Protein AF-0000000072262038 (afdb_homodimer)

pLDDT: mean 93.35, std 6.86, range [51.5, 98.69]

Foldseek 3Di:
DVVVVVVVVVVVVLVVVVVVLLVVLVVVLVVVFAAEDQDAAPDGDPNVVSLVSCLPRDDLVVLVVQCPPPRVSSNLSSLLSCLVVVPPVNLVSLLVQLVVQDWGWYDDHHDIDIDGSNVSSLVSNVVVDDLVCLAPPPVNVSSLVSQLPRPPHDLVSPLVSLSNYDDDPVCVVSLCCCCQVVVRPSSLVSCLVPPCVVCVVSSLVSLLVCLVPDDCVPVHLVVVVSSLLSLVVSVDPVSVVSSLVSCLVRVRNVVVPVSVQVSCVVSPHHPVSSD/DVVVVVVVVVVVVLVVVVVVLLVVLLVVLVVVFAAEDQDAAPDGDPNVVSLVVCLPRDDLVVLVVQCPDPRLSSVLSSLLSCLVVVPPPNLVSLLVQLVVQDWGWYDDHHDIDIDGSNVSSLVSNVVVDDLVCLAPPPVNVSSLVSQLPRPPHDLVSPLVSLSNYDDDPVCVVSLCCCCQVVVRPSSLVSCLVPPCVVCVVSSLVSLLVCLVPDDCVPVHLVVVVSSLLSLCVSVDPVSVVSSLVSCLVRVRNVVVVVSVQVSCVVSPHHPVSSD

Secondary structure (DSSP, 8-state):
-HHHHHHHHHHHHHHHHHHHHHHHHHHHHHHH-SEE-SEETTEE-HHHHHHHHHHHHS-HHHHHHHTT-SSHHHHHHHHHHHHHTT-TTHHHHHHHHHHH--EEEEEETTEEEEEEHHHHHHHHHHTTS-HHHHHH-HHHHHHHHHHHHSTT--HHHHHHHHHS-PPPGGGHHHHHIIIIIS--HHHHHHHHHH-TTTTHHHHHHHHHHHHHH--HHHH-HHHHHHHHHHHHTT--HHHHHHHHHHHHH-GGGGGGHHHHHHHHHHTT--GGGG-/-HHHHHHHHHHHHHHHHHHHHHHHHHHHHHHH-SEE-SEETTEE-HHHHHHHHHHHHS-HHHHHHHTT-SSHHHHHHHHHHHHHTT-TTHHHHHHHHHHH--EEEEEETTEEEEEEHHHHHHHHHHTTS-HHHHHH-HHHHHHHHHHHHSTT--HHHHHHHHHS-PPPGGGHHHHHIIIIIS--HHHHHHHHHH-TTTTHHHHHHHHHHHHHH--TTTT-HHHHHHHHHHHHTT--HHHHHHHHHHHHH-GGGGGGHHHHHHHHHHTT--GGGG-

Structure (mmCIF, N/CA/C/O backbone):
data_AF-0000000072262038-model_v1
#
loop_
_entity.id
_entity.type
_entity.pdbx_description
1 polymer 'HEAT repeat domain-containing protein'
#
loop_
_atom_site.group_PDB
_atom_site.id
_atom_site.type_symbol
_atom_site.label_atom_id
_atom_site.label_alt_id
_atom_site.label_comp_id
_atom_site.label_asym_id
_atom_site.label_entity_id
_atom_site.label_seq_id
_atom_site.pdbx_PDB_ins_code
_atom_site.Cartn_x
_atom_site.Cartn_y
_atom_site.Cartn_z
_atom_site.occupancy
_atom_site.B_iso_or_equiv
_atom_site.auth_seq_id
_atom_site.auth_comp_id
_atom_site.auth_asym_id
_atom_site.auth_atom_id
_atom_site.pdbx_PDB_model_num
ATOM 1 N N . MET A 1 1 ? -21.578 -69 -8.727 1 51.5 1 MET A N 1
ATOM 2 C CA . MET A 1 1 ? -20.125 -69 -8.859 1 51.5 1 MET A CA 1
ATOM 3 C C . MET A 1 1 ? -19.703 -68.5 -10.25 1 51.5 1 MET A C 1
ATOM 5 O O . MET A 1 1 ? -18.578 -68.062 -10.445 1 51.5 1 MET A O 1
ATOM 9 N N . LYS A 1 2 ? -20.672 -68.688 -11.039 1 69.75 2 LYS A N 1
ATOM 10 C CA . LYS A 1 2 ? -20.391 -68.375 -12.445 1 69.75 2 LYS A CA 1
ATOM 11 C C . LYS A 1 2 ? -20.453 -66.875 -12.711 1 69.75 2 LYS A C 1
ATOM 13 O O . LYS A 1 2 ? -19.641 -66.375 -13.469 1 69.75 2 LYS A O 1
ATOM 18 N N . HIS A 1 3 ? -21.219 -66.312 -12.07 1 69.19 3 HIS A N 1
ATOM 19 C CA . HIS A 1 3 ? -21.344 -64.875 -12.305 1 69.19 3 HIS A CA 1
ATOM 20 C C . HIS A 1 3 ? -20.188 -64.062 -11.664 1 69.19 3 HIS A C 1
ATOM 22 O O . HIS A 1 3 ? -19.703 -63.094 -12.219 1 69.19 3 HIS A O 1
ATOM 28 N N . THR A 1 4 ? -19.672 -64.438 -10.617 1 73.81 4 THR A N 1
ATOM 29 C CA . THR A 1 4 ? -18.531 -63.844 -9.93 1 73.81 4 THR A CA 1
ATOM 30 C C . THR A 1 4 ? -17.25 -64.062 -10.703 1 73.81 4 THR A C 1
ATOM 32 O O . THR A 1 4 ? -16.391 -63.188 -10.781 1 73.81 4 THR A O 1
ATOM 35 N N . SER A 1 5 ? -17.219 -65.188 -11.336 1 75.69 5 SER A N 1
ATOM 36 C CA . SER A 1 5 ? -16.031 -65.562 -12.094 1 75.69 5 SER A CA 1
ATOM 37 C C . SER A 1 5 ? -15.914 -64.688 -13.367 1 75.69 5 SER A C 1
ATOM 39 O O . SER A 1 5 ? -14.82 -64.25 -13.734 1 75.69 5 SER A O 1
ATOM 41 N N . LEU A 1 6 ? -17.047 -64.438 -13.906 1 76.44 6 LEU A N 1
ATOM 42 C CA . LEU A 1 6 ? -17.062 -63.625 -15.141 1 76.44 6 LEU A CA 1
ATOM 43 C C . LEU A 1 6 ? -16.688 -62.188 -14.867 1 76.44 6 LEU A C 1
ATOM 45 O O . LEU A 1 6 ? -15.969 -61.562 -15.656 1 76.44 6 LEU A O 1
ATOM 49 N N . THR A 1 7 ? -17.109 -61.688 -13.781 1 76.38 7 THR A N 1
ATOM 50 C CA . THR A 1 7 ? -16.781 -60.312 -13.391 1 76.38 7 THR A CA 1
ATOM 51 C C . THR A 1 7 ? -15.289 -60.188 -13.102 1 76.38 7 THR A C 1
ATOM 53 O O . THR A 1 7 ? -14.68 -59.156 -13.461 1 76.38 7 THR A O 1
ATOM 56 N N . ILE A 1 8 ? -14.75 -61.125 -12.625 1 78.88 8 ILE A N 1
ATOM 57 C CA . ILE A 1 8 ? -13.328 -61.125 -12.297 1 78.88 8 ILE A CA 1
ATOM 58 C C . ILE A 1 8 ? -12.508 -61.219 -13.578 1 78.88 8 ILE A C 1
ATOM 60 O O . ILE A 1 8 ? -11.484 -60.531 -13.719 1 78.88 8 ILE A O 1
ATOM 64 N N . ILE A 1 9 ? -12.938 -62 -14.461 1 74.94 9 ILE A N 1
ATOM 65 C CA . ILE A 1 9 ? -12.242 -62.188 -15.727 1 74.94 9 ILE A CA 1
ATOM 66 C C . ILE A 1 9 ? -12.32 -60.906 -16.547 1 74.94 9 ILE A C 1
ATOM 68 O O . ILE A 1 9 ? -11.328 -60.469 -17.141 1 74.94 9 ILE A O 1
ATOM 72 N N . ILE A 1 10 ? -13.422 -60.25 -16.547 1 73.56 10 ILE A N 1
ATOM 73 C CA . ILE A 1 10 ? -13.609 -59 -17.266 1 73.56 10 ILE A CA 1
ATOM 74 C C . ILE A 1 10 ? -12.742 -57.906 -16.641 1 73.56 10 ILE A C 1
ATOM 76 O O . ILE A 1 10 ? -12.109 -57.125 -17.344 1 73.56 10 ILE A O 1
ATOM 80 N N . LEU A 1 11 ? -12.641 -58 -15.398 1 72.06 11 LEU A N 1
ATOM 81 C CA . LEU A 1 11 ? -11.797 -57.031 -14.703 1 72.06 11 LEU A CA 1
ATOM 82 C C . LEU A 1 11 ? -10.328 -57.281 -15.016 1 72.06 11 LEU A C 1
ATOM 84 O O . LEU A 1 11 ? -9.57 -56.312 -15.203 1 72.06 11 LEU A O 1
ATOM 88 N N . PHE A 1 12 ? -10.023 -58.469 -15.109 1 74.88 12 PHE A N 1
ATOM 89 C CA . PHE A 1 12 ? -8.641 -58.812 -15.422 1 74.88 12 PHE A CA 1
ATOM 90 C C . PHE A 1 12 ? -8.305 -58.469 -16.859 1 74.88 12 PHE A C 1
ATOM 92 O O . PHE A 1 12 ? -7.211 -57.969 -17.141 1 74.88 12 PHE A O 1
ATOM 99 N N . LEU A 1 13 ? -9.18 -58.719 -17.703 1 73.12 13 LEU A N 1
ATOM 100 C CA . LEU A 1 13 ? -8.945 -58.375 -19.109 1 73.12 13 LEU A CA 1
ATOM 101 C C . LEU A 1 13 ? -8.883 -56.875 -19.297 1 73.12 13 LEU A C 1
ATOM 103 O O . LEU A 1 13 ? -8.062 -56.375 -20.078 1 73.12 13 LEU A O 1
ATOM 107 N N . PHE A 1 14 ? -9.672 -56.188 -18.625 1 73.38 14 PHE A N 1
ATOM 108 C CA . PHE A 1 14 ? -9.641 -54.75 -18.672 1 73.38 14 PHE A CA 1
ATOM 109 C C . PHE A 1 14 ? -8.312 -54.219 -18.156 1 73.38 14 PHE A C 1
ATOM 111 O O . PHE A 1 14 ? -7.75 -53.25 -18.719 1 73.38 14 PHE A O 1
ATOM 118 N N . ASN A 1 15 ? -7.875 -54.844 -17.25 1 76.06 15 ASN A N 1
ATOM 119 C CA . ASN A 1 15 ? -6.602 -54.406 -16.688 1 76.06 15 ASN A CA 1
ATOM 120 C C . ASN A 1 15 ? -5.445 -54.688 -17.641 1 76.06 15 ASN A C 1
ATOM 122 O O . ASN A 1 15 ? -4.543 -53.844 -17.766 1 76.06 15 ASN A O 1
ATOM 126 N N . LEU A 1 16 ? -5.5 -55.781 -18.297 1 78.88 16 LEU A N 1
ATOM 127 C CA . LEU A 1 16 ? -4.449 -56.094 -19.25 1 78.88 16 LEU A CA 1
ATOM 128 C C . LEU A 1 16 ? -4.52 -55.156 -20.469 1 78.88 16 LEU A C 1
ATOM 130 O O . LEU A 1 16 ? -3.488 -54.719 -20.969 1 78.88 16 LEU A O 1
ATOM 134 N N . ALA A 1 17 ? -5.723 -54.875 -20.844 1 82.31 17 ALA A N 1
ATOM 135 C CA . ALA A 1 17 ? -5.926 -54 -21.984 1 82.31 17 ALA A CA 1
ATOM 136 C C . ALA A 1 17 ? -5.453 -52.594 -21.672 1 82.31 17 ALA A C 1
ATOM 138 O O . ALA A 1 17 ? -4.781 -51.938 -22.484 1 82.31 17 ALA A O 1
ATOM 139 N N . TRP A 1 18 ? -5.703 -52.188 -20.5 1 86.5 18 TRP A N 1
ATOM 140 C CA . TRP A 1 18 ? -5.293 -50.844 -20.141 1 86.5 18 TRP A CA 1
ATOM 141 C C . TRP A 1 18 ? -3.775 -50.75 -20.016 1 86.5 18 TRP A C 1
ATOM 143 O O . TRP A 1 18 ? -3.17 -49.75 -20.375 1 86.5 18 TRP A O 1
ATOM 153 N N . SER A 1 19 ? -3.236 -51.844 -19.578 1 84.38 19 SER A N 1
ATOM 154 C CA . SER A 1 19 ? -1.783 -51.844 -19.453 1 84.38 19 SER A CA 1
ATOM 155 C C . SER A 1 19 ? -1.107 -51.625 -20.797 1 84.38 19 SER A C 1
ATOM 157 O O . SER A 1 19 ? -0.155 -50.844 -20.906 1 84.38 19 SER A O 1
ATOM 159 N N . GLN A 1 20 ? -1.645 -52.281 -21.797 1 87.06 20 GLN A N 1
ATOM 160 C CA . GLN A 1 20 ? -1.08 -52.094 -23.141 1 87.06 20 GLN A CA 1
ATOM 161 C C . GLN A 1 20 ? -1.334 -50.688 -23.672 1 87.06 20 GLN A C 1
ATOM 163 O O . GLN A 1 20 ? -0.448 -50.094 -24.266 1 87.06 20 GLN A O 1
ATOM 168 N N . ASP A 1 21 ? -2.5 -50.25 -23.438 1 90.94 21 ASP A N 1
ATOM 169 C CA . ASP A 1 21 ? -2.861 -48.906 -23.891 1 90.94 21 ASP A CA 1
ATOM 170 C C . ASP A 1 21 ? -2 -47.875 -23.188 1 90.94 21 ASP A C 1
ATOM 172 O O . ASP A 1 21 ? -1.526 -46.906 -23.828 1 90.94 21 ASP A O 1
ATOM 176 N N . SER A 1 22 ? -1.83 -48 -21.953 1 94.19 22 SER A N 1
ATOM 177 C CA . SER A 1 22 ? -1.024 -47.062 -21.188 1 94.19 22 SER A CA 1
ATOM 178 C C . SER A 1 22 ? 0.423 -47.062 -21.672 1 94.19 22 SER A C 1
ATOM 180 O O . SER A 1 22 ? 1.048 -46 -21.766 1 94.19 22 SER A O 1
ATOM 182 N N . ASP A 1 23 ? 0.942 -48.188 -22.031 1 94.75 23 ASP A N 1
ATOM 183 C CA . ASP A 1 23 ? 2.303 -48.281 -22.547 1 94.75 23 ASP A CA 1
ATOM 184 C C . ASP A 1 23 ? 2.434 -47.5 -23.859 1 94.75 23 ASP A C 1
ATOM 186 O O . ASP A 1 23 ? 3.438 -46.844 -24.109 1 94.75 23 ASP A O 1
ATOM 190 N N . LYS A 1 24 ? 1.43 -47.688 -24.641 1 95.44 24 LYS A N 1
ATOM 191 C CA . LYS A 1 24 ? 1.418 -46.969 -25.906 1 95.44 24 LYS A CA 1
ATOM 192 C C . LYS A 1 24 ? 1.392 -45.469 -25.688 1 95.44 24 LYS A C 1
ATOM 194 O O . LYS A 1 24 ? 2.07 -44.719 -26.391 1 95.44 24 LYS A O 1
ATOM 199 N N . ILE A 1 25 ? 0.642 -45.062 -24.75 1 97.31 25 ILE A N 1
ATOM 200 C CA . ILE A 1 25 ? 0.529 -43.656 -24.422 1 97.31 25 ILE A CA 1
ATOM 201 C C . ILE A 1 25 ? 1.878 -43.125 -23.938 1 97.31 25 ILE A C 1
ATOM 203 O O . ILE A 1 25 ? 2.359 -42.094 -24.406 1 97.31 25 ILE A O 1
ATOM 207 N N . ILE A 1 26 ? 2.525 -43.844 -23.078 1 97.62 26 ILE A N 1
ATOM 208 C CA . ILE A 1 26 ? 3.811 -43.438 -22.516 1 97.62 26 ILE A CA 1
ATOM 209 C C . ILE A 1 26 ? 4.855 -43.344 -23.641 1 97.62 26 ILE A C 1
ATOM 211 O O . ILE A 1 26 ? 5.637 -42.406 -23.688 1 97.62 26 ILE A O 1
ATOM 215 N N . LYS A 1 27 ? 4.844 -44.312 -24.516 1 96.69 27 LYS A N 1
ATOM 216 C CA . LYS A 1 27 ? 5.766 -44.281 -25.656 1 96.69 27 LYS A CA 1
ATOM 217 C C . LYS A 1 27 ? 5.547 -43.062 -26.531 1 96.69 27 LYS A C 1
ATOM 219 O O . LYS A 1 27 ? 6.508 -42.469 -27.031 1 96.69 27 LYS A O 1
ATOM 224 N N . SER A 1 28 ? 4.324 -42.719 -26.719 1 96.44 28 SER A N 1
ATOM 225 C CA . SER A 1 28 ? 4.02 -41.531 -27.516 1 96.44 28 SER A CA 1
ATOM 226 C C . SER A 1 28 ? 4.555 -40.25 -26.859 1 96.44 28 SER A C 1
ATOM 228 O O . SER A 1 28 ? 5.047 -39.344 -27.531 1 96.44 28 SER A O 1
ATOM 230 N N . PHE A 1 29 ? 4.418 -40.125 -25.531 1 97.12 29 PHE A N 1
ATOM 231 C CA . PHE A 1 29 ? 4.965 -39 -24.781 1 97.12 29 PHE A CA 1
ATOM 232 C C . PHE A 1 29 ? 6.461 -38.875 -25.047 1 97.12 29 PHE A C 1
ATOM 234 O O . PHE A 1 29 ? 6.945 -37.781 -25.328 1 97.12 29 PHE A O 1
ATOM 241 N N . ILE A 1 30 ? 7.156 -39.969 -25 1 96.75 30 ILE A N 1
ATOM 242 C CA . ILE A 1 30 ? 8.609 -40 -25.109 1 96.75 30 ILE A CA 1
ATOM 243 C C . ILE A 1 30 ? 9.031 -39.656 -26.531 1 96.75 30 ILE A C 1
ATOM 245 O O . ILE A 1 30 ? 9.961 -38.875 -26.75 1 96.75 30 ILE A O 1
ATOM 249 N N . GLN A 1 31 ? 8.359 -40.219 -27.453 1 96 31 GLN A N 1
ATOM 250 C CA . GLN A 1 31 ? 8.688 -40.031 -28.859 1 96 31 GLN A CA 1
ATOM 251 C C . GLN A 1 31 ? 8.508 -38.594 -29.281 1 96 31 GLN A C 1
ATOM 253 O O . GLN A 1 31 ? 9.344 -38.031 -29.984 1 96 31 GLN A O 1
ATOM 258 N N . ILE A 1 32 ? 7.391 -38 -28.906 1 93.31 32 ILE A N 1
ATOM 259 C CA . ILE A 1 32 ? 7.121 -36.594 -29.281 1 93.31 32 ILE A CA 1
ATOM 260 C C . ILE A 1 32 ? 8.109 -35.688 -28.562 1 93.31 32 ILE A C 1
ATOM 262 O O . ILE A 1 32 ? 8.586 -34.688 -29.141 1 93.31 32 ILE A O 1
ATOM 266 N N . GLY A 1 33 ? 8.344 -35.906 -27.281 1 94 33 GLY A N 1
ATOM 267 C CA . GLY A 1 33 ? 9.461 -35.281 -26.594 1 94 33 GLY A CA 1
ATOM 268 C C . GLY A 1 33 ? 9.141 -33.875 -26.109 1 94 33 GLY A C 1
ATOM 269 O O . GLY A 1 33 ? 10.047 -33.062 -25.875 1 94 33 GLY A O 1
ATOM 270 N N . GLU A 1 34 ? 7.938 -33.531 -26.062 1 94.88 34 GLU A N 1
ATOM 271 C CA . GLU A 1 34 ? 7.488 -32.25 -25.516 1 94.88 34 GLU A CA 1
ATOM 272 C C . GLU A 1 34 ? 6.102 -32.375 -24.891 1 94.88 34 GLU A C 1
ATOM 274 O O . GLU A 1 34 ? 5.312 -33.25 -25.281 1 94.88 34 GLU A O 1
ATOM 279 N N . VAL A 1 35 ? 5.816 -31.547 -23.922 1 95.94 35 VAL A N 1
ATOM 280 C CA . VAL A 1 35 ? 4.488 -31.469 -23.328 1 95.94 35 VAL A CA 1
ATOM 281 C C . VAL A 1 35 ? 3.617 -30.5 -24.125 1 95.94 35 VAL A C 1
ATOM 283 O O . VAL A 1 35 ? 4.078 -29.422 -24.531 1 95.94 35 VAL A O 1
ATOM 286 N N . GLN A 1 36 ? 2.406 -30.938 -24.328 1 92.81 36 GLN A N 1
ATOM 287 C CA . GLN A 1 36 ? 1.446 -30.109 -25.047 1 92.81 36 GLN A CA 1
ATOM 288 C C . GLN A 1 36 ? 0.204 -29.844 -24.203 1 92.81 36 GLN A C 1
ATOM 290 O O . GLN A 1 36 ? -0.282 -30.734 -23.5 1 92.81 36 GLN A O 1
ATOM 295 N N . TYR A 1 37 ? -0.257 -28.641 -24.281 1 90.94 37 TYR A N 1
ATOM 296 C CA . TYR A 1 37 ? -1.54 -28.312 -23.656 1 90.94 37 TYR A CA 1
ATOM 297 C C . TYR A 1 37 ? -2.697 -28.766 -24.547 1 90.94 37 TYR A C 1
ATOM 299 O O . TYR A 1 37 ? -2.484 -29.438 -25.562 1 90.94 37 TYR A O 1
ATOM 307 N N . GLU A 1 38 ? -3.84 -28.484 -24.078 1 88.25 38 GLU A N 1
ATOM 308 C CA . GLU A 1 38 ? -5.051 -29.031 -24.688 1 88.25 38 GLU A CA 1
ATOM 309 C C . GLU A 1 38 ? -5.148 -28.641 -26.156 1 88.25 38 GLU A C 1
ATOM 311 O O . GLU A 1 38 ? -5.539 -29.469 -26.984 1 88.25 38 GLU A O 1
ATOM 316 N N . TYR A 1 39 ? -4.637 -27.406 -26.438 1 85.06 39 TYR A N 1
ATOM 317 C CA . TYR A 1 39 ? -4.781 -26.969 -27.828 1 85.06 39 TYR A CA 1
ATOM 318 C C . TYR A 1 39 ? -3.439 -26.516 -28.391 1 85.06 39 TYR A C 1
ATOM 320 O O . TYR A 1 39 ? -2.639 -25.891 -27.703 1 85.06 39 TYR A O 1
ATOM 328 N N . ILE A 1 40 ? -3.154 -26.891 -29.469 1 81 40 ILE A N 1
ATOM 329 C CA . ILE A 1 40 ? -2.076 -26.391 -30.312 1 81 40 ILE A CA 1
ATOM 330 C C . ILE A 1 40 ? -2.66 -25.703 -31.547 1 81 40 ILE A C 1
ATOM 332 O O . ILE A 1 40 ? -3.211 -26.359 -32.438 1 81 40 ILE A O 1
ATOM 336 N N . GLY A 1 41 ? -2.605 -24.516 -31.625 1 77.94 41 GLY A N 1
ATOM 337 C CA . GLY A 1 41 ? -3.393 -23.797 -32.625 1 77.94 41 GLY A CA 1
ATOM 338 C C . GLY A 1 41 ? -4.887 -23.906 -32.375 1 77.94 41 GLY A C 1
ATOM 339 O O . GLY A 1 41 ? -5.379 -23.641 -31.281 1 77.94 41 GLY A O 1
ATOM 340 N N . TYR A 1 42 ? -5.656 -24.328 -33.312 1 81.12 42 TYR A N 1
ATOM 341 C CA . TYR A 1 42 ? -7.109 -24.406 -33.25 1 81.12 42 TYR A CA 1
ATOM 342 C C . TYR A 1 42 ? -7.566 -25.828 -32.969 1 81.12 42 TYR A C 1
ATOM 344 O O . TYR A 1 42 ? -8.758 -26.094 -32.781 1 81.12 42 TYR A O 1
ATOM 352 N N . ASN A 1 43 ? -6.578 -26.75 -32.938 1 84.12 43 ASN A N 1
ATOM 353 C CA . ASN A 1 43 ? -6.945 -28.156 -32.781 1 84.12 43 ASN A CA 1
ATOM 354 C C . ASN A 1 43 ? -6.535 -28.703 -31.422 1 84.12 43 ASN A C 1
ATOM 356 O O . ASN A 1 43 ? -5.516 -28.297 -30.859 1 84.12 43 ASN A O 1
ATOM 360 N N . LYS A 1 44 ? -7.336 -29.594 -30.969 1 89 44 LYS A N 1
ATOM 361 C CA . LYS A 1 44 ? -6.957 -30.281 -29.734 1 89 44 LYS A CA 1
ATOM 362 C C . LYS A 1 44 ? -5.75 -31.188 -29.953 1 89 44 LYS A C 1
ATOM 364 O O . LYS A 1 44 ? -5.695 -31.922 -30.953 1 89 44 LYS A O 1
ATOM 369 N N . SER A 1 45 ? -4.82 -31.188 -29.125 1 90.19 45 SER A N 1
ATOM 370 C CA . SER A 1 45 ? -3.58 -31.953 -29.203 1 90.19 45 SER A CA 1
ATOM 371 C C . SER A 1 45 ? -3.844 -33.438 -29.031 1 90.19 45 SER A C 1
ATOM 373 O O . SER A 1 45 ? -4.543 -33.844 -28.109 1 90.19 45 SER A O 1
ATOM 375 N N . GLU A 1 46 ? -3.277 -34.25 -29.953 1 90.62 46 GLU A N 1
ATOM 376 C CA . GLU A 1 46 ? -3.391 -35.688 -29.828 1 90.62 46 GLU A CA 1
ATOM 377 C C . GLU A 1 46 ? -2.719 -36.188 -28.547 1 90.62 46 GLU A C 1
ATOM 379 O O . GLU A 1 46 ? -3.203 -37.125 -27.906 1 90.62 46 GLU A O 1
ATOM 384 N N . LEU A 1 47 ? -1.683 -35.531 -28.266 1 93.38 47 LEU A N 1
ATOM 385 C CA . LEU A 1 47 ? -0.967 -35.906 -27.047 1 93.38 47 LEU A CA 1
ATOM 386 C C . LEU A 1 47 ? -1.804 -35.594 -25.812 1 93.38 47 LEU A C 1
ATOM 388 O O . LEU A 1 47 ? -1.777 -36.344 -24.828 1 93.38 47 LEU A O 1
ATOM 392 N N . TYR A 1 48 ? -2.479 -34.531 -25.891 1 94.62 48 TYR A N 1
ATOM 393 C CA . TYR A 1 48 ? -3.328 -34.188 -24.75 1 94.62 48 TYR A CA 1
ATOM 394 C C . TYR A 1 48 ? -4.477 -35.156 -24.609 1 94.62 48 TYR A C 1
ATOM 396 O O . TYR A 1 48 ? -4.871 -35.5 -23.5 1 94.62 48 TYR A O 1
ATOM 404 N N . ARG A 1 49 ? -5.016 -35.625 -25.734 1 95.56 49 ARG A N 1
ATOM 405 C CA . ARG A 1 49 ? -6.035 -36.656 -25.688 1 95.56 49 ARG A CA 1
ATOM 406 C C . ARG A 1 49 ? -5.496 -37.938 -25.031 1 95.56 49 ARG A C 1
ATOM 408 O O . ARG A 1 49 ? -6.191 -38.562 -24.25 1 95.56 49 ARG A O 1
ATOM 415 N N . ALA A 1 50 ? -4.32 -38.219 -25.438 1 96.5 50 ALA A N 1
ATOM 416 C CA . ALA A 1 50 ? -3.664 -39.375 -24.812 1 96.5 50 ALA A CA 1
ATOM 417 C C . ALA A 1 50 ? -3.498 -39.156 -23.312 1 96.5 50 ALA A C 1
ATOM 419 O O . ALA A 1 50 ? -3.725 -40.062 -22.516 1 96.5 50 ALA A O 1
ATOM 420 N N . PHE A 1 51 ? -3.139 -38 -22.938 1 97.31 51 PHE A N 1
ATOM 421 C CA . PHE A 1 51 ? -3.018 -37.625 -21.531 1 97.31 51 PHE A CA 1
ATOM 422 C C . PHE A 1 51 ? -4.34 -37.844 -20.797 1 97.31 51 PHE A C 1
ATOM 424 O O . PHE A 1 51 ? -4.375 -38.406 -19.719 1 97.31 51 PHE A O 1
ATOM 431 N N . GLU A 1 52 ? -5.383 -37.312 -21.406 1 97.81 52 GLU A N 1
ATOM 432 C CA . GLU A 1 52 ? -6.695 -37.438 -20.781 1 97.81 52 GLU A CA 1
ATOM 433 C C . GLU A 1 52 ? -7.062 -38.906 -20.562 1 97.81 52 GLU A C 1
ATOM 435 O O . GLU A 1 52 ? -7.629 -39.25 -19.516 1 97.81 52 GLU A O 1
ATOM 440 N N . LYS A 1 53 ? -6.738 -39.719 -21.531 1 96.62 53 LYS A N 1
ATOM 441 C CA . LYS A 1 53 ? -6.984 -41.156 -21.375 1 96.62 53 LYS A CA 1
ATOM 442 C C . LYS A 1 53 ? -6.188 -41.719 -20.219 1 96.62 53 LYS A C 1
ATOM 444 O O . LYS A 1 53 ? -6.719 -42.5 -19.422 1 96.62 53 LYS A O 1
ATOM 449 N N . LEU A 1 54 ? -4.953 -41.344 -20.141 1 97.62 54 LEU A N 1
ATOM 450 C CA . LEU A 1 54 ? -4.105 -41.781 -19.047 1 97.62 54 LEU A CA 1
ATOM 451 C C . LEU A 1 54 ? -4.684 -41.344 -17.703 1 97.62 54 LEU A C 1
ATOM 453 O O . LEU A 1 54 ? -4.789 -42.156 -16.766 1 97.62 54 LEU A O 1
ATOM 457 N N . ARG A 1 55 ? -5.055 -40.062 -17.562 1 98 55 ARG A N 1
ATOM 458 C CA . ARG A 1 55 ? -5.609 -39.469 -16.359 1 98 55 ARG A CA 1
ATOM 459 C C . ARG A 1 55 ? -6.875 -40.188 -15.906 1 98 55 ARG A C 1
ATOM 461 O O . ARG A 1 55 ? -7.027 -40.5 -14.734 1 98 55 ARG A O 1
ATOM 468 N N . ASP A 1 56 ? -7.742 -40.562 -16.891 1 97.06 56 ASP A N 1
ATOM 469 C CA . ASP A 1 56 ? -9.102 -40.969 -16.562 1 97.06 56 ASP A CA 1
ATOM 470 C C . ASP A 1 56 ? -9.148 -42.5 -16.312 1 97.06 56 ASP A C 1
ATOM 472 O O . ASP A 1 56 ? -10.031 -42.969 -15.594 1 97.06 56 ASP A O 1
ATOM 476 N N . ASN A 1 57 ? -8.141 -43.188 -16.828 1 95.88 57 ASN A N 1
ATOM 477 C CA . ASN A 1 57 ? -8.281 -44.656 -16.797 1 95.88 57 ASN A CA 1
ATOM 478 C C . ASN A 1 57 ? -7.242 -45.312 -15.898 1 95.88 57 ASN A C 1
ATOM 480 O O . ASN A 1 57 ? -7.312 -46.5 -15.625 1 95.88 57 ASN A O 1
ATOM 484 N N . SER A 1 58 ? -6.348 -44.562 -15.383 1 96 58 SER A N 1
ATOM 485 C CA . SER A 1 58 ? -5.297 -45.125 -14.547 1 96 58 SER A CA 1
ATOM 486 C C . SER A 1 58 ? -5.652 -45.031 -13.07 1 96 58 SER A C 1
ATOM 488 O O . SER A 1 58 ? -6.305 -44.062 -12.641 1 96 58 SER A O 1
ATOM 490 N N . ASP A 1 59 ? -5.238 -46 -12.32 1 94.56 59 ASP A N 1
ATOM 491 C CA . ASP A 1 59 ? -5.383 -45.844 -10.875 1 94.56 59 ASP A CA 1
ATOM 492 C C . ASP A 1 59 ? -4.336 -44.875 -10.312 1 94.56 59 ASP A C 1
ATOM 494 O O . ASP A 1 59 ? -3.32 -44.625 -10.953 1 94.56 59 ASP A O 1
ATOM 498 N N . LEU A 1 60 ? -4.543 -44.375 -9.188 1 96.56 60 LEU A N 1
ATOM 499 C CA . LEU A 1 60 ? -3.709 -43.344 -8.586 1 96.56 60 LEU A CA 1
ATOM 500 C C . LEU A 1 60 ? -2.318 -43.906 -8.266 1 96.56 60 LEU A C 1
ATOM 502 O O . LEU A 1 60 ? -1.322 -43.188 -8.414 1 96.56 60 LEU A O 1
ATOM 506 N N . GLU A 1 61 ? -2.232 -45.125 -7.891 1 96.25 61 GLU A N 1
ATOM 507 C CA . GLU A 1 61 ? -0.941 -45.75 -7.562 1 96.25 61 GLU A CA 1
ATOM 508 C C . GLU A 1 61 ? -0.028 -45.781 -8.781 1 96.25 61 GLU A C 1
ATOM 510 O O . GLU A 1 61 ? 1.165 -45.5 -8.688 1 96.25 61 GLU A O 1
ATOM 515 N N . TYR A 1 62 ? -0.663 -46.156 -9.852 1 96.88 62 TYR A N 1
ATOM 516 C CA . TYR A 1 62 ? 0.095 -46.219 -11.094 1 96.88 62 TYR A CA 1
ATOM 517 C C . TYR A 1 62 ? 0.562 -44.812 -11.508 1 96.88 62 TYR A C 1
ATOM 519 O O . TYR A 1 62 ? 1.711 -44.625 -11.922 1 96.88 62 TYR A O 1
ATOM 527 N N . LEU A 1 63 ? -0.261 -43.844 -11.367 1 98.25 63 LEU A N 1
ATOM 528 C CA . LEU A 1 63 ? 0.105 -42.469 -11.688 1 98.25 63 LEU A CA 1
ATOM 529 C C . LEU A 1 63 ? 1.258 -41.969 -10.812 1 98.25 63 LEU A C 1
ATOM 531 O O . LEU A 1 63 ? 2.172 -41.312 -11.289 1 98.25 63 LEU A O 1
ATOM 535 N N . VAL A 1 64 ? 1.238 -42.312 -9.57 1 98.31 64 VAL A N 1
ATOM 536 C CA . VAL A 1 64 ? 2.311 -41.938 -8.648 1 98.31 64 VAL A CA 1
ATOM 537 C C . VAL A 1 64 ? 3.623 -42.594 -9.109 1 98.31 64 VAL A C 1
ATOM 539 O O . VAL A 1 64 ? 4.668 -41.938 -9.117 1 98.31 64 VAL A O 1
ATOM 542 N N . GLU A 1 65 ? 3.553 -43.812 -9.516 1 97.62 65 GLU A N 1
ATOM 543 C CA . GLU A 1 65 ? 4.734 -44.5 -10.023 1 97.62 65 GLU A CA 1
ATOM 544 C C . GLU A 1 65 ? 5.324 -43.781 -11.234 1 97.62 65 GLU A C 1
ATOM 546 O O . GLU A 1 65 ? 6.543 -43.656 -11.344 1 97.62 65 GLU A O 1
ATOM 551 N N . LEU A 1 66 ? 4.469 -43.281 -12.047 1 98.19 66 LEU A N 1
ATOM 552 C CA . LEU A 1 66 ? 4.91 -42.625 -13.266 1 98.19 66 LEU A CA 1
ATOM 553 C C . LEU A 1 66 ? 5.598 -41.281 -12.93 1 98.19 66 LEU A C 1
ATOM 555 O O . LEU A 1 66 ? 6.352 -40.75 -13.75 1 98.19 66 LEU A O 1
ATOM 559 N N . THR A 1 67 ? 5.402 -40.688 -11.773 1 98.38 67 THR A N 1
ATOM 560 C CA . THR A 1 67 ? 6.062 -39.469 -11.391 1 98.38 67 THR A CA 1
ATOM 561 C C . THR A 1 67 ? 7.531 -39.719 -11.055 1 98.38 67 THR A C 1
ATOM 563 O O . THR A 1 67 ? 8.297 -38.75 -10.852 1 98.38 67 THR A O 1
ATOM 566 N N . THR A 1 68 ? 7.965 -40.938 -11.039 1 96.94 68 THR A N 1
ATOM 567 C CA . THR A 1 68 ? 9.367 -41.25 -10.812 1 96.94 68 THR A CA 1
ATOM 568 C C . THR A 1 68 ? 10 -41.812 -12.086 1 96.94 68 THR A C 1
ATOM 570 O O . THR A 1 68 ? 11.094 -42.375 -12.039 1 96.94 68 THR A O 1
ATOM 573 N N . HIS A 1 69 ? 9.312 -41.781 -13.156 1 97.5 69 HIS A N 1
ATOM 574 C CA . HIS A 1 69 ? 9.82 -42.25 -14.438 1 97.5 69 HIS A CA 1
ATOM 575 C C . HIS A 1 69 ? 11.102 -41.5 -14.82 1 97.5 69 HIS A C 1
ATOM 577 O O . HIS A 1 69 ? 11.32 -40.375 -14.375 1 97.5 69 HIS A O 1
ATOM 583 N N . GLU A 1 70 ? 11.898 -42.062 -15.688 1 96.81 70 GLU A N 1
ATOM 584 C CA . GLU A 1 70 ? 13.148 -41.438 -16.094 1 96.81 70 GLU A CA 1
ATOM 585 C C . GLU A 1 70 ? 12.898 -40.25 -17.016 1 96.81 70 GLU A C 1
ATOM 587 O O . GLU A 1 70 ? 13.68 -39.281 -17.031 1 96.81 70 GLU A O 1
ATOM 592 N N . ASN A 1 71 ? 11.805 -40.188 -17.734 1 97.56 71 ASN A N 1
ATOM 593 C CA . ASN A 1 71 ? 11.492 -39.156 -18.688 1 97.56 71 ASN A CA 1
ATOM 594 C C . ASN A 1 71 ? 10.656 -38.031 -18.062 1 97.56 71 ASN A C 1
ATOM 596 O O . ASN A 1 71 ? 9.547 -38.281 -17.578 1 97.56 71 ASN A O 1
ATOM 600 N N . PRO A 1 72 ? 11.109 -36.844 -18.125 1 97.75 72 PRO A N 1
ATOM 601 C CA . PRO A 1 72 ? 10.406 -35.75 -17.469 1 97.75 72 PRO A CA 1
ATOM 602 C C . PRO A 1 72 ? 9.047 -35.469 -18.078 1 97.75 72 PRO A C 1
ATOM 604 O O . PRO A 1 72 ? 8.148 -34.938 -17.406 1 97.75 72 PRO A O 1
ATOM 607 N N . ILE A 1 73 ? 8.852 -35.75 -19.297 1 97.69 73 ILE A N 1
ATOM 608 C CA . ILE A 1 73 ? 7.566 -35.531 -19.953 1 97.69 73 ILE A CA 1
ATOM 609 C C . ILE A 1 73 ? 6.512 -36.469 -19.344 1 97.69 73 ILE A C 1
ATOM 611 O O . ILE A 1 73 ? 5.387 -36.031 -19.062 1 97.69 73 ILE A O 1
ATOM 615 N N . VAL A 1 74 ? 6.898 -37.656 -19.156 1 98.25 74 VAL A N 1
ATOM 616 C CA . VAL A 1 74 ? 6.02 -38.656 -18.516 1 98.25 74 VAL A CA 1
ATOM 617 C C . VAL A 1 74 ? 5.691 -38.219 -17.094 1 98.25 74 VAL A C 1
ATOM 619 O O . VAL A 1 74 ? 4.527 -38.25 -16.688 1 98.25 74 VAL A O 1
ATOM 622 N N . LYS A 1 75 ? 6.691 -37.719 -16.406 1 98.5 75 LYS A N 1
ATOM 623 C CA . LYS A 1 75 ? 6.492 -37.219 -15.047 1 98.5 75 LYS A CA 1
ATOM 624 C C . LYS A 1 75 ? 5.5 -36.062 -15.023 1 98.5 75 LYS A C 1
ATOM 626 O O . LYS A 1 75 ? 4.645 -35.969 -14.133 1 98.5 75 LYS A O 1
ATOM 631 N N . CYS A 1 76 ? 5.629 -35.219 -15.969 1 98.5 76 CYS A N 1
ATOM 632 C CA . CYS A 1 76 ? 4.77 -34.031 -16.047 1 98.5 76 CYS A CA 1
ATOM 633 C C . CYS A 1 76 ? 3.309 -34.438 -16.203 1 98.5 76 CYS A C 1
ATOM 635 O O . CYS A 1 76 ? 2.463 -34.062 -15.391 1 98.5 76 CYS A O 1
ATOM 637 N N . TYR A 1 77 ? 3.029 -35.25 -17.172 1 98.38 77 TYR A N 1
ATOM 638 C CA . TYR A 1 77 ? 1.65 -35.656 -17.438 1 98.38 77 TYR A CA 1
ATOM 639 C C . TYR A 1 77 ? 1.083 -36.438 -16.266 1 98.38 77 TYR A C 1
ATOM 641 O O . TYR A 1 77 ? -0.087 -36.281 -15.914 1 98.38 77 TYR A O 1
ATOM 649 N N . ALA A 1 78 ? 1.892 -37.281 -15.711 1 98.62 78 ALA A N 1
ATOM 650 C CA . ALA A 1 78 ? 1.449 -38.031 -14.547 1 98.62 78 ALA A CA 1
ATOM 651 C C . ALA A 1 78 ? 1.082 -37.125 -13.398 1 98.62 78 ALA A C 1
ATOM 653 O O . ALA A 1 78 ? 0.048 -37.312 -12.75 1 98.62 78 ALA A O 1
ATOM 654 N N . SER A 1 79 ? 1.897 -36.156 -13.148 1 98.62 79 SER A N 1
ATOM 655 C CA . SER A 1 79 ? 1.647 -35.219 -12.055 1 98.62 79 SER A CA 1
ATOM 656 C C . SER A 1 79 ? 0.417 -34.375 -12.336 1 98.62 79 SER A C 1
ATOM 658 O O . SER A 1 79 ? -0.341 -34.031 -11.414 1 98.62 79 SER A O 1
ATOM 660 N N . TRP A 1 80 ? 0.224 -33.938 -13.57 1 98.5 80 TRP A N 1
ATOM 661 C CA . TRP A 1 80 ? -0.996 -33.25 -13.953 1 98.5 80 TRP A CA 1
ATOM 662 C C . TRP A 1 80 ? -2.23 -34.094 -13.641 1 98.5 80 TRP A C 1
ATOM 664 O O . TRP A 1 80 ? -3.219 -33.562 -13.117 1 98.5 80 TRP A O 1
ATOM 674 N N . ALA A 1 81 ? -2.148 -35.344 -13.977 1 98.62 81 ALA A N 1
ATOM 675 C CA . ALA A 1 81 ? -3.266 -36.219 -13.727 1 98.62 81 ALA A CA 1
ATOM 676 C C . ALA A 1 81 ? -3.58 -36.312 -12.234 1 98.62 81 ALA A C 1
ATOM 678 O O . ALA A 1 81 ? -4.746 -36.281 -11.836 1 98.62 81 ALA A O 1
ATOM 679 N N . LEU A 1 82 ? -2.555 -36.375 -11.453 1 98.69 82 LEU A N 1
ATOM 680 C CA . LEU A 1 82 ? -2.736 -36.438 -10.008 1 98.69 82 LEU A CA 1
ATOM 681 C C . LEU A 1 82 ? -3.385 -35.156 -9.492 1 98.69 82 LEU A C 1
ATOM 683 O O . LEU A 1 82 ? -4.273 -35.219 -8.633 1 98.69 82 LEU A O 1
ATOM 687 N N . ALA A 1 83 ? -2.947 -34.031 -9.945 1 98.5 83 ALA A N 1
ATOM 688 C CA . ALA A 1 83 ? -3.539 -32.75 -9.57 1 98.5 83 ALA A CA 1
ATOM 689 C C . ALA A 1 83 ? -5.012 -32.688 -9.961 1 98.5 83 ALA A C 1
ATOM 691 O O . ALA A 1 83 ? -5.863 -32.312 -9.148 1 98.5 83 ALA A O 1
ATOM 692 N N . ASP A 1 84 ? -5.262 -33.156 -11.195 1 97.94 84 ASP A N 1
ATOM 693 C CA . ASP A 1 84 ? -6.621 -33.125 -11.719 1 97.94 84 ASP A CA 1
ATOM 694 C C . ASP A 1 84 ? -7.543 -34.031 -10.914 1 97.94 84 ASP A C 1
ATOM 696 O O . ASP A 1 84 ? -8.727 -33.719 -10.75 1 97.94 84 ASP A O 1
ATOM 700 N N . ARG A 1 85 ? -6.973 -35.062 -10.438 1 97.38 85 ARG A N 1
ATOM 701 C CA . ARG A 1 85 ? -7.762 -36.062 -9.727 1 97.38 85 ARG A CA 1
ATOM 702 C C . ARG A 1 85 ? -7.754 -35.812 -8.227 1 97.38 85 ARG A C 1
ATOM 704 O O . ARG A 1 85 ? -8.172 -36.656 -7.434 1 97.38 85 ARG A O 1
ATOM 711 N N . ASP A 1 86 ? -7.203 -34.781 -7.797 1 96.38 86 ASP A N 1
ATOM 712 C CA . ASP A 1 86 ? -7.207 -34.312 -6.41 1 96.38 86 ASP A CA 1
ATOM 713 C C . ASP A 1 86 ? -6.535 -35.344 -5.492 1 96.38 86 ASP A C 1
ATOM 715 O O . ASP A 1 86 ? -7.07 -35.688 -4.438 1 96.38 86 ASP A O 1
ATOM 719 N N . TYR A 1 87 ? -5.457 -35.844 -6.004 1 97.25 87 TYR A N 1
ATOM 720 C CA . TYR A 1 87 ? -4.676 -36.781 -5.219 1 97.25 87 TYR A CA 1
ATOM 721 C C . TYR A 1 87 ? -4.324 -36.219 -3.854 1 97.25 87 TYR A C 1
ATOM 723 O O . TYR A 1 87 ? -3.889 -35.062 -3.754 1 97.25 87 TYR A O 1
ATOM 731 N N . PRO A 1 88 ? -4.406 -36.938 -2.781 1 96.5 88 PRO A N 1
ATOM 732 C CA . PRO A 1 88 ? -4.285 -36.406 -1.426 1 96.5 88 PRO A CA 1
ATOM 733 C C . PRO A 1 88 ? -2.846 -36.062 -1.061 1 96.5 88 PRO A C 1
ATOM 735 O O . PRO A 1 88 ? -2.615 -35.156 -0.244 1 96.5 88 PRO A O 1
ATOM 738 N N . GLN A 1 89 ? -1.865 -36.75 -1.658 1 97.44 89 GLN A N 1
ATOM 739 C CA . GLN A 1 89 ? -0.482 -36.562 -1.239 1 97.44 89 GLN A CA 1
ATOM 740 C C . GLN A 1 89 ? 0.319 -35.812 -2.314 1 97.44 89 GLN A C 1
ATOM 742 O O . GLN A 1 89 ? 1.425 -36.25 -2.664 1 97.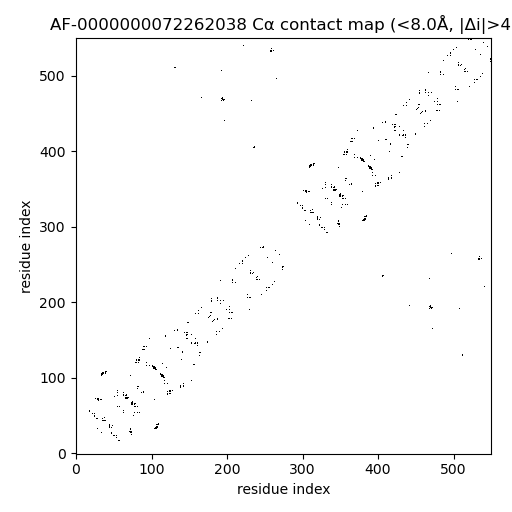44 89 GLN A O 1
ATOM 747 N N . LEU A 1 90 ? -0.224 -34.781 -2.768 1 98.25 90 LEU A N 1
ATOM 748 C CA . LEU A 1 90 ? 0.454 -33.969 -3.77 1 98.25 90 LEU A CA 1
ATOM 749 C C . LEU A 1 90 ? 1.775 -33.406 -3.23 1 98.25 90 LEU A C 1
ATOM 751 O O . LEU A 1 90 ? 2.715 -33.188 -3.994 1 98.25 90 LEU A O 1
ATOM 755 N N . ASP A 1 91 ? 1.895 -33.25 -1.907 1 97.69 91 ASP A N 1
ATOM 756 C CA . ASP A 1 91 ? 3.076 -32.688 -1.256 1 97.69 91 ASP A CA 1
ATOM 757 C C . ASP A 1 91 ? 4.289 -33.594 -1.454 1 97.69 91 ASP A C 1
ATOM 759 O O . ASP A 1 91 ? 5.41 -33.125 -1.637 1 97.69 91 ASP A O 1
ATOM 763 N N . LYS A 1 92 ? 4.055 -34.906 -1.553 1 97.12 92 LYS A N 1
ATOM 764 C CA . LYS A 1 92 ? 5.156 -35.844 -1.774 1 97.12 92 LYS A CA 1
ATOM 765 C C . LYS A 1 92 ? 5.715 -35.719 -3.188 1 97.12 92 LYS A C 1
ATOM 767 O O . LYS A 1 92 ? 6.934 -35.75 -3.383 1 97.12 92 LYS A O 1
ATOM 772 N N . VAL A 1 93 ? 4.844 -35.531 -4.07 1 97.94 93 VAL A N 1
ATOM 773 C CA . VAL A 1 93 ? 5.25 -35.344 -5.461 1 97.94 93 VAL A CA 1
ATOM 774 C C . VAL A 1 93 ? 6.035 -34.031 -5.602 1 97.94 93 VAL A C 1
ATOM 776 O O . VAL A 1 93 ? 7.109 -34 -6.211 1 97.94 93 VAL A O 1
ATOM 779 N N . MET A 1 94 ? 5.566 -33 -4.957 1 98 94 MET A N 1
ATOM 780 C CA . MET A 1 94 ? 6.215 -31.703 -5.012 1 98 94 MET A CA 1
ATOM 781 C C . MET A 1 94 ? 7.617 -31.766 -4.422 1 98 94 MET A C 1
ATOM 783 O O . MET A 1 94 ? 8.57 -31.234 -5.008 1 98 94 MET A O 1
ATOM 787 N N . LYS A 1 95 ? 7.75 -32.406 -3.33 1 96.94 95 LYS A N 1
ATOM 788 C CA . LYS A 1 95 ? 9.055 -32.531 -2.689 1 96.94 95 LYS A CA 1
ATOM 789 C C . LYS A 1 95 ? 10.062 -33.219 -3.617 1 96.94 95 LYS A C 1
ATOM 791 O O . LYS A 1 95 ? 11.203 -32.75 -3.738 1 96.94 95 LYS A O 1
ATOM 796 N N . SER A 1 96 ? 9.609 -34.219 -4.273 1 96.12 96 SER A N 1
ATOM 797 C CA . SER A 1 96 ? 10.484 -34.938 -5.191 1 96.12 96 SER A CA 1
ATOM 798 C C . SER A 1 96 ? 10.883 -34.062 -6.375 1 96.12 96 SER A C 1
ATOM 800 O O . SER A 1 96 ? 12.047 -34.031 -6.777 1 96.12 96 SER A O 1
ATOM 802 N N . PHE A 1 97 ? 9.938 -33.281 -6.887 1 97.38 97 PHE A N 1
ATOM 803 C CA . PHE A 1 97 ? 10.195 -32.438 -8.047 1 97.38 97 PHE A CA 1
ATOM 804 C C . PHE A 1 97 ? 11.141 -31.312 -7.688 1 97.38 97 PHE A C 1
ATOM 806 O O . PHE A 1 97 ? 12.016 -30.953 -8.477 1 97.38 97 PHE A O 1
ATOM 813 N N . LEU A 1 98 ? 10.984 -30.797 -6.512 1 96.69 98 LEU A N 1
ATOM 814 C CA . LEU A 1 98 ? 11.852 -29.719 -6.074 1 96.69 98 LEU A CA 1
ATOM 815 C C . LEU A 1 98 ? 13.273 -30.219 -5.848 1 96.69 98 LEU A C 1
ATOM 817 O O . LEU A 1 98 ? 14.242 -29.516 -6.148 1 96.69 98 LEU A O 1
ATOM 821 N N . ALA A 1 99 ? 13.383 -31.391 -5.371 1 94.5 99 ALA A N 1
ATOM 822 C CA . ALA A 1 99 ? 14.688 -31.953 -5.074 1 94.5 99 ALA A CA 1
ATOM 823 C C . ALA A 1 99 ? 15.477 -32.219 -6.355 1 94.5 99 ALA A C 1
ATOM 825 O O . ALA A 1 99 ? 16.688 -31.969 -6.41 1 94.5 99 ALA A O 1
ATOM 826 N N . LYS A 1 100 ? 14.836 -32.656 -7.391 1 94 100 LYS A N 1
ATOM 827 C CA . LYS A 1 100 ? 15.508 -33.031 -8.625 1 94 100 LYS A CA 1
ATOM 828 C C . LYS A 1 100 ? 15.641 -31.859 -9.578 1 94 100 LYS A C 1
ATOM 830 O O . LYS A 1 100 ? 16.562 -31.812 -10.398 1 94 100 LYS A O 1
ATOM 835 N N . ASP A 1 101 ? 14.695 -30.953 -9.539 1 93.75 101 ASP A N 1
ATOM 836 C CA . ASP A 1 101 ? 14.688 -29.703 -10.297 1 93.75 101 ASP A CA 1
ATOM 837 C C . ASP A 1 101 ? 14.844 -29.969 -11.797 1 93.75 101 ASP A C 1
ATOM 839 O O . ASP A 1 101 ? 15.664 -29.328 -12.461 1 93.75 101 ASP A O 1
ATOM 843 N N . GLU A 1 102 ? 14.078 -30.891 -12.297 1 96 102 GLU A N 1
ATOM 844 C CA . GLU A 1 102 ? 14.125 -31.281 -13.711 1 96 102 GLU A CA 1
ATOM 845 C C . GLU A 1 102 ? 13.305 -30.312 -14.562 1 96 102 GLU A C 1
ATOM 847 O O . GLU A 1 102 ? 12.344 -29.703 -14.086 1 96 102 GLU A O 1
ATOM 852 N N . THR A 1 103 ? 13.742 -30.234 -15.828 1 96.31 103 THR A N 1
ATOM 853 C CA . THR A 1 103 ? 13.031 -29.406 -16.797 1 96.31 103 THR A CA 1
ATOM 854 C C . THR A 1 103 ? 12.547 -30.25 -17.969 1 96.31 103 THR A C 1
ATOM 856 O O . THR A 1 103 ? 13.008 -31.375 -18.172 1 96.31 103 THR A O 1
ATOM 859 N N . PHE A 1 104 ? 11.602 -29.734 -18.625 1 96 104 PHE A N 1
ATOM 860 C CA . PHE A 1 104 ? 11.078 -30.344 -19.844 1 96 104 PHE A CA 1
ATOM 861 C C . PHE A 1 104 ? 10.695 -29.266 -20.859 1 96 104 PHE A C 1
ATOM 863 O O . PHE A 1 104 ? 10.656 -28.078 -20.531 1 96 104 PHE A O 1
ATOM 870 N N . THR A 1 105 ? 10.516 -29.656 -22.078 1 94.56 105 THR A N 1
ATOM 871 C CA . THR A 1 105 ? 10.078 -28.75 -23.141 1 94.56 105 THR A CA 1
ATOM 872 C C . THR A 1 105 ? 8.555 -28.703 -23.219 1 94.56 105 THR A C 1
ATOM 874 O O . THR A 1 105 ? 7.898 -29.75 -23.219 1 94.56 105 THR A O 1
ATOM 877 N N . ILE A 1 106 ? 8.016 -27.516 -23.188 1 91.25 106 ILE A N 1
ATOM 878 C CA . ILE A 1 106 ? 6.57 -27.328 -23.266 1 91.25 106 ILE A CA 1
ATOM 879 C C . ILE A 1 106 ? 6.223 -26.516 -24.516 1 91.25 106 ILE A C 1
ATOM 881 O O . ILE A 1 106 ? 6.941 -25.578 -24.875 1 91.25 106 ILE A O 1
ATOM 885 N N . HIS A 1 107 ? 5.254 -26.953 -25.141 1 85.56 107 HIS A N 1
ATOM 886 C CA . HIS A 1 107 ? 4.777 -26.312 -26.359 1 85.56 107 HIS A CA 1
ATOM 887 C C . HIS A 1 107 ? 3.385 -25.719 -26.156 1 85.56 107 HIS A C 1
ATOM 889 O O . HIS A 1 107 ? 2.422 -26.469 -25.938 1 85.56 107 HIS A O 1
ATOM 895 N N . THR A 1 108 ? 3.354 -24.422 -26.031 1 76.81 108 THR A N 1
ATOM 896 C CA . THR A 1 108 ? 2.084 -23.719 -25.906 1 76.81 108 THR A CA 1
ATOM 897 C C . THR A 1 108 ? 1.85 -22.797 -27.094 1 76.81 108 THR A C 1
ATOM 899 O O . THR A 1 108 ? 2.668 -21.922 -27.391 1 76.81 108 THR A O 1
ATOM 902 N N . MET A 1 109 ? 0.684 -23 -27.609 1 70.38 109 MET A N 1
ATOM 903 C CA . MET A 1 109 ? 0.374 -22.219 -28.812 1 70.38 109 MET A CA 1
ATOM 904 C C . MET A 1 109 ? 1.496 -22.328 -29.828 1 70.38 109 MET A C 1
ATOM 906 O O . MET A 1 109 ? 1.796 -23.422 -30.328 1 70.38 109 MET A O 1
ATOM 910 N N . ASP A 1 110 ? 2.25 -21.25 -30.094 1 70.62 110 ASP A N 1
ATOM 911 C CA . ASP A 1 110 ? 3.254 -21.297 -31.156 1 70.62 110 ASP A CA 1
ATOM 912 C C . ASP A 1 110 ? 4.66 -21.109 -30.578 1 70.62 110 ASP A C 1
ATOM 914 O O . ASP A 1 110 ? 5.594 -20.781 -31.312 1 70.62 110 ASP A O 1
ATOM 918 N N . ILE A 1 111 ? 4.766 -21.375 -29.234 1 78.44 111 ILE A N 1
ATOM 919 C CA . ILE A 1 111 ? 6.074 -21.125 -28.641 1 78.44 111 ILE A CA 1
ATOM 920 C C . ILE A 1 111 ? 6.52 -22.375 -27.859 1 78.44 111 ILE A C 1
ATOM 922 O O . ILE A 1 111 ? 5.719 -23 -27.172 1 78.44 111 ILE A O 1
ATOM 926 N N . LYS A 1 112 ? 7.691 -22.781 -28.094 1 84.5 112 LYS A N 1
ATOM 927 C CA . LYS A 1 112 ? 8.328 -23.812 -27.281 1 84.5 112 LYS A CA 1
ATOM 928 C C . LYS A 1 112 ? 9.219 -23.203 -26.203 1 84.5 112 LYS A C 1
ATOM 930 O O . LYS A 1 112 ? 9.922 -22.219 -26.453 1 84.5 112 LYS A O 1
ATOM 935 N N . ASP A 1 113 ? 9.047 -23.672 -25.047 1 88.56 113 ASP A N 1
ATOM 936 C CA . ASP A 1 113 ? 9.828 -23.141 -23.938 1 88.56 113 ASP A CA 1
ATOM 937 C C . ASP A 1 113 ? 10.234 -24.266 -22.969 1 88.56 113 ASP A C 1
ATOM 939 O O . ASP A 1 113 ? 9.812 -25.406 -23.125 1 88.56 113 ASP A O 1
ATOM 943 N N . SER A 1 114 ? 11.141 -24 -22.156 1 93.5 114 SER A N 1
ATOM 944 C CA . SER A 1 114 ? 11.562 -24.906 -21.094 1 93.5 114 SER A CA 1
ATOM 945 C C . SER A 1 114 ? 10.883 -24.578 -19.781 1 93.5 114 SER A C 1
ATOM 947 O O . SER A 1 114 ? 10.742 -23.406 -19.422 1 93.5 114 SER A O 1
ATOM 949 N N . GLU A 1 115 ? 10.352 -25.625 -19.125 1 94.19 115 GLU A N 1
ATOM 950 C CA . GLU A 1 115 ? 9.672 -25.406 -17.844 1 94.19 115 GLU A CA 1
ATOM 951 C C . GLU A 1 115 ? 10.117 -26.422 -16.797 1 94.19 115 GLU A C 1
ATOM 953 O O . GLU A 1 115 ? 10.438 -27.562 -17.141 1 94.19 115 GLU A O 1
ATOM 958 N N . LYS A 1 116 ? 10.148 -26.047 -15.602 1 95.88 116 LYS A N 1
ATOM 959 C CA . LYS A 1 116 ? 10.461 -26.969 -14.508 1 95.88 116 LYS A CA 1
ATOM 960 C C . LYS A 1 116 ? 9.25 -27.812 -14.141 1 95.88 116 LYS A C 1
ATOM 962 O O . LYS A 1 116 ? 8.125 -27.328 -14.125 1 95.88 116 LYS A O 1
ATOM 967 N N . LEU A 1 117 ? 9.484 -28.984 -13.727 1 97.19 117 LEU A N 1
ATOM 968 C CA . LEU A 1 117 ? 8.414 -29.906 -13.328 1 97.19 117 LEU A CA 1
ATOM 969 C C . LEU A 1 117 ? 7.645 -29.344 -12.133 1 97.19 117 LEU A C 1
ATOM 971 O O . LEU A 1 117 ? 6.414 -29.391 -12.109 1 97.19 117 LEU A O 1
ATOM 975 N N . SER A 1 118 ? 8.414 -28.812 -11.172 1 97.5 118 SER A N 1
ATOM 976 C CA . SER A 1 118 ? 7.789 -28.281 -9.969 1 97.5 118 SER A CA 1
ATOM 977 C C . SER A 1 118 ? 6.828 -27.141 -10.297 1 97.5 118 SER A C 1
ATOM 979 O O . SER A 1 118 ? 5.719 -27.078 -9.766 1 97.5 118 SER A O 1
ATOM 981 N N . VAL A 1 119 ? 7.199 -26.297 -11.18 1 96.94 119 VAL A N 1
ATOM 982 C CA . VAL A 1 119 ? 6.41 -25.141 -11.555 1 96.94 119 VAL A CA 1
ATOM 983 C C . VAL A 1 119 ? 5.129 -25.578 -12.258 1 96.94 119 VAL A C 1
ATOM 985 O O . VAL A 1 119 ? 4.031 -25.156 -11.891 1 96.94 119 VAL A O 1
ATOM 988 N N . SER A 1 120 ? 5.324 -26.438 -13.211 1 96.38 120 SER A N 1
ATOM 989 C CA . SER A 1 120 ? 4.184 -26.922 -13.984 1 96.38 120 SER A CA 1
ATOM 990 C C . SER A 1 120 ? 3.184 -27.656 -13.094 1 96.38 120 SER A C 1
ATOM 992 O O . SER A 1 120 ? 1.978 -27.422 -13.188 1 96.38 120 SER A O 1
ATOM 994 N N . PHE A 1 121 ? 3.678 -28.5 -12.289 1 97.88 121 PHE A N 1
ATOM 995 C CA . PHE A 1 121 ? 2.852 -29.297 -11.391 1 97.88 121 PHE A CA 1
ATOM 996 C C . PHE A 1 121 ? 2.062 -28.391 -10.445 1 97.88 121 PHE A C 1
ATOM 998 O O . PHE A 1 121 ? 0.844 -28.531 -10.32 1 97.88 121 PHE A O 1
ATOM 1005 N N . TYR A 1 122 ? 2.727 -27.453 -9.805 1 98.19 122 TYR A N 1
ATOM 1006 C CA . TYR A 1 122 ? 2.088 -26.531 -8.867 1 98.19 122 TYR A CA 1
ATOM 1007 C C . TYR A 1 122 ? 0.973 -25.75 -9.555 1 98.19 122 TYR A C 1
ATOM 1009 O O . TYR A 1 122 ? -0.143 -25.672 -9.039 1 98.19 122 TYR A O 1
ATOM 1017 N N . HIS A 1 123 ? 1.276 -25.266 -10.695 1 96.94 123 HIS A N 1
ATOM 1018 C CA . HIS A 1 123 ? 0.31 -24.422 -11.391 1 96.94 123 HIS A CA 1
ATOM 1019 C C . HIS A 1 123 ? -0.894 -25.234 -11.859 1 96.94 123 HIS A C 1
ATOM 1021 O O . HIS A 1 123 ? -2.01 -24.719 -11.922 1 96.94 123 HIS A O 1
ATOM 1027 N N . ARG A 1 124 ? -0.699 -26.469 -12.18 1 97 124 ARG A N 1
ATOM 1028 C CA . ARG A 1 124 ? -1.821 -27.312 -12.562 1 97 124 ARG A CA 1
ATOM 1029 C C . ARG A 1 124 ? -2.865 -27.375 -11.453 1 97 124 ARG A C 1
ATOM 1031 O O . ARG A 1 124 ? -4.062 -27.234 -11.711 1 97 124 ARG A O 1
ATOM 1038 N N . TYR A 1 125 ? -2.352 -27.562 -10.258 1 97.94 125 TYR A N 1
ATOM 1039 C CA . TYR A 1 125 ? -3.275 -27.641 -9.133 1 97.94 125 TYR A CA 1
ATOM 1040 C C . TYR A 1 125 ? -3.799 -26.266 -8.766 1 97.94 125 TYR A C 1
ATOM 1042 O O . TYR A 1 125 ? -4.996 -26.094 -8.531 1 97.94 125 TYR A O 1
ATOM 1050 N N . TRP A 1 126 ? -2.92 -25.312 -8.711 1 96.81 126 TRP A N 1
ATOM 1051 C CA . TRP A 1 126 ? -3.225 -23.938 -8.359 1 96.81 126 TRP A CA 1
ATOM 1052 C C . TRP A 1 126 ? -4.348 -23.375 -9.227 1 96.81 126 TRP A C 1
ATOM 1054 O O . TRP A 1 126 ? -5.258 -22.719 -8.727 1 96.81 126 TRP A O 1
ATOM 1064 N N . ASN A 1 127 ? -4.305 -23.75 -10.461 1 94.81 127 ASN A N 1
ATOM 1065 C CA . ASN A 1 127 ? -5.262 -23.219 -11.422 1 94.81 127 ASN A CA 1
ATOM 1066 C C . ASN A 1 127 ? -6.637 -23.844 -11.266 1 94.81 127 ASN A C 1
ATOM 1068 O O . ASN A 1 127 ? -7.625 -23.344 -11.797 1 94.81 127 ASN A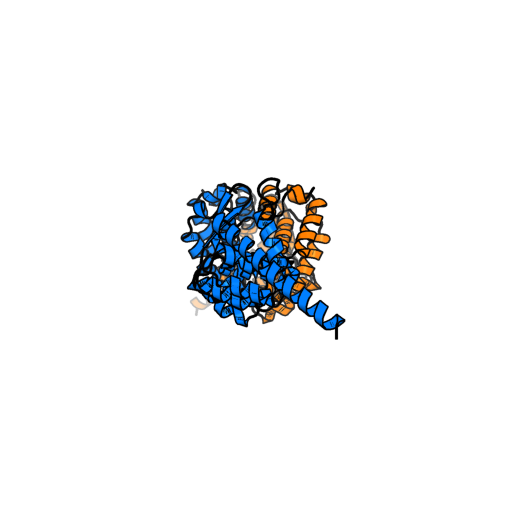 O 1
ATOM 1072 N N . ARG A 1 128 ? -6.734 -24.797 -10.547 1 94.69 128 ARG A N 1
ATOM 1073 C CA . ARG A 1 128 ? -8.016 -25.453 -10.328 1 94.69 128 ARG A CA 1
ATOM 1074 C C . ARG A 1 128 ? -8.812 -24.75 -9.234 1 94.69 128 ARG A C 1
ATOM 1076 O O . ARG A 1 128 ? -10.016 -24.984 -9.086 1 94.69 128 ARG A O 1
ATOM 1083 N N . LEU A 1 129 ? -8.102 -23.969 -8.508 1 94.38 129 LEU A N 1
ATOM 1084 C CA . LEU A 1 129 ? -8.719 -23.344 -7.34 1 94.38 129 LEU A CA 1
ATOM 1085 C C . LEU A 1 129 ? -9.031 -21.875 -7.609 1 94.38 129 LEU A C 1
ATOM 1087 O O . LEU A 1 129 ? -8.25 -21.188 -8.266 1 94.38 129 LEU A O 1
ATOM 1091 N N . THR A 1 130 ? -10.164 -21.453 -7.027 1 88.12 130 THR A N 1
ATOM 1092 C CA . THR A 1 130 ? -10.414 -20.016 -6.953 1 88.12 130 THR A CA 1
ATOM 1093 C C . THR A 1 130 ? -9.547 -19.375 -5.879 1 88.12 130 THR A C 1
ATOM 1095 O O . THR A 1 130 ? -8.961 -20.062 -5.047 1 88.12 130 THR A O 1
ATOM 1098 N N . GLN A 1 131 ? -9.469 -18.125 -5.938 1 84 131 GLN A N 1
ATOM 1099 C CA . GLN A 1 131 ? -8.672 -17.422 -4.934 1 84 131 GLN A CA 1
ATOM 1100 C C . GLN A 1 131 ? -9.18 -17.719 -3.523 1 84 131 GLN A C 1
ATOM 1102 O O . GLN A 1 131 ? -8.391 -17.922 -2.602 1 84 131 GLN A O 1
ATOM 1107 N N . GLN A 1 132 ? -10.453 -17.703 -3.367 1 85 132 GLN A N 1
ATOM 1108 C CA . GLN A 1 132 ? -11.039 -17.984 -2.064 1 85 132 GLN A CA 1
ATOM 1109 C C . GLN A 1 132 ? -10.688 -19.406 -1.603 1 85 132 GLN A C 1
ATOM 1111 O O . GLN A 1 132 ? -10.391 -19.625 -0.426 1 85 132 GLN A O 1
ATOM 1116 N N . GLU A 1 133 ? -10.664 -20.266 -2.504 1 91.69 133 GLU A N 1
ATOM 1117 C CA . GLU A 1 133 ? -10.336 -21.641 -2.176 1 91.69 133 GLU A CA 1
ATOM 1118 C C . GLU A 1 133 ? -8.867 -21.797 -1.796 1 91.69 133 GLU A C 1
ATOM 1120 O O . GLU A 1 133 ? -8.523 -22.594 -0.928 1 91.69 133 GLU A O 1
ATOM 1125 N N . LYS A 1 134 ? -8.023 -21.062 -2.463 1 92.31 134 LYS A N 1
ATOM 1126 C CA . LYS A 1 134 ? -6.594 -21.141 -2.193 1 92.31 134 LYS A CA 1
ATOM 1127 C C . LYS A 1 134 ? -6.285 -20.781 -0.745 1 92.31 134 LYS A C 1
ATOM 1129 O O . LYS A 1 134 ? -5.336 -21.297 -0.156 1 92.31 134 LYS A O 1
ATOM 1134 N N . GLU A 1 135 ? -7.082 -20 -0.198 1 87.81 135 GLU A N 1
ATOM 1135 C CA . GLU A 1 135 ? -6.883 -19.578 1.182 1 87.81 135 GLU A CA 1
ATOM 1136 C C . GLU A 1 135 ? -7.199 -20.703 2.164 1 87.81 135 GLU A C 1
ATOM 1138 O O . GLU A 1 135 ? -6.613 -20.766 3.244 1 87.81 135 GLU A O 1
ATOM 1143 N N . LYS A 1 136 ? -8.078 -21.609 1.75 1 91.31 136 LYS A N 1
ATOM 1144 C CA . LYS A 1 136 ? -8.609 -22.562 2.713 1 91.31 136 LYS A CA 1
ATOM 1145 C C . LYS A 1 136 ? -8.195 -24 2.357 1 91.31 136 LYS A C 1
ATOM 1147 O O . LYS A 1 136 ? -8.234 -24.891 3.205 1 91.31 136 LYS A O 1
ATOM 1152 N N . ASP A 1 137 ? -7.82 -24.234 1.162 1 95.62 137 ASP A N 1
ATOM 1153 C CA . ASP A 1 137 ? -7.492 -25.578 0.693 1 95.62 137 ASP A CA 1
ATOM 1154 C C . ASP A 1 137 ? -6.242 -26.109 1.391 1 95.62 137 ASP A C 1
ATOM 1156 O O . ASP A 1 137 ? -5.184 -25.484 1.343 1 95.62 137 ASP A O 1
ATOM 1160 N N . GLU A 1 138 ? -6.387 -27.219 1.945 1 95.75 138 GLU A N 1
ATOM 1161 C CA . GLU A 1 138 ? -5.309 -27.781 2.748 1 95.75 138 GLU A CA 1
ATOM 1162 C C . GLU A 1 138 ? -4.164 -28.281 1.865 1 95.75 138 GLU A C 1
ATOM 1164 O O . GLU A 1 138 ? -2.996 -28.203 2.252 1 95.75 138 GLU A O 1
ATOM 1169 N N . LYS A 1 139 ? -4.461 -28.781 0.751 1 97.12 139 LYS A N 1
ATOM 1170 C CA . LYS A 1 139 ? -3.424 -29.312 -0.127 1 97.12 139 LYS A CA 1
ATOM 1171 C C . LYS A 1 139 ? -2.52 -28.203 -0.643 1 97.12 139 LYS A C 1
ATOM 1173 O O . LYS A 1 139 ? -1.293 -28.312 -0.587 1 97.12 139 LYS A O 1
ATOM 1178 N N . ILE A 1 140 ? -3.141 -27.125 -1.114 1 97.06 140 ILE A N 1
ATOM 1179 C CA . ILE A 1 140 ? -2.33 -26.016 -1.604 1 97.06 140 ILE A CA 1
ATOM 1180 C C . ILE A 1 140 ? -1.526 -25.406 -0.452 1 97.06 140 ILE A C 1
ATOM 1182 O O . ILE A 1 140 ? -0.395 -24.969 -0.645 1 97.06 140 ILE A O 1
ATOM 1186 N N . GLN A 1 141 ? -2.061 -25.438 0.734 1 96.25 141 GLN A N 1
ATOM 1187 C CA . GLN A 1 141 ? -1.329 -24.938 1.894 1 96.25 141 GLN A CA 1
ATOM 1188 C C . GLN A 1 141 ? -0.067 -25.766 2.145 1 96.25 141 GLN A C 1
ATOM 1190 O O . GLN A 1 141 ? 0.989 -25.203 2.455 1 96.25 141 GLN A O 1
ATOM 1195 N N . ARG A 1 142 ? -0.21 -27.031 2.004 1 97.12 142 ARG A N 1
ATOM 1196 C CA . ARG A 1 142 ? 0.95 -27.906 2.178 1 97.12 142 ARG A CA 1
ATOM 1197 C C . ARG A 1 142 ? 1.989 -27.656 1.089 1 97.12 142 ARG A C 1
ATOM 1199 O O . ARG A 1 142 ? 3.186 -27.578 1.373 1 97.12 142 ARG A O 1
ATOM 1206 N N . LEU A 1 143 ? 1.523 -27.516 -0.095 1 98.06 143 LEU A N 1
ATOM 1207 C CA . LEU A 1 143 ? 2.434 -27.203 -1.194 1 98.06 143 LEU A CA 1
ATOM 1208 C C . LEU A 1 143 ? 3.154 -25.891 -0.954 1 98.06 143 LEU A C 1
ATOM 1210 O O . LEU A 1 143 ? 4.371 -25.797 -1.128 1 98.06 143 LEU A O 1
ATOM 1214 N N . ASP A 1 144 ? 2.385 -24.891 -0.532 1 97.44 144 ASP A N 1
ATOM 1215 C CA . ASP A 1 144 ? 2.949 -23.578 -0.26 1 97.44 144 ASP A CA 1
ATOM 1216 C C . ASP A 1 144 ? 4.043 -23.656 0.803 1 97.44 144 ASP A C 1
ATOM 1218 O O . ASP A 1 144 ? 5.102 -23.047 0.659 1 97.44 144 ASP A O 1
ATOM 1222 N N . SER A 1 145 ? 3.758 -24.406 1.791 1 96.94 145 SER A N 1
ATOM 1223 C CA . SER A 1 145 ? 4.719 -24.562 2.877 1 96.94 145 SER A CA 1
ATOM 1224 C C . SER A 1 145 ? 6.016 -25.188 2.383 1 96.94 145 SER A C 1
ATOM 1226 O O . SER A 1 145 ? 7.105 -24.703 2.695 1 96.94 145 SER A O 1
ATOM 1228 N N . ILE A 1 146 ? 5.906 -26.156 1.586 1 97.25 146 ILE A N 1
ATOM 1229 C CA . ILE A 1 146 ? 7.07 -26.859 1.054 1 97.25 146 ILE A CA 1
ATOM 1230 C C . ILE A 1 146 ? 7.887 -25.906 0.184 1 97.25 146 ILE A C 1
ATOM 1232 O O . ILE A 1 146 ? 9.117 -25.859 0.292 1 97.25 146 ILE A O 1
ATOM 1236 N N . ILE A 1 147 ? 7.219 -25.172 -0.593 1 97.25 147 ILE A N 1
ATOM 1237 C CA . ILE A 1 147 ? 7.879 -24.25 -1.51 1 97.25 147 ILE A CA 1
ATOM 1238 C C . ILE A 1 147 ? 8.57 -23.141 -0.719 1 97.25 147 ILE A C 1
ATOM 1240 O O . ILE A 1 147 ? 9.734 -22.812 -0.984 1 97.25 147 ILE A O 1
ATOM 1244 N N . LEU A 1 148 ? 7.938 -22.641 0.257 1 96.5 148 LEU A N 1
ATOM 1245 C CA . LEU A 1 148 ? 8.469 -21.562 1.073 1 96.5 148 LEU A CA 1
ATOM 1246 C C . LEU A 1 148 ? 9.773 -21.984 1.748 1 96.5 148 LEU A C 1
ATOM 1248 O O . LEU A 1 148 ? 10.688 -21.172 1.885 1 96.5 148 LEU A O 1
ATOM 1252 N N . TYR A 1 149 ? 9.875 -23.203 2.053 1 95.81 149 TYR A N 1
ATOM 1253 C CA . TYR A 1 149 ? 11.016 -23.641 2.854 1 95.81 149 TYR A CA 1
ATOM 1254 C C . TYR A 1 149 ? 12.047 -24.344 1.988 1 95.81 149 TYR A C 1
ATOM 1256 O O . TYR A 1 149 ? 13.086 -24.797 2.486 1 95.81 149 TYR A O 1
ATOM 1264 N N . SER A 1 150 ? 11.758 -24.438 0.753 1 93.88 150 SER A N 1
ATOM 1265 C CA . SER A 1 150 ? 12.703 -25.078 -0.156 1 93.88 150 SER A CA 1
ATOM 1266 C C . SER A 1 150 ? 13.789 -24.094 -0.599 1 93.88 150 SER A C 1
ATOM 1268 O O . SER A 1 150 ? 13.5 -22.938 -0.889 1 93.88 150 SER A O 1
ATOM 1270 N N . PRO A 1 151 ? 14.945 -24.594 -0.669 1 88 151 PRO A N 1
ATOM 1271 C CA . PRO A 1 151 ? 16.016 -23.719 -1.158 1 88 151 PRO A CA 1
ATOM 1272 C C . PRO A 1 151 ? 15.977 -23.531 -2.674 1 88 151 PRO A C 1
ATOM 1274 O O . PRO A 1 151 ? 15.492 -24.406 -3.395 1 88 151 PRO A O 1
ATOM 1277 N N . ASN A 1 152 ? 16.391 -22.469 -3.148 1 81.31 152 ASN A N 1
ATOM 1278 C CA . ASN A 1 152 ? 16.578 -22.203 -4.57 1 81.31 152 ASN A CA 1
ATOM 1279 C C . ASN A 1 152 ? 15.289 -22.406 -5.355 1 81.31 152 ASN A C 1
ATOM 1281 O O . ASN A 1 152 ? 15.305 -23.031 -6.426 1 81.31 152 ASN A O 1
ATOM 1285 N N . THR A 1 153 ? 14.305 -21.969 -4.719 1 85.69 153 THR A N 1
ATOM 1286 C CA . THR A 1 153 ? 13.008 -22.125 -5.371 1 85.69 153 THR A CA 1
ATOM 1287 C C . THR A 1 153 ? 12.852 -21.109 -6.5 1 85.69 153 THR A C 1
ATOM 1289 O O . THR A 1 153 ? 13.383 -20 -6.418 1 85.69 153 THR A O 1
ATOM 1292 N N . ASP A 1 154 ? 12.133 -21.609 -7.461 1 89.25 154 ASP A N 1
ATOM 1293 C CA . ASP A 1 154 ? 11.812 -20.75 -8.602 1 89.25 154 ASP A CA 1
ATOM 1294 C C . ASP A 1 154 ? 11.086 -19.484 -8.148 1 89.25 154 ASP A C 1
ATOM 1296 O O . ASP A 1 154 ? 10.195 -19.547 -7.297 1 89.25 154 ASP A O 1
ATOM 1300 N N . ARG A 1 155 ? 11.398 -18.438 -8.812 1 86.94 155 ARG A N 1
ATOM 1301 C CA . ARG A 1 155 ? 10.844 -17.141 -8.445 1 86.94 155 ARG A CA 1
ATOM 1302 C C . ARG A 1 155 ? 9.336 -17.109 -8.656 1 86.94 155 ARG A C 1
ATOM 1304 O O . ARG A 1 155 ? 8.609 -16.5 -7.871 1 86.94 155 ARG A O 1
ATOM 1311 N N . LEU A 1 156 ? 8.883 -17.703 -9.664 1 90.75 156 LEU A N 1
ATOM 1312 C CA . LEU A 1 156 ? 7.461 -17.719 -9.977 1 90.75 156 LEU A CA 1
ATOM 1313 C C . LEU A 1 156 ? 6.68 -18.469 -8.906 1 90.75 156 LEU A C 1
ATOM 1315 O O . LEU A 1 156 ? 5.566 -18.078 -8.547 1 90.75 156 LEU A O 1
ATOM 1319 N N . LEU A 1 157 ? 7.27 -19.531 -8.438 1 95.31 157 LEU A N 1
ATOM 1320 C CA . LEU A 1 157 ? 6.602 -20.297 -7.383 1 95.31 157 LEU A CA 1
ATOM 1321 C C . LEU A 1 157 ? 6.496 -19.469 -6.105 1 95.31 157 LEU A C 1
ATOM 1323 O O . LEU A 1 157 ? 5.438 -19.406 -5.48 1 95.31 157 LEU A O 1
ATOM 1327 N N . THR A 1 158 ? 7.594 -18.781 -5.789 1 95.06 158 THR A N 1
ATOM 1328 C CA . THR A 1 158 ? 7.586 -17.969 -4.574 1 95.06 158 THR A CA 1
ATOM 1329 C C . THR A 1 158 ? 6.551 -16.859 -4.672 1 95.06 158 THR A C 1
ATOM 1331 O O . THR A 1 158 ? 5.828 -16.578 -3.711 1 95.06 158 THR A O 1
ATOM 1334 N N . LEU A 1 159 ? 6.473 -16.312 -5.789 1 94.12 159 LEU A N 1
ATOM 1335 C CA . LEU A 1 159 ? 5.484 -15.266 -6.02 1 94.12 159 LEU A CA 1
ATOM 1336 C C . LEU A 1 159 ? 4.07 -15.789 -5.793 1 94.12 159 LEU A C 1
ATOM 1338 O O . LEU A 1 159 ? 3.297 -15.195 -5.043 1 94.12 159 LEU A O 1
ATOM 1342 N N . ARG A 1 160 ? 3.771 -16.906 -6.355 1 93.94 160 ARG A N 1
ATOM 1343 C CA . ARG A 1 160 ? 2.426 -17.469 -6.262 1 93.94 160 ARG A CA 1
ATOM 1344 C C . ARG A 1 160 ? 2.078 -17.812 -4.82 1 93.94 160 ARG A C 1
ATOM 1346 O O . ARG A 1 160 ? 0.987 -17.5 -4.344 1 93.94 160 ARG A O 1
ATOM 1353 N N . VAL A 1 161 ? 3.025 -18.406 -4.238 1 96.69 161 VAL A N 1
ATOM 1354 C CA . VAL A 1 161 ? 2.795 -18.875 -2.871 1 96.69 161 VAL A CA 1
ATOM 1355 C C . VAL A 1 161 ? 2.471 -17.672 -1.974 1 96.69 161 VAL A C 1
ATOM 1357 O O . VAL A 1 161 ? 1.553 -17.75 -1.151 1 96.69 161 VAL A O 1
ATOM 1360 N N . LEU A 1 162 ? 3.121 -16.594 -2.176 1 96.19 162 LEU A N 1
ATOM 1361 C CA . LEU A 1 162 ? 2.975 -15.43 -1.308 1 96.19 162 LEU A CA 1
ATOM 1362 C C . LEU A 1 162 ? 1.717 -14.641 -1.66 1 96.19 162 LEU A C 1
ATOM 1364 O O . LEU A 1 162 ? 1.279 -13.789 -0.889 1 96.19 162 LEU A O 1
ATOM 1368 N N . GLU A 1 163 ? 1.167 -15.023 -2.727 1 93.12 163 GLU A N 1
ATOM 1369 C CA . GLU A 1 163 ? -0.055 -14.344 -3.148 1 93.12 163 GLU A CA 1
ATOM 1370 C C . GLU A 1 163 ? -1.295 -15.078 -2.648 1 93.12 163 GLU A C 1
ATOM 1372 O O . GLU A 1 163 ? -2.4 -14.539 -2.676 1 93.12 163 GLU A O 1
ATOM 1377 N N . ASN A 1 164 ? -1.19 -16.25 -2.143 1 93.44 164 ASN A N 1
ATOM 1378 C CA . ASN A 1 164 ? -2.332 -17.125 -1.916 1 93.44 164 ASN A CA 1
ATOM 1379 C C . ASN A 1 164 ? -3.055 -16.781 -0.616 1 93.44 164 ASN A C 1
ATOM 1381 O O . ASN A 1 164 ? -4.25 -17.047 -0.475 1 93.44 164 ASN A O 1
ATOM 1385 N N . ARG A 1 165 ? -2.258 -16.281 0.313 1 93.5 165 ARG A N 1
ATOM 1386 C CA . ARG A 1 165 ? -2.877 -16.109 1.625 1 93.5 165 ARG A CA 1
ATOM 1387 C C . ARG A 1 165 ? -2.09 -15.133 2.482 1 93.5 165 ARG A C 1
ATOM 1389 O O . ARG A 1 165 ? -0.959 -14.773 2.146 1 93.5 165 ARG A O 1
ATOM 1396 N N . ILE A 1 166 ? -2.781 -14.688 3.492 1 94.94 166 ILE A N 1
ATOM 1397 C CA . ILE A 1 166 ? -2.076 -14.055 4.602 1 94.94 166 ILE A CA 1
ATOM 1398 C C . ILE A 1 166 ? -1.549 -15.125 5.555 1 94.94 166 ILE A C 1
ATOM 1400 O O . ILE A 1 166 ? -2.328 -15.805 6.223 1 94.94 166 ILE A O 1
ATOM 1404 N N . TYR A 1 167 ? -0.274 -15.219 5.711 1 96.19 167 TYR A N 1
ATOM 1405 C CA . TYR A 1 167 ? 0.326 -16.328 6.461 1 96.19 167 TYR A CA 1
ATOM 1406 C C . TYR A 1 167 ? 0.287 -16.047 7.957 1 96.19 167 TYR A C 1
ATOM 1408 O O . TYR A 1 167 ? 0.521 -14.914 8.398 1 96.19 167 TYR A O 1
ATOM 1416 N N . PRO A 1 168 ? 0.02 -17.094 8.703 1 93.62 168 PRO A N 1
ATOM 1417 C CA . PRO A 1 168 ? 0.089 -16.938 10.164 1 93.62 168 PRO A CA 1
ATOM 1418 C C . PRO A 1 168 ? 1.509 -16.672 10.656 1 93.62 168 PRO A C 1
ATOM 1420 O O . PRO A 1 168 ? 2.473 -16.859 9.914 1 93.62 168 PRO A O 1
ATOM 1423 N N . GLN A 1 169 ? 1.623 -16.266 11.852 1 94.38 169 GLN A N 1
ATOM 1424 C CA . GLN A 1 169 ? 2.859 -15.773 12.453 1 94.38 169 GLN A CA 1
ATOM 1425 C C . GLN A 1 169 ? 3.949 -16.844 12.414 1 94.38 169 GLN A C 1
ATOM 1427 O O . GLN A 1 169 ? 5.133 -16.531 12.273 1 94.38 169 GLN A O 1
ATOM 1432 N N . LYS A 1 170 ? 3.549 -18.078 12.484 1 95.31 170 LYS A N 1
ATOM 1433 C CA . LYS A 1 170 ? 4.535 -19.156 12.523 1 95.31 170 LYS A CA 1
ATOM 1434 C C . LYS A 1 170 ? 5.391 -19.172 11.258 1 95.31 170 LYS A C 1
ATOM 1436 O O . LYS A 1 170 ? 6.5 -19.703 11.258 1 95.31 170 LYS A O 1
ATOM 1441 N N . TYR A 1 171 ? 4.965 -18.562 10.141 1 97.25 171 TYR A N 1
ATOM 1442 C CA . TYR A 1 171 ? 5.699 -18.531 8.883 1 97.25 171 TYR A CA 1
ATOM 1443 C C . TYR A 1 171 ? 6.559 -17.281 8.773 1 97.25 171 TYR A C 1
ATOM 1445 O O . TYR A 1 171 ? 7.398 -17.172 7.875 1 97.25 171 TYR A O 1
ATOM 1453 N N . HIS A 1 172 ? 6.426 -16.344 9.695 1 97.31 172 HIS A N 1
ATOM 1454 C CA . HIS A 1 172 ? 7.047 -15.023 9.57 1 97.31 172 HIS A CA 1
ATOM 1455 C C . HIS A 1 172 ? 8.57 -15.133 9.586 1 97.31 172 HIS A C 1
ATOM 1457 O O . HIS A 1 172 ? 9.25 -14.508 8.781 1 97.31 172 HIS A O 1
ATOM 1463 N N . PRO A 1 173 ? 9.117 -15.953 10.453 1 97.81 173 PRO A N 1
ATOM 1464 C CA . PRO A 1 173 ? 10.578 -16.047 10.438 1 97.81 173 PRO A CA 1
ATOM 1465 C C . PRO A 1 173 ? 11.133 -16.453 9.07 1 97.81 173 PRO A C 1
ATOM 1467 O O . PRO A 1 173 ? 12.125 -15.898 8.609 1 97.81 173 PRO A O 1
ATOM 1470 N N . ARG A 1 174 ? 10.469 -17.359 8.43 1 97.69 174 ARG A N 1
ATOM 1471 C CA . ARG A 1 174 ? 10.922 -17.812 7.113 1 97.69 174 ARG A CA 1
ATOM 1472 C C . ARG A 1 174 ? 10.734 -16.719 6.066 1 97.69 174 ARG A C 1
ATOM 1474 O O . ARG A 1 174 ? 11.617 -16.484 5.238 1 97.69 174 ARG A O 1
ATOM 1481 N N . ILE A 1 175 ? 9.641 -16.062 6.078 1 98.12 175 ILE A N 1
ATOM 1482 C CA . ILE A 1 175 ? 9.359 -15.016 5.109 1 98.12 175 ILE A CA 1
ATOM 1483 C C . ILE A 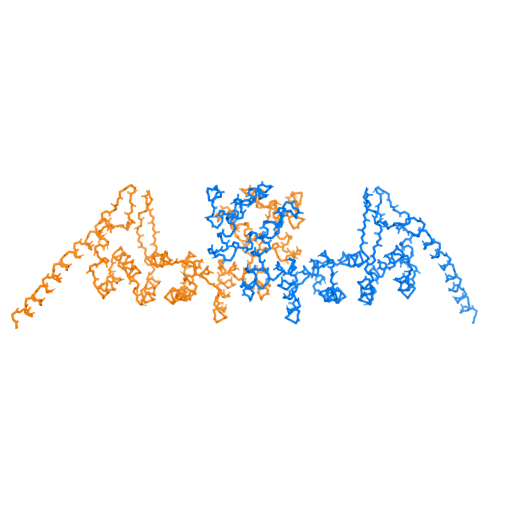1 175 ? 10.328 -13.852 5.32 1 98.12 175 ILE A C 1
ATOM 1485 O O . ILE A 1 175 ? 10.789 -13.242 4.355 1 98.12 175 ILE A O 1
ATOM 1489 N N . GLU A 1 176 ? 10.672 -13.617 6.559 1 98.06 176 GLU A N 1
ATOM 1490 C CA . GLU A 1 176 ? 11.68 -12.609 6.883 1 98.06 176 GLU A CA 1
ATOM 1491 C C . GLU A 1 176 ? 13.031 -12.977 6.293 1 98.06 176 GLU A C 1
ATOM 1493 O O . GLU A 1 176 ? 13.719 -12.117 5.727 1 98.06 176 GLU A O 1
ATOM 1498 N N . GLU A 1 177 ? 13.344 -14.18 6.48 1 97.44 177 GLU A N 1
ATOM 1499 C CA . GLU A 1 177 ? 14.602 -14.656 5.918 1 97.44 177 GLU A CA 1
ATOM 1500 C C . GLU A 1 177 ? 14.633 -14.477 4.402 1 97.44 177 GLU A C 1
ATOM 1502 O O . GLU A 1 177 ? 15.625 -13.992 3.848 1 97.44 177 GLU A O 1
ATOM 1507 N N . LEU A 1 178 ? 13.578 -14.836 3.74 1 96.94 178 LEU A N 1
ATOM 1508 C CA . LEU A 1 178 ? 13.461 -14.672 2.295 1 96.94 178 LEU A CA 1
ATOM 1509 C C . LEU A 1 178 ? 13.625 -13.203 1.904 1 96.94 178 LEU A C 1
ATOM 1511 O O . LEU A 1 178 ? 14.359 -12.883 0.969 1 96.94 178 LEU A O 1
ATOM 1515 N N . ALA A 1 179 ? 13 -12.32 2.652 1 97.75 179 ALA A N 1
ATOM 1516 C CA . ALA A 1 179 ? 12.945 -10.906 2.309 1 97.75 179 ALA A CA 1
ATOM 1517 C C . ALA A 1 179 ? 14.281 -10.219 2.584 1 97.75 179 ALA A C 1
ATOM 1519 O O . ALA A 1 179 ? 14.82 -9.523 1.718 1 97.75 179 ALA A O 1
ATOM 1520 N N . PHE A 1 180 ? 14.844 -10.5 3.693 1 98.12 180 PHE A N 1
ATOM 1521 C CA . PHE A 1 180 ? 15.898 -9.609 4.156 1 98.12 180 PHE A CA 1
ATOM 1522 C C . PHE A 1 180 ? 17.266 -10.289 4.062 1 98.12 180 PHE A C 1
ATOM 1524 O O . PHE A 1 180 ? 18.297 -9.617 3.928 1 98.12 180 PHE A O 1
ATOM 1531 N N . ASN A 1 181 ? 17.281 -11.562 4.172 1 96.19 181 ASN A N 1
ATOM 1532 C CA . ASN A 1 181 ? 18.547 -12.281 4.012 1 96.19 181 ASN A CA 1
ATOM 1533 C C . ASN A 1 181 ? 18.766 -12.734 2.57 1 96.19 181 ASN A C 1
ATOM 1535 O O . ASN A 1 181 ? 19.844 -12.57 2.016 1 96.19 181 ASN A O 1
ATOM 1539 N N . GLU A 1 182 ? 17.75 -13.273 1.971 1 94.31 182 GLU A N 1
ATOM 1540 C CA . GLU A 1 182 ? 17.875 -13.789 0.61 1 94.31 182 GLU A CA 1
ATOM 1541 C C . GLU A 1 182 ? 17.484 -12.727 -0.418 1 94.31 182 GLU A C 1
ATOM 1543 O O . GLU A 1 182 ? 17.625 -12.953 -1.624 1 94.31 182 GLU A O 1
ATOM 1548 N N . HIS A 1 183 ? 16.922 -11.617 -0.017 1 94.25 183 HIS A N 1
ATOM 1549 C CA . HIS A 1 183 ? 16.578 -10.461 -0.842 1 94.25 183 HIS A CA 1
ATOM 1550 C C . HIS A 1 183 ? 15.57 -10.828 -1.919 1 94.25 183 HIS A C 1
ATOM 1552 O O . HIS A 1 183 ? 15.688 -10.398 -3.066 1 94.25 183 HIS A O 1
ATOM 1558 N N . ASN A 1 184 ? 14.688 -11.695 -1.483 1 94.38 184 ASN A N 1
ATOM 1559 C CA . ASN A 1 184 ? 13.602 -12.078 -2.381 1 94.38 184 ASN A CA 1
ATOM 1560 C C . ASN A 1 184 ? 12.57 -10.961 -2.52 1 94.38 184 ASN A C 1
ATOM 1562 O O . ASN A 1 184 ? 11.906 -10.602 -1.548 1 94.38 184 ASN A O 1
ATOM 1566 N N . LYS A 1 185 ? 12.375 -10.531 -3.688 1 94.62 185 LYS A N 1
ATOM 1567 C CA . LYS A 1 185 ? 11.531 -9.359 -3.945 1 94.62 185 LYS A CA 1
ATOM 1568 C C . LYS A 1 185 ? 10.07 -9.648 -3.594 1 94.62 185 LYS A C 1
ATOM 1570 O O . LYS A 1 185 ? 9.383 -8.789 -3.035 1 94.62 185 LYS A O 1
ATOM 1575 N N . SER A 1 186 ? 9.57 -10.781 -3.959 1 95.69 186 SER A N 1
ATOM 1576 C CA . SER A 1 186 ? 8.18 -11.133 -3.676 1 95.69 186 SER A CA 1
ATOM 1577 C C . SER A 1 186 ? 7.906 -11.125 -2.178 1 95.69 186 SER A C 1
ATOM 1579 O O . SER A 1 186 ? 6.844 -10.68 -1.739 1 95.69 186 SER A O 1
ATOM 1581 N N . ALA A 1 187 ? 8.875 -11.602 -1.438 1 97.69 187 ALA A N 1
ATOM 1582 C CA . ALA A 1 187 ? 8.734 -11.609 0.016 1 97.69 187 ALA A CA 1
ATOM 1583 C C . ALA A 1 187 ? 8.758 -10.195 0.577 1 97.69 187 ALA A C 1
ATOM 1585 O O . ALA A 1 187 ? 8.008 -9.875 1.501 1 97.69 187 ALA A O 1
ATOM 1586 N N . ILE A 1 188 ? 9.609 -9.359 0.01 1 98.12 188 ILE A N 1
ATOM 1587 C CA . ILE A 1 188 ? 9.672 -7.961 0.421 1 98.12 188 ILE A CA 1
ATOM 1588 C C . ILE A 1 188 ? 8.312 -7.297 0.193 1 98.12 188 ILE A C 1
ATOM 1590 O O . ILE A 1 188 ? 7.77 -6.66 1.096 1 98.12 188 ILE A O 1
ATOM 1594 N N . PHE A 1 189 ? 7.711 -7.5 -0.974 1 97.25 189 PHE A N 1
ATOM 1595 C CA . PHE A 1 189 ? 6.438 -6.871 -1.304 1 97.25 189 PHE A CA 1
ATOM 1596 C C . PHE A 1 189 ? 5.309 -7.465 -0.471 1 97.25 189 PHE A C 1
ATOM 1598 O O . PHE A 1 189 ? 4.371 -6.762 -0.098 1 97.25 189 PHE A O 1
ATOM 1605 N N . TYR A 1 190 ? 5.441 -8.742 -0.182 1 97.75 190 TYR A N 1
ATOM 1606 C CA . TYR A 1 190 ? 4.457 -9.383 0.683 1 97.75 190 TYR A CA 1
ATOM 1607 C C . TYR A 1 190 ? 4.434 -8.734 2.061 1 97.75 190 TYR A C 1
ATOM 1609 O O . TYR A 1 190 ? 3.373 -8.352 2.561 1 97.75 190 TYR A O 1
ATOM 1617 N N . LEU A 1 191 ? 5.625 -8.586 2.658 1 98.31 191 LEU A N 1
ATOM 1618 C CA . LEU A 1 191 ? 5.715 -7.973 3.979 1 98.31 191 LEU A CA 1
ATOM 1619 C C . LEU A 1 191 ? 5.301 -6.504 3.928 1 98.31 191 LEU A C 1
ATOM 1621 O O . LEU A 1 191 ? 4.672 -6 4.863 1 98.31 191 LEU A O 1
ATOM 1625 N N . SER A 1 192 ? 5.602 -5.816 2.871 1 97.75 192 SER A N 1
ATOM 1626 C CA . SER A 1 192 ? 5.215 -4.418 2.707 1 97.75 192 SER A CA 1
ATOM 1627 C C . SER A 1 192 ? 3.699 -4.273 2.602 1 97.75 192 SER A C 1
ATOM 1629 O O . SER A 1 192 ? 3.125 -3.311 3.113 1 97.75 192 SER A O 1
ATOM 1631 N N . ASN A 1 193 ? 3.082 -5.207 1.956 1 97.25 193 ASN A N 1
ATOM 1632 C CA . ASN A 1 193 ? 1.639 -5.141 1.753 1 97.25 193 ASN A CA 1
ATOM 1633 C C . ASN A 1 193 ? 0.876 -5.461 3.035 1 97.25 193 ASN A C 1
ATOM 1635 O O . ASN A 1 193 ? -0.112 -4.797 3.355 1 97.25 193 ASN A O 1
ATOM 1639 N N . TRP A 1 194 ? 1.38 -6.434 3.791 1 97.44 194 TRP A N 1
ATOM 1640 C CA . TRP A 1 194 ? 0.532 -6.984 4.84 1 97.44 194 TRP A CA 1
ATOM 1641 C C . TRP A 1 194 ? 1.058 -6.605 6.223 1 97.44 194 TRP A C 1
ATOM 1643 O O . TRP A 1 194 ? 0.288 -6.512 7.18 1 97.44 194 TRP A O 1
ATOM 1653 N N . TYR A 1 195 ? 2.371 -6.395 6.348 1 97.38 195 TYR A N 1
ATOM 1654 C CA . TYR A 1 195 ? 2.986 -6.262 7.664 1 97.38 195 TYR A CA 1
ATOM 1655 C C . TYR A 1 195 ? 3.959 -5.09 7.695 1 97.38 195 TYR A C 1
ATOM 1657 O O . TYR A 1 195 ? 5.012 -5.164 8.336 1 97.38 195 TYR A O 1
ATOM 1665 N N . LYS A 1 196 ? 3.686 -4.027 7.105 1 97.38 196 LYS A N 1
ATOM 1666 C CA . LYS A 1 196 ? 4.602 -2.912 6.883 1 97.38 196 LYS A CA 1
ATOM 1667 C C . LYS A 1 196 ? 5.066 -2.307 8.203 1 97.38 196 LYS A C 1
ATOM 1669 O O . LYS A 1 196 ? 6.254 -2.035 8.383 1 97.38 196 LYS A O 1
ATOM 1674 N N . ALA A 1 197 ? 4.16 -2.072 9.117 1 97 197 ALA A N 1
ATOM 1675 C CA . ALA A 1 197 ? 4.508 -1.42 10.375 1 97 197 ALA A CA 1
ATOM 1676 C C . ALA A 1 197 ? 5.551 -2.232 11.148 1 97 197 ALA A C 1
ATOM 1678 O O . ALA A 1 197 ? 6.535 -1.68 11.641 1 97 197 ALA A O 1
ATOM 1679 N N . GLU A 1 198 ? 5.367 -3.508 11.195 1 96.19 198 GLU A N 1
ATOM 1680 C CA . GLU A 1 198 ? 6.23 -4.41 11.953 1 96.19 198 GLU A CA 1
ATOM 1681 C C . GLU A 1 198 ? 7.648 -4.418 11.391 1 96.19 198 GLU A C 1
ATOM 1683 O O . GLU A 1 198 ? 8.625 -4.473 12.148 1 96.19 198 GLU A O 1
ATOM 1688 N N . TYR A 1 199 ? 7.742 -4.262 10.109 1 97.38 199 TYR A N 1
ATOM 1689 C CA . TYR A 1 199 ? 9.047 -4.43 9.477 1 97.38 199 TYR A CA 1
ATOM 1690 C C . TYR A 1 199 ? 9.508 -3.133 8.82 1 97.38 199 TYR A C 1
ATOM 1692 O O . TYR A 1 199 ? 10.344 -3.148 7.918 1 97.38 199 TYR A O 1
ATOM 1700 N N . HIS A 1 200 ? 9.008 -2.029 9.211 1 96.31 200 HIS A N 1
ATOM 1701 C CA . HIS A 1 200 ? 9.133 -0.785 8.461 1 96.31 200 HIS A CA 1
ATOM 1702 C C . HIS A 1 200 ? 10.602 -0.408 8.258 1 96.31 200 HIS A C 1
ATOM 1704 O O . HIS A 1 200 ? 10.992 0.021 7.172 1 96.31 200 HIS A O 1
ATOM 1710 N N . GLN A 1 201 ? 11.508 -0.617 9.234 1 96.19 201 GLN A N 1
ATOM 1711 C CA . GLN A 1 201 ? 12.906 -0.244 9.078 1 96.19 201 GLN A CA 1
ATOM 1712 C C . GLN A 1 201 ? 13.617 -1.186 8.109 1 96.19 201 GLN A C 1
ATOM 1714 O O . GLN A 1 201 ? 14.328 -0.737 7.207 1 96.19 201 GLN A O 1
ATOM 1719 N N . ASP A 1 202 ? 13.398 -2.492 8.336 1 98.19 202 ASP A N 1
ATOM 1720 C CA . ASP A 1 202 ? 14.016 -3.484 7.461 1 98.19 202 ASP A CA 1
ATOM 1721 C C . ASP A 1 202 ? 13.516 -3.344 6.027 1 98.19 202 ASP A C 1
ATOM 1723 O O . ASP A 1 202 ? 14.289 -3.467 5.078 1 98.19 202 ASP A O 1
ATOM 1727 N N . LEU A 1 203 ? 12.219 -3.113 5.895 1 98.5 203 LEU A N 1
ATOM 1728 C CA . LEU A 1 203 ? 11.625 -2.939 4.574 1 98.5 203 LEU A CA 1
ATOM 1729 C C . LEU A 1 203 ? 12.203 -1.714 3.875 1 98.5 203 LEU A C 1
ATOM 1731 O O . LEU A 1 203 ? 12.516 -1.766 2.684 1 98.5 203 LEU A O 1
ATOM 1735 N N . LYS A 1 204 ? 12.289 -0.649 4.613 1 97.38 204 LYS A N 1
ATOM 1736 C CA . LYS A 1 204 ? 12.883 0.562 4.051 1 97.38 204 LYS A CA 1
ATOM 1737 C C . LYS A 1 204 ? 14.281 0.286 3.508 1 97.38 204 LYS A C 1
ATOM 1739 O O . LYS A 1 204 ? 14.586 0.625 2.361 1 97.38 204 LYS A O 1
ATOM 1744 N N . THR A 1 205 ? 15.055 -0.373 4.293 1 97.88 205 THR A N 1
ATOM 1745 C CA . THR A 1 205 ? 16.422 -0.708 3.904 1 97.88 205 THR A CA 1
ATOM 1746 C C . THR A 1 205 ? 16.422 -1.629 2.686 1 97.88 205 THR A C 1
ATOM 1748 O O . THR A 1 205 ? 17.141 -1.38 1.717 1 97.88 205 THR A O 1
ATOM 1751 N N . ALA A 1 206 ? 15.656 -2.672 2.709 1 98.38 206 ALA A N 1
ATOM 1752 C CA . ALA A 1 206 ? 15.609 -3.656 1.633 1 98.38 206 ALA A CA 1
ATOM 1753 C C . ALA A 1 206 ? 15.156 -3.016 0.324 1 98.38 206 ALA A C 1
ATOM 1755 O O . ALA A 1 206 ? 15.703 -3.303 -0.74 1 98.38 206 ALA A O 1
ATOM 1756 N N . LEU A 1 207 ? 14.164 -2.154 0.38 1 98.5 207 LEU A N 1
ATOM 1757 C CA . LEU A 1 207 ? 13.617 -1.515 -0.813 1 98.5 207 LEU A CA 1
ATOM 1758 C C . LEU A 1 207 ? 14.617 -0.525 -1.404 1 98.5 207 LEU A C 1
ATOM 1760 O O . LEU A 1 207 ? 14.742 -0.422 -2.625 1 98.5 207 LEU A O 1
ATOM 1764 N N . ILE A 1 208 ? 15.289 0.168 -0.559 1 98.19 208 ILE A N 1
ATOM 1765 C CA . ILE A 1 208 ? 16.312 1.097 -1.03 1 98.19 208 ILE A CA 1
ATOM 1766 C C . ILE A 1 208 ? 17.422 0.326 -1.743 1 98.19 208 ILE A C 1
ATOM 1768 O O . ILE A 1 208 ? 17.844 0.71 -2.834 1 98.19 208 ILE A O 1
ATOM 1772 N N . GLU A 1 209 ? 17.859 -0.704 -1.119 1 97.88 209 GLU A N 1
ATOM 1773 C CA . GLU A 1 209 ? 18.891 -1.535 -1.734 1 97.88 209 GLU A CA 1
ATOM 1774 C C . GLU A 1 209 ? 18.406 -2.107 -3.066 1 97.88 209 GLU A C 1
ATOM 1776 O O . GLU A 1 209 ? 19.156 -2.09 -4.055 1 97.88 209 GLU A O 1
ATOM 1781 N N . TYR A 1 210 ? 17.25 -2.629 -3.09 1 97.06 210 TYR A N 1
ATOM 1782 C CA . TYR A 1 210 ? 16.688 -3.178 -4.316 1 97.06 210 TYR A CA 1
ATOM 1783 C C . TYR A 1 210 ? 16.641 -2.123 -5.414 1 97.06 210 TYR A C 1
ATOM 1785 O O . TYR A 1 210 ? 16.984 -2.398 -6.566 1 97.06 210 TYR A O 1
ATOM 1793 N N . LEU A 1 211 ? 16.234 -0.953 -5.086 1 97.56 211 LEU A N 1
ATOM 1794 C CA . LEU A 1 211 ? 16.156 0.149 -6.039 1 97.56 211 LEU A CA 1
ATOM 1795 C C . LEU A 1 211 ? 17.547 0.484 -6.586 1 97.56 211 LEU A C 1
ATOM 1797 O O . LEU A 1 211 ? 17.703 0.695 -7.789 1 97.56 211 LEU A O 1
ATOM 1801 N N . LYS A 1 212 ? 18.453 0.494 -5.766 1 95.75 212 LYS A N 1
ATOM 1802 C CA . LYS A 1 212 ? 19.812 0.882 -6.125 1 95.75 212 LYS A CA 1
ATOM 1803 C C . LYS A 1 212 ? 20.469 -0.174 -7.008 1 95.75 212 LYS A C 1
ATOM 1805 O O . LYS A 1 212 ? 21.172 0.158 -7.977 1 95.75 212 LYS A O 1
ATOM 1810 N N . ASP A 1 213 ? 20.156 -1.361 -6.734 1 94.69 213 ASP A N 1
ATOM 1811 C CA . ASP A 1 213 ? 20.938 -2.441 -7.328 1 94.69 213 ASP A CA 1
ATOM 1812 C C . ASP A 1 213 ? 20.266 -2.979 -8.594 1 94.69 213 ASP A C 1
ATOM 1814 O O . ASP A 1 213 ? 20.891 -3.688 -9.383 1 94.69 213 ASP A O 1
ATOM 1818 N N . THR A 1 214 ? 19.062 -2.676 -8.758 1 94.69 214 THR A N 1
ATOM 1819 C CA . THR A 1 214 ? 18.328 -3.281 -9.852 1 94.69 214 THR A CA 1
ATOM 1820 C C . THR A 1 214 ? 18.438 -2.432 -11.117 1 94.69 214 THR A C 1
ATOM 1822 O O . THR A 1 214 ? 18.281 -1.211 -11.07 1 94.69 214 THR A O 1
ATOM 1825 N N . GLU A 1 215 ? 18.766 -3.117 -12.188 1 94.62 215 GLU A N 1
ATOM 1826 C CA . GLU A 1 215 ? 18.625 -2.51 -13.508 1 94.62 215 GLU A CA 1
ATOM 1827 C C . GLU A 1 215 ? 17.219 -2.703 -14.062 1 94.62 215 GLU A C 1
ATOM 1829 O O . GLU A 1 215 ? 16.922 -3.725 -14.688 1 94.62 215 GLU A O 1
ATOM 1834 N N . PHE A 1 216 ? 16.359 -1.755 -13.953 1 94.19 216 PHE A N 1
ATOM 1835 C CA . PHE A 1 216 ? 14.93 -1.905 -14.172 1 94.19 216 PHE A CA 1
ATOM 1836 C C . PHE A 1 216 ? 14.625 -2.016 -15.664 1 94.19 216 PHE A C 1
ATOM 1838 O O . PHE A 1 216 ? 13.562 -2.51 -16.047 1 94.19 216 PHE A O 1
ATOM 1845 N N . LYS A 1 217 ? 15.547 -1.542 -16.5 1 93.06 217 LYS A N 1
ATOM 1846 C CA . LYS A 1 217 ? 15.391 -1.79 -17.922 1 93.06 217 LYS A CA 1
ATOM 1847 C C . LYS A 1 217 ? 15.234 -3.281 -18.203 1 93.06 217 LYS A C 1
ATOM 1849 O O . LYS A 1 217 ? 14.594 -3.666 -19.188 1 93.06 217 LYS A O 1
ATOM 1854 N N . ASN A 1 218 ? 15.719 -4.098 -17.281 1 91.75 218 ASN A N 1
ATOM 1855 C CA . ASN A 1 218 ? 15.719 -5.539 -17.484 1 91.75 218 ASN A CA 1
ATOM 1856 C C . ASN A 1 218 ? 14.539 -6.207 -16.781 1 91.75 218 ASN A C 1
ATOM 1858 O O . ASN A 1 218 ? 14.195 -7.348 -17.078 1 91.75 218 ASN A O 1
ATOM 1862 N N . VAL A 1 219 ? 13.914 -5.605 -15.828 1 89.38 219 VAL A N 1
ATOM 1863 C CA . VAL A 1 219 ? 12.898 -6.281 -15.023 1 89.38 219 VAL A CA 1
ATOM 1864 C C . VAL A 1 219 ? 11.523 -5.676 -15.305 1 89.38 219 VAL A C 1
ATOM 1866 O O . VAL A 1 219 ? 10.5 -6.277 -14.992 1 89.38 219 VAL A O 1
ATOM 1869 N N . GLY A 1 220 ? 11.469 -4.469 -15.812 1 90.06 220 GLY A N 1
ATOM 1870 C CA . GLY A 1 220 ? 10.203 -3.9 -16.234 1 90.06 220 GLY A CA 1
ATOM 1871 C C . GLY A 1 220 ? 9.812 -2.662 -15.453 1 90.06 220 GLY A C 1
ATOM 1872 O O . GLY A 1 220 ? 10.242 -2.484 -14.305 1 90.06 220 GLY A O 1
ATOM 1873 N N . VAL A 1 221 ? 8.922 -1.956 -16.031 1 95.06 221 VAL A N 1
ATOM 1874 C CA . VAL A 1 221 ? 8.523 -0.667 -15.484 1 95.06 221 VAL A CA 1
ATOM 1875 C C . VAL A 1 221 ? 7.551 -0.879 -14.328 1 95.06 221 VAL A C 1
ATOM 1877 O O . VAL A 1 221 ? 7.523 -0.087 -13.383 1 95.06 221 VAL A O 1
ATOM 1880 N N . ARG A 1 222 ? 6.84 -1.983 -14.406 1 93.5 222 ARG A N 1
ATOM 1881 C CA . ARG A 1 222 ? 5.879 -2.289 -13.344 1 93.5 222 ARG A CA 1
ATOM 1882 C C . ARG A 1 222 ? 6.582 -2.482 -12.008 1 93.5 222 ARG A C 1
ATOM 1884 O O . ARG A 1 222 ? 6.148 -1.941 -10.992 1 93.5 222 ARG A O 1
ATOM 1891 N N . GLU A 1 223 ? 7.582 -3.213 -12.125 1 94.38 223 GLU A N 1
ATOM 1892 C CA . GLU A 1 223 ? 8.352 -3.453 -10.906 1 94.38 223 GLU A CA 1
ATOM 1893 C C . GLU A 1 223 ? 8.992 -2.166 -10.398 1 94.38 223 GLU A C 1
ATOM 1895 O O . GLU A 1 223 ? 9.008 -1.916 -9.188 1 94.38 223 GLU A O 1
ATOM 1900 N N . TYR A 1 224 ? 9.531 -1.383 -11.312 1 97.12 224 TYR A N 1
ATOM 1901 C CA . TYR A 1 224 ? 10.094 -0.086 -10.961 1 97.12 224 TYR A CA 1
ATOM 1902 C C . TYR A 1 224 ? 9.07 0.767 -10.211 1 97.12 224 TYR A C 1
ATOM 1904 O O . TYR A 1 224 ? 9.375 1.317 -9.148 1 97.12 224 TYR A O 1
ATOM 1912 N N . TYR A 1 225 ? 7.863 0.801 -10.703 1 97.19 225 TYR A N 1
ATOM 1913 C CA . TYR A 1 225 ? 6.781 1.585 -10.109 1 97.19 225 TYR A CA 1
ATOM 1914 C C . TYR A 1 225 ? 6.461 1.095 -8.703 1 97.19 225 TYR A C 1
ATOM 1916 O O . TYR A 1 225 ? 6.305 1.897 -7.781 1 97.19 225 TYR A O 1
ATOM 1924 N N . GLN A 1 226 ? 6.367 -0.201 -8.602 1 96.31 226 GLN A N 1
ATOM 1925 C CA . GLN A 1 226 ? 5.996 -0.769 -7.309 1 96.31 226 GLN A CA 1
ATOM 1926 C C . GLN A 1 226 ? 7.016 -0.4 -6.234 1 96.31 226 GLN A C 1
ATOM 1928 O O . GLN A 1 226 ? 6.645 -0.048 -5.113 1 96.31 226 GLN A O 1
ATOM 1933 N N . VAL A 1 227 ? 8.266 -0.46 -6.574 1 98 227 VAL A N 1
ATOM 1934 C CA . VAL A 1 227 ? 9.32 -0.135 -5.617 1 98 227 VAL A CA 1
ATOM 1935 C C . VAL A 1 227 ? 9.227 1.339 -5.23 1 98 227 VAL A C 1
ATOM 1937 O O . VAL A 1 227 ? 9.273 1.68 -4.047 1 98 227 VAL A O 1
ATOM 1940 N N . ILE A 1 228 ? 9.07 2.195 -6.195 1 98.19 228 ILE A N 1
ATOM 1941 C CA . ILE A 1 228 ? 8.977 3.633 -5.961 1 98.19 228 ILE A CA 1
ATOM 1942 C C . ILE A 1 228 ? 7.742 3.936 -5.113 1 98.19 228 ILE A C 1
ATOM 1944 O O . ILE A 1 228 ? 7.812 4.723 -4.168 1 98.19 228 ILE A O 1
ATOM 1948 N N . PHE A 1 229 ? 6.676 3.291 -5.445 1 97.5 229 PHE A N 1
ATOM 1949 C CA . PHE A 1 229 ? 5.43 3.463 -4.703 1 97.5 229 PHE A CA 1
ATOM 1950 C C . PHE A 1 229 ? 5.621 3.109 -3.234 1 97.5 229 PHE A C 1
ATOM 1952 O O . PHE A 1 229 ? 5.242 3.881 -2.352 1 97.5 229 PHE A O 1
ATOM 1959 N N . GLU A 1 230 ? 6.164 1.957 -2.988 1 97.31 230 GLU A N 1
ATOM 1960 C CA . GLU A 1 230 ? 6.371 1.507 -1.615 1 97.31 230 GLU A CA 1
ATOM 1961 C C . GLU A 1 230 ? 7.27 2.471 -0.848 1 97.31 230 GLU A C 1
ATOM 1963 O O . GLU A 1 230 ? 6.992 2.805 0.306 1 97.31 230 GLU A O 1
ATOM 1968 N N . LEU A 1 231 ? 8.305 2.912 -1.476 1 98 231 LEU A N 1
ATOM 1969 C CA . LEU A 1 231 ? 9.266 3.797 -0.815 1 98 231 LEU A CA 1
ATOM 1970 C C . LEU A 1 231 ? 8.617 5.137 -0.476 1 98 231 LEU A C 1
ATOM 1972 O O . LEU A 1 231 ? 8.805 5.66 0.623 1 98 231 LEU A O 1
ATOM 1976 N N . LEU A 1 232 ? 7.809 5.656 -1.344 1 96.75 232 LEU A N 1
ATOM 1977 C CA . LEU A 1 232 ? 7.172 6.945 -1.105 1 96.75 232 LEU A CA 1
ATOM 1978 C C . LEU A 1 232 ? 6.109 6.84 -0.016 1 96.75 232 LEU A C 1
ATOM 1980 O O . LEU A 1 232 ? 5.859 7.801 0.71 1 96.75 232 LEU A O 1
ATOM 1984 N N . ASN A 1 233 ? 5.59 5.66 0.128 1 94.75 233 ASN A N 1
ATOM 1985 C CA . ASN A 1 233 ? 4.504 5.477 1.084 1 94.75 233 ASN A CA 1
ATOM 1986 C C . ASN A 1 233 ? 5.027 5.352 2.512 1 94.75 233 ASN A C 1
ATOM 1988 O O . ASN A 1 233 ? 4.246 5.285 3.461 1 94.75 233 ASN A O 1
ATOM 1992 N N . PHE A 1 234 ? 6.344 5.406 2.699 1 93.88 234 PHE A N 1
ATOM 1993 C CA . PHE A 1 234 ? 6.906 5.57 4.035 1 93.88 234 PHE A CA 1
ATOM 1994 C C . PHE A 1 234 ? 6.77 7.012 4.504 1 93.88 234 PHE A C 1
ATOM 1996 O O . PHE A 1 234 ? 6.926 7.297 5.695 1 93.88 234 PHE A O 1
ATOM 2003 N N . ARG A 1 235 ? 6.57 7.906 3.586 1 87.88 235 ARG A N 1
ATOM 2004 C CA . ARG A 1 235 ? 6.434 9.336 3.865 1 87.88 235 ARG A CA 1
ATOM 2005 C C . ARG A 1 235 ? 7.617 9.852 4.672 1 87.88 235 ARG A C 1
ATOM 2007 O O . ARG A 1 235 ? 7.438 10.531 5.684 1 87.88 235 ARG A O 1
ATOM 2014 N N . ASN A 1 236 ? 8.781 9.461 4.191 1 88.25 236 ASN A N 1
ATOM 2015 C CA . ASN A 1 236 ? 10.07 9.805 4.797 1 88.25 236 ASN A CA 1
ATOM 2016 C C . ASN A 1 236 ? 10.953 10.586 3.834 1 88.25 236 ASN A C 1
ATOM 2018 O O . ASN A 1 236 ? 10.992 10.289 2.639 1 88.25 236 ASN A O 1
ATOM 2022 N N . GLU A 1 237 ? 11.562 11.609 4.418 1 88.62 237 GLU A N 1
ATOM 2023 C CA . GLU A 1 237 ? 12.391 12.469 3.572 1 88.62 237 GLU A CA 1
ATOM 2024 C C . GLU A 1 237 ? 13.531 11.68 2.943 1 88.62 237 GLU A C 1
ATOM 2026 O O . GLU A 1 237 ? 13.93 11.953 1.809 1 88.62 237 GLU A O 1
ATOM 2031 N N . LYS A 1 238 ? 13.992 10.805 3.715 1 91.88 238 LYS A N 1
ATOM 2032 C CA . LYS A 1 238 ? 15.109 10.008 3.199 1 91.88 238 LYS A CA 1
ATOM 2033 C C . LYS A 1 238 ? 14.68 9.188 1.987 1 91.88 238 LYS A C 1
ATOM 2035 O O . LYS A 1 238 ? 15.359 9.188 0.959 1 91.88 238 LYS A O 1
ATOM 2040 N N . THR A 1 239 ? 13.586 8.461 2.119 1 95.56 239 THR A N 1
ATOM 2041 C CA . THR A 1 239 ? 13.109 7.645 1.006 1 95.56 239 THR A CA 1
ATOM 2042 C C . THR A 1 239 ? 12.734 8.523 -0.184 1 95.56 239 THR A C 1
ATOM 2044 O O . THR A 1 239 ? 12.984 8.156 -1.335 1 95.56 239 THR A O 1
ATOM 2047 N N . LYS A 1 240 ? 12.203 9.656 0.121 1 95.31 240 LYS A N 1
ATOM 2048 C CA . LYS A 1 240 ? 11.867 10.602 -0.938 1 95.31 240 LYS A CA 1
ATOM 2049 C C . LYS A 1 240 ? 13.117 11.023 -1.712 1 95.31 240 LYS A C 1
ATOM 2051 O O . LYS A 1 240 ? 13.117 11.023 -2.945 1 95.31 240 LYS A O 1
ATOM 2056 N N . ALA A 1 241 ? 14.102 11.383 -1.04 1 95.75 241 ALA A N 1
ATOM 2057 C CA . ALA A 1 241 ? 15.352 11.812 -1.664 1 95.75 241 ALA A CA 1
ATOM 2058 C C . ALA A 1 241 ? 15.953 10.695 -2.516 1 95.75 241 ALA A C 1
ATOM 2060 O O . ALA A 1 241 ? 16.438 10.945 -3.621 1 95.75 241 ALA A O 1
ATOM 2061 N N . VAL A 1 242 ? 15.906 9.484 -1.991 1 97.44 242 VAL A N 1
ATOM 2062 C CA . VAL A 1 242 ? 16.438 8.328 -2.707 1 97.44 242 VAL A CA 1
ATOM 2063 C C . VAL A 1 242 ? 15.68 8.133 -4.016 1 97.44 242 VAL A C 1
ATOM 2065 O O . VAL A 1 242 ? 16.297 7.918 -5.07 1 97.44 242 VAL A O 1
ATOM 2068 N N . VAL A 1 243 ? 14.391 8.234 -3.959 1 98.06 243 VAL A N 1
ATOM 2069 C CA . VAL A 1 243 ? 13.531 8.055 -5.125 1 98.06 243 VAL A CA 1
ATOM 2070 C C . VAL A 1 243 ? 13.828 9.141 -6.156 1 98.06 243 VAL A C 1
ATOM 2072 O O . VAL A 1 243 ? 14.047 8.852 -7.336 1 98.06 243 VAL A O 1
ATOM 2075 N N . VAL A 1 244 ? 13.914 10.391 -5.738 1 97.94 244 VAL A N 1
ATOM 2076 C CA . VAL A 1 244 ? 14.148 11.516 -6.641 1 97.94 244 VAL A CA 1
ATOM 2077 C C . VAL A 1 244 ? 15.508 11.352 -7.328 1 97.94 244 VAL A C 1
ATOM 2079 O O . VAL A 1 244 ? 15.609 11.5 -8.547 1 97.94 244 VAL A O 1
ATOM 2082 N N . ASN A 1 245 ? 16.484 11.008 -6.613 1 97.44 245 ASN A N 1
ATOM 2083 C CA . ASN A 1 245 ? 17.812 10.82 -7.176 1 97.44 245 ASN A CA 1
ATOM 2084 C C . ASN A 1 245 ? 17.828 9.695 -8.211 1 97.44 245 ASN A C 1
ATOM 2086 O O . ASN A 1 245 ? 18.438 9.836 -9.273 1 97.44 245 ASN A O 1
ATOM 2090 N N . ARG A 1 246 ? 17.172 8.609 -7.859 1 97.62 246 ARG A N 1
ATOM 2091 C CA . ARG A 1 246 ? 17.125 7.477 -8.781 1 97.62 246 ARG A CA 1
ATOM 2092 C C . ARG A 1 246 ? 16.422 7.855 -10.078 1 97.62 246 ARG A C 1
ATOM 2094 O O . ARG A 1 246 ? 16.875 7.508 -11.164 1 97.62 246 ARG A O 1
ATOM 2101 N N . LEU A 1 247 ? 15.344 8.555 -9.984 1 97.31 247 LEU A N 1
ATOM 2102 C CA . LEU A 1 247 ? 14.547 8.898 -11.156 1 97.31 247 LEU A CA 1
ATOM 2103 C C . LEU A 1 247 ? 15.273 9.914 -12.023 1 97.31 247 LEU A C 1
ATOM 2105 O O . LEU A 1 247 ? 15.016 10.008 -13.227 1 97.31 247 LEU A O 1
ATOM 2109 N N . ARG A 1 248 ? 16.188 10.648 -11.445 1 96.75 248 ARG A N 1
ATOM 2110 C CA . ARG A 1 248 ? 17.031 11.578 -12.203 1 96.75 248 ARG A CA 1
ATOM 2111 C C . ARG A 1 248 ? 18.016 10.82 -13.078 1 96.75 248 ARG A C 1
ATOM 2113 O O . ARG A 1 248 ? 18.328 11.258 -14.188 1 96.75 248 ARG A O 1
ATOM 2120 N N . THR A 1 249 ? 18.438 9.711 -12.578 1 95.31 249 THR A N 1
ATOM 2121 C CA . THR A 1 249 ? 19.547 9.031 -13.234 1 95.31 249 THR A CA 1
ATOM 2122 C C . THR A 1 249 ? 19.047 7.875 -14.094 1 95.31 249 THR A C 1
ATOM 2124 O O . THR A 1 249 ? 19.719 7.484 -15.055 1 95.31 249 THR A O 1
ATOM 2127 N N . ASP A 1 250 ? 18.016 7.27 -13.695 1 95.12 250 ASP A N 1
ATOM 2128 C CA . ASP A 1 250 ? 17.406 6.176 -14.445 1 95.12 250 ASP A CA 1
ATOM 2129 C C . ASP A 1 250 ? 16.078 6.605 -15.062 1 95.12 250 ASP A C 1
ATOM 2131 O O . ASP A 1 250 ? 15.07 6.742 -14.367 1 95.12 250 ASP A O 1
ATOM 2135 N N . LEU A 1 251 ? 16.062 6.719 -16.359 1 94.62 251 LEU A N 1
ATOM 2136 C CA . LEU A 1 251 ? 14.906 7.309 -17.031 1 94.62 251 LEU A CA 1
ATOM 2137 C C . LEU A 1 251 ? 13.93 6.227 -17.484 1 94.62 251 LEU A C 1
ATOM 2139 O O . LEU A 1 251 ? 13.008 6.504 -18.25 1 94.62 251 LEU A O 1
ATOM 2143 N N . HIS A 1 252 ? 14.07 5.031 -17 1 95.5 252 HIS A N 1
ATOM 2144 C CA . HIS A 1 252 ? 13.211 3.918 -17.375 1 95.5 252 HIS A CA 1
ATOM 2145 C C . HIS A 1 252 ? 11.758 4.188 -16.984 1 95.5 252 HIS A C 1
ATOM 2147 O O . HIS A 1 252 ? 10.836 3.705 -17.641 1 95.5 252 HIS A O 1
ATOM 2153 N N . TRP A 1 253 ? 11.57 5.051 -16.016 1 95.12 253 TRP A N 1
ATOM 2154 C CA . TRP A 1 253 ? 10.227 5.371 -15.539 1 95.12 253 TRP A CA 1
ATOM 2155 C C . TRP A 1 253 ? 9.43 6.109 -16.609 1 95.12 253 TRP A C 1
ATOM 2157 O O . TRP A 1 253 ? 8.195 6.09 -16.594 1 95.12 253 TRP A O 1
ATOM 2167 N N . LYS A 1 254 ? 10.008 6.652 -17.578 1 95.19 254 LYS A N 1
ATOM 2168 C CA . LYS A 1 254 ? 9.336 7.41 -18.625 1 95.19 254 LYS A CA 1
ATOM 2169 C C . LYS A 1 254 ? 8.508 6.492 -19.516 1 95.19 254 LYS A C 1
ATOM 2171 O O . LYS A 1 254 ? 7.637 6.957 -20.25 1 95.19 254 LYS A O 1
ATOM 2176 N N . ASN A 1 255 ? 8.812 5.195 -19.469 1 94.56 255 ASN A N 1
ATOM 2177 C CA . ASN A 1 255 ? 8.016 4.223 -20.203 1 94.56 255 ASN A CA 1
ATOM 2178 C C . ASN A 1 255 ? 6.594 4.129 -19.656 1 94.56 255 ASN A C 1
ATOM 2180 O O . ASN A 1 255 ? 5.711 3.568 -20.312 1 94.56 255 ASN A O 1
ATOM 2184 N N . ASP A 1 256 ? 6.352 4.641 -18.531 1 95.81 256 ASP A N 1
ATOM 2185 C CA . ASP A 1 256 ? 5.047 4.805 -17.891 1 95.81 256 ASP A CA 1
ATOM 2186 C C . ASP A 1 256 ? 4.941 6.16 -17.203 1 95.81 256 ASP A C 1
ATOM 2188 O O . ASP A 1 256 ? 4.562 6.234 -16.031 1 95.81 256 ASP A O 1
ATOM 2192 N N . ARG A 1 257 ? 5.195 7.113 -17.906 1 95.31 257 ARG A N 1
ATOM 2193 C CA . ARG A 1 257 ? 5.449 8.461 -17.406 1 95.31 257 ARG A CA 1
ATOM 2194 C C . ARG A 1 257 ? 4.246 9 -16.641 1 95.31 257 ARG A C 1
ATOM 2196 O O . ARG A 1 257 ? 4.391 9.492 -15.516 1 95.31 257 ARG A O 1
ATOM 2203 N N . GLN A 1 258 ? 3.072 8.898 -17.203 1 94.5 258 GLN A N 1
ATOM 2204 C CA . GLN A 1 258 ? 1.893 9.492 -16.578 1 94.5 258 GLN A CA 1
ATOM 2205 C C . GLN A 1 258 ? 1.602 8.852 -15.227 1 94.5 258 GLN A C 1
ATOM 2207 O O . GLN A 1 258 ? 1.236 9.547 -14.266 1 94.5 258 GLN A O 1
ATOM 2212 N N . ARG A 1 259 ? 1.776 7.539 -15.211 1 95.56 259 ARG A N 1
ATOM 2213 C CA . ARG A 1 259 ? 1.573 6.836 -13.945 1 95.56 259 ARG A CA 1
ATOM 2214 C C . ARG A 1 259 ? 2.545 7.328 -12.883 1 95.56 259 ARG A C 1
ATOM 2216 O O . ARG A 1 259 ? 2.146 7.598 -11.75 1 95.56 259 ARG A O 1
ATOM 2223 N N . PHE A 1 260 ? 3.783 7.512 -13.242 1 97.25 260 PHE A N 1
ATOM 2224 C CA . PHE A 1 260 ? 4.809 7.957 -12.305 1 97.25 260 PHE A CA 1
ATOM 2225 C C . PHE A 1 260 ? 4.562 9.406 -11.883 1 97.25 260 PHE A C 1
ATOM 2227 O O . PHE A 1 260 ? 4.641 9.734 -10.703 1 97.25 260 PHE A O 1
ATOM 2234 N N . ILE A 1 261 ? 4.188 10.242 -12.797 1 96.31 261 ILE A N 1
ATOM 2235 C CA . ILE A 1 261 ? 3.984 11.656 -12.508 1 96.31 261 ILE A CA 1
ATOM 2236 C C . ILE A 1 261 ? 2.832 11.82 -11.516 1 96.31 261 ILE A C 1
ATOM 2238 O O . ILE A 1 261 ? 2.926 12.602 -10.57 1 96.31 261 ILE A O 1
ATOM 2242 N N . SER A 1 262 ? 1.786 11.07 -11.734 1 95.69 262 SER A N 1
ATOM 2243 C CA . SER A 1 262 ? 0.661 11.133 -10.805 1 95.69 262 SER A CA 1
ATOM 2244 C C . SER A 1 262 ? 1.079 10.703 -9.398 1 95.69 262 SER A C 1
ATOM 2246 O O . SER A 1 262 ? 0.725 11.352 -8.414 1 95.69 262 SER A O 1
ATOM 2248 N N . LEU A 1 263 ? 1.829 9.609 -9.352 1 96.5 263 LEU A N 1
ATOM 2249 C CA . LEU A 1 263 ? 2.322 9.125 -8.07 1 96.5 263 LEU A CA 1
ATOM 2250 C C . LEU A 1 263 ? 3.201 10.172 -7.391 1 96.5 263 LEU A C 1
ATOM 2252 O O . LEU A 1 263 ? 3.047 10.43 -6.199 1 96.5 263 LEU A O 1
ATOM 2256 N N . LEU A 1 264 ? 4.109 10.742 -8.188 1 97.25 264 LEU A N 1
ATOM 2257 C CA . LEU A 1 264 ? 5.035 11.727 -7.648 1 97.25 264 LEU A CA 1
ATOM 2258 C C . LEU A 1 264 ? 4.285 12.961 -7.148 1 97.25 264 LEU A C 1
ATOM 2260 O O . LEU A 1 264 ? 4.578 13.469 -6.066 1 97.25 264 LEU A O 1
ATOM 2264 N N . GLN A 1 265 ? 3.281 13.367 -7.84 1 95.44 265 GLN A N 1
ATOM 2265 C CA . GLN A 1 265 ? 2.486 14.531 -7.445 1 95.44 265 GLN A CA 1
ATOM 2266 C C . GLN A 1 265 ? 1.732 14.266 -6.145 1 95.44 265 GLN A C 1
ATOM 2268 O O . GLN A 1 265 ? 1.598 15.156 -5.305 1 95.44 265 GLN A O 1
ATOM 2273 N N . ASP A 1 266 ? 1.266 13.062 -6.008 1 93.38 266 ASP A N 1
ATOM 2274 C CA . ASP A 1 266 ? 0.597 12.672 -4.766 1 93.38 266 ASP A CA 1
ATOM 2275 C C . ASP A 1 266 ? 1.516 12.875 -3.564 1 93.38 266 ASP A C 1
ATOM 2277 O O . ASP A 1 266 ? 1.048 12.961 -2.426 1 93.38 266 ASP A O 1
ATOM 2281 N N . HIS A 1 267 ? 2.82 12.922 -3.799 1 93.44 267 HIS A N 1
ATOM 2282 C CA . HIS A 1 267 ? 3.801 13.055 -2.725 1 93.44 267 HIS A CA 1
ATOM 2283 C C . HIS A 1 267 ? 4.555 14.375 -2.82 1 93.44 267 HIS A C 1
ATOM 2285 O O . HIS A 1 267 ? 5.664 14.5 -2.291 1 93.44 267 HIS A O 1
ATOM 2291 N N . SER A 1 268 ? 4.02 15.281 -3.621 1 91.31 268 SER A N 1
ATOM 2292 C CA . SER A 1 268 ? 4.527 16.641 -3.758 1 91.31 268 SER A CA 1
ATOM 2293 C C . SER A 1 268 ? 5.906 16.656 -4.41 1 91.31 268 SER A C 1
ATOM 2295 O O . SER A 1 268 ? 6.785 17.406 -3.996 1 91.31 268 SER A O 1
ATOM 2297 N N . ILE A 1 269 ? 6.098 15.727 -5.254 1 95.75 269 ILE A N 1
ATOM 2298 C CA . ILE A 1 269 ? 7.27 15.719 -6.125 1 95.75 269 ILE A CA 1
ATOM 2299 C C . ILE A 1 269 ? 6.855 16.094 -7.547 1 95.75 269 ILE A C 1
ATOM 2301 O O . ILE A 1 269 ? 5.93 15.5 -8.109 1 95.75 269 ILE A O 1
ATOM 2305 N N . TYR A 1 270 ? 7.504 17.016 -8.109 1 94.94 270 TYR A N 1
ATOM 2306 C CA . TYR A 1 270 ? 7.16 17.5 -9.445 1 94.94 270 TYR A CA 1
ATOM 2307 C C . TYR A 1 270 ? 8.289 17.219 -10.43 1 94.94 270 TYR A C 1
ATOM 2309 O O . TYR A 1 270 ? 9.414 16.906 -10.023 1 94.94 270 TYR A O 1
ATOM 2317 N N . GLU A 1 271 ? 7.879 17.234 -11.664 1 92.25 271 GLU A N 1
ATOM 2318 C CA . GLU A 1 271 ? 8.859 16.922 -12.703 1 92.25 271 GLU A CA 1
ATOM 2319 C C . GLU A 1 271 ? 10.062 17.859 -12.625 1 92.25 271 GLU A C 1
ATOM 2321 O O . GLU A 1 271 ? 11.188 17.453 -12.953 1 92.25 271 GLU A O 1
ATOM 2326 N N . SER A 1 272 ? 9.852 19.047 -12.156 1 93.06 272 SER A N 1
ATOM 2327 C CA . SER A 1 272 ? 10.945 20 -11.992 1 93.06 272 SER A CA 1
ATOM 2328 C C . SER A 1 272 ? 11.961 19.516 -10.969 1 93.06 272 SER A C 1
ATOM 2330 O O . SER A 1 272 ? 13.141 19.875 -11.031 1 93.06 272 SER A O 1
ATOM 2332 N N . ASP A 1 273 ? 11.516 18.734 -10.07 1 93.38 273 ASP A N 1
ATOM 2333 C CA . ASP A 1 273 ? 12.398 18.172 -9.047 1 93.38 273 ASP A CA 1
ATOM 2334 C C . ASP A 1 273 ? 13.305 17.094 -9.633 1 93.38 273 ASP A C 1
ATOM 2336 O O . ASP A 1 273 ? 14.289 16.703 -9.008 1 93.38 273 ASP A O 1
ATOM 2340 N N . LEU A 1 274 ? 12.953 16.609 -10.812 1 92.94 274 LEU A N 1
ATOM 2341 C CA . LEU A 1 274 ? 13.672 15.492 -11.43 1 92.94 274 LEU A CA 1
ATOM 2342 C C . LEU A 1 274 ? 14.656 16 -12.477 1 92.94 274 LEU A C 1
ATOM 2344 O O . LEU A 1 274 ? 15.305 15.203 -13.156 1 92.94 274 LEU A O 1
ATOM 2348 N N . GLN A 1 275 ? 14.734 17.25 -12.758 1 86.19 275 GLN A N 1
ATOM 2349 C CA . GLN A 1 275 ? 15.68 17.828 -13.703 1 86.19 275 GLN A CA 1
ATOM 2350 C C . GLN A 1 275 ? 17.031 18.078 -13.055 1 86.19 275 GLN A C 1
ATOM 2352 O O . GLN A 1 275 ? 17.109 18.297 -11.844 1 86.19 275 GLN A O 1
ATOM 2357 N N . MET B 1 1 ? 23.891 50.969 45.125 1 52.59 1 MET B N 1
ATOM 2358 C CA . MET B 1 1 ? 22.438 51.062 45.25 1 52.59 1 MET B CA 1
ATOM 2359 C C . MET B 1 1 ? 21.859 51.875 44.094 1 52.59 1 MET B C 1
ATOM 2361 O O . MET B 1 1 ? 20.734 51.656 43.688 1 52.59 1 MET B O 1
ATOM 2365 N N . LYS B 1 2 ? 22.672 52.844 43.594 1 70.56 2 LYS B N 1
ATOM 2366 C CA . LYS B 1 2 ? 22.203 53.719 42.531 1 70.56 2 LYS B CA 1
ATOM 2367 C C . LYS B 1 2 ? 22.125 53 41.188 1 70.56 2 LYS B C 1
ATOM 2369 O O . LYS B 1 2 ? 21.188 53.219 40.406 1 70.56 2 LYS B O 1
ATOM 2374 N N . HIS B 1 3 ? 22.969 52.062 40.969 1 70.81 3 HIS B N 1
ATOM 2375 C CA . HIS B 1 3 ? 22.984 51.312 39.688 1 70.81 3 HIS B CA 1
ATOM 2376 C C . HIS B 1 3 ? 21.875 50.281 39.656 1 70.81 3 HIS B C 1
ATOM 2378 O O . HIS B 1 3 ? 21.266 50.062 38.594 1 70.81 3 HIS B O 1
ATOM 2384 N N . THR B 1 4 ? 21.562 49.75 40.781 1 74.12 4 THR B N 1
ATOM 2385 C CA . THR B 1 4 ? 20.484 48.781 40.844 1 74.12 4 THR B CA 1
ATOM 2386 C C . THR B 1 4 ? 19.125 49.438 40.656 1 74.12 4 THR B C 1
ATOM 2388 O O . THR B 1 4 ? 18.25 48.906 40 1 74.12 4 THR B O 1
ATOM 2391 N N . SER B 1 5 ? 19.094 50.625 41.125 1 75.56 5 SER B N 1
ATOM 2392 C CA . SER B 1 5 ? 17.844 51.375 41 1 75.56 5 SER B CA 1
ATOM 2393 C C . SER B 1 5 ? 17.578 51.781 39.562 1 75.56 5 SER B C 1
ATOM 2395 O O . SER B 1 5 ? 16.438 51.719 39.094 1 75.56 5 SER B O 1
ATOM 2397 N N . LEU B 1 6 ? 18.656 52.062 38.844 1 77.25 6 LEU B N 1
ATOM 2398 C CA . LEU B 1 6 ? 18.531 52.5 37.469 1 77.25 6 LEU B CA 1
ATOM 2399 C C . LEU B 1 6 ? 18.125 51.344 36.562 1 77.25 6 LEU B C 1
ATOM 2401 O O . LEU B 1 6 ? 17.312 51.5 35.656 1 77.25 6 LEU B O 1
ATOM 2405 N N . THR B 1 7 ? 18.609 50.188 36.875 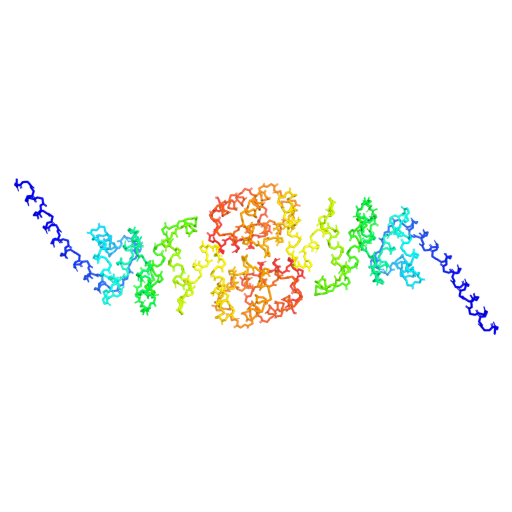1 77.81 7 THR B N 1
ATOM 2406 C CA . THR B 1 7 ? 18.281 49 36.094 1 77.81 7 THR B CA 1
ATOM 2407 C C . THR B 1 7 ? 16.812 48.594 36.312 1 77.81 7 THR B C 1
ATOM 2409 O O . THR B 1 7 ? 16.141 48.188 35.344 1 77.81 7 THR B O 1
ATOM 2412 N N . ILE B 1 8 ? 16.391 48.781 37.375 1 78.25 8 ILE B N 1
ATOM 2413 C CA . ILE B 1 8 ? 15.008 48.469 37.688 1 78.25 8 ILE B CA 1
ATOM 2414 C C . ILE B 1 8 ? 14.07 49.469 37 1 78.25 8 ILE B C 1
ATOM 2416 O O . ILE B 1 8 ? 13.023 49.062 36.469 1 78.25 8 ILE B O 1
ATOM 2420 N N . ILE B 1 9 ? 14.461 50.656 37.031 1 74.19 9 ILE B N 1
ATOM 2421 C CA . ILE B 1 9 ? 13.656 51.719 36.406 1 74.19 9 ILE B CA 1
ATOM 2422 C C . ILE B 1 9 ? 13.625 51.5 34.906 1 74.19 9 ILE B C 1
ATOM 2424 O O . ILE B 1 9 ? 12.57 51.656 34.281 1 74.19 9 ILE B O 1
ATOM 2428 N N . ILE B 1 10 ? 14.695 51.156 34.344 1 73.62 10 ILE B N 1
ATOM 2429 C CA . ILE B 1 10 ? 14.781 50.906 32.906 1 73.62 10 ILE B CA 1
ATOM 2430 C C . ILE B 1 10 ? 13.938 49.688 32.531 1 73.62 10 ILE B C 1
ATOM 2432 O O . ILE B 1 10 ? 13.211 49.688 31.531 1 73.62 10 ILE B O 1
ATOM 2436 N N . LEU B 1 11 ? 13.961 48.781 33.375 1 71.75 11 LEU B N 1
ATOM 2437 C CA . LEU B 1 11 ? 13.148 47.594 33.156 1 71.75 11 LEU B CA 1
ATOM 2438 C C . LEU B 1 11 ? 11.664 47.906 33.25 1 71.75 11 LEU B C 1
ATOM 2440 O O . LEU B 1 11 ? 10.852 47.406 32.469 1 71.75 11 LEU B O 1
ATOM 2444 N N . PHE B 1 12 ? 11.391 48.719 34.156 1 74.62 12 PHE B N 1
ATOM 2445 C CA . PHE B 1 12 ? 10 49.125 34.344 1 74.62 12 PHE B CA 1
ATOM 2446 C C . PHE B 1 12 ? 9.523 49.969 33.156 1 74.62 12 PHE B C 1
ATOM 2448 O O . PHE B 1 12 ? 8.391 49.812 32.688 1 74.62 12 PHE B O 1
ATOM 2455 N N . LEU B 1 13 ? 10.336 50.844 32.75 1 73.19 13 LEU B N 1
ATOM 2456 C CA . LEU B 1 13 ? 9.969 51.688 31.609 1 73.19 13 LEU B CA 1
ATOM 2457 C C . LEU B 1 13 ? 9.828 50.875 30.344 1 73.19 13 LEU B C 1
ATOM 2459 O O . LEU B 1 13 ? 8.93 51.125 29.531 1 73.19 13 LEU B O 1
ATOM 2463 N N . PHE B 1 14 ? 10.633 49.938 30.188 1 73.62 14 PHE B N 1
ATOM 2464 C CA . PHE B 1 14 ? 10.539 49.031 29.031 1 73.62 14 PHE B CA 1
ATOM 2465 C C . PHE B 1 14 ? 9.242 48.25 29.062 1 73.62 14 PHE B C 1
ATOM 2467 O O . PHE B 1 14 ? 8.602 48.062 28.016 1 73.62 14 PHE B O 1
ATOM 2474 N N . ASN B 1 15 ? 8.906 47.938 30.188 1 76.25 15 ASN B N 1
ATOM 2475 C CA . ASN B 1 15 ? 7.672 47.156 30.297 1 76.25 15 ASN B CA 1
ATOM 2476 C C . ASN B 1 15 ? 6.445 48.031 30 1 76.25 15 ASN B C 1
ATOM 2478 O O . ASN B 1 15 ? 5.508 47.562 29.344 1 76.25 15 ASN B O 1
ATOM 2482 N N . LEU B 1 16 ? 6.484 49.219 30.406 1 78.94 16 LEU B N 1
ATOM 2483 C CA . LEU B 1 16 ? 5.367 50.125 30.141 1 78.94 16 LEU B CA 1
ATOM 2484 C C . LEU B 1 16 ? 5.301 50.469 28.656 1 78.94 16 LEU B C 1
ATOM 2486 O O . LEU B 1 16 ? 4.215 50.5 28.062 1 78.94 16 LEU B O 1
ATOM 2490 N N . ALA B 1 17 ? 6.453 50.625 28.094 1 82.38 17 ALA B N 1
ATOM 2491 C CA . ALA B 1 17 ? 6.523 50.938 26.672 1 82.38 17 ALA B CA 1
ATOM 2492 C C . ALA B 1 17 ? 6.027 49.781 25.812 1 82.38 17 ALA B C 1
ATOM 2494 O O . ALA B 1 17 ? 5.262 49.969 24.875 1 82.38 17 ALA B O 1
ATOM 2495 N N . TRP B 1 18 ? 6.34 48.625 26.234 1 86.25 18 TRP B N 1
ATOM 2496 C CA . TRP B 1 18 ? 5.906 47.469 25.453 1 86.25 18 TRP B CA 1
ATOM 2497 C C . TRP B 1 18 ? 4.406 47.25 25.609 1 86.25 18 TRP B C 1
ATOM 2499 O O . TRP B 1 18 ? 3.73 46.875 24.656 1 86.25 18 TRP B O 1
ATOM 2509 N N . SER B 1 19 ? 3.965 47.594 26.75 1 84.88 19 SER B N 1
ATOM 2510 C CA . SER B 1 19 ? 2.529 47.438 26.969 1 84.88 19 SER B CA 1
ATOM 2511 C C . SER B 1 19 ? 1.727 48.312 26.016 1 84.88 19 SER B C 1
ATOM 2513 O O . SER B 1 19 ? 0.738 47.844 25.438 1 84.88 19 SER B O 1
ATOM 2515 N N . GLN B 1 20 ? 2.193 49.5 25.828 1 87 20 GLN B N 1
ATOM 2516 C CA . GLN B 1 20 ? 1.51 50.406 24.906 1 87 20 GLN B CA 1
ATOM 2517 C C . GLN B 1 20 ? 1.66 49.906 23.453 1 87 20 GLN B C 1
ATOM 2519 O O . GLN B 1 20 ? 0.701 49.938 22.688 1 87 20 GLN B O 1
ATOM 2524 N N . ASP B 1 21 ? 2.826 49.531 23.172 1 90.94 21 ASP B N 1
ATOM 2525 C CA . ASP B 1 21 ? 3.094 49.031 21.828 1 90.94 21 ASP B CA 1
ATOM 2526 C C . ASP B 1 21 ? 2.256 47.781 21.531 1 90.94 21 ASP B C 1
ATOM 2528 O O . ASP B 1 21 ? 1.688 47.656 20.438 1 90.94 21 ASP B O 1
ATOM 2532 N N . SER B 1 22 ? 2.205 46.906 22.438 1 94.19 22 SER B N 1
ATOM 2533 C CA . SER B 1 22 ? 1.433 45.688 22.266 1 94.19 22 SER B CA 1
ATOM 2534 C C . SER B 1 22 ? -0.051 45.969 22.078 1 94.19 22 SER B C 1
ATOM 2536 O O . SER B 1 22 ? -0.726 45.344 21.266 1 94.19 22 SER B O 1
ATOM 2538 N N . ASP B 1 23 ? -0.545 46.969 22.781 1 94.69 23 ASP B N 1
ATOM 2539 C CA . ASP B 1 23 ? -1.942 47.344 22.641 1 94.69 23 ASP B CA 1
ATOM 2540 C C . ASP B 1 23 ? -2.223 47.875 21.234 1 94.69 23 ASP B C 1
ATOM 2542 O O . ASP B 1 23 ? -3.277 47.594 20.656 1 94.69 23 ASP B O 1
ATOM 2546 N N . LYS B 1 24 ? -1.305 48.625 20.766 1 95.44 24 LYS B N 1
ATOM 2547 C CA . LYS B 1 24 ? -1.437 49.125 19.406 1 95.44 24 LYS B CA 1
ATOM 2548 C C . LYS B 1 24 ? -1.453 48 18.391 1 95.44 24 LYS B C 1
ATOM 2550 O O . LYS B 1 24 ? -2.221 48.031 17.422 1 95.44 24 LYS B O 1
ATOM 2555 N N . ILE B 1 25 ? -0.63 47.062 18.625 1 97.38 25 ILE B N 1
ATOM 2556 C CA . ILE B 1 25 ? -0.546 45.906 17.734 1 97.38 25 ILE B CA 1
ATOM 2557 C C . ILE B 1 25 ? -1.864 45.156 17.766 1 97.38 25 ILE B C 1
ATOM 2559 O O . ILE B 1 25 ? -2.432 44.844 16.719 1 97.38 25 ILE B O 1
ATOM 2563 N N . ILE B 1 26 ? -2.389 44.906 18.922 1 97.69 26 ILE B N 1
ATOM 2564 C CA . ILE B 1 26 ? -3.635 44.156 19.094 1 97.69 26 ILE B CA 1
ATOM 2565 C C . ILE B 1 26 ? -4.777 44.906 18.406 1 97.69 26 ILE B C 1
ATOM 2567 O O . ILE B 1 26 ? -5.602 44.312 17.719 1 97.69 26 ILE B O 1
ATOM 2571 N N . LYS B 1 27 ? -4.797 46.219 18.578 1 96.69 27 LYS B N 1
ATOM 2572 C CA . LYS B 1 27 ? -5.82 47.031 17.922 1 96.69 27 LYS B CA 1
ATOM 2573 C C . LYS B 1 27 ? -5.734 46.938 16.406 1 96.69 27 LYS B C 1
ATOM 2575 O O . LYS B 1 27 ? -6.758 46.875 15.719 1 96.69 27 LYS B O 1
ATOM 2580 N N . SER B 1 28 ? -4.555 46.906 15.906 1 96.5 28 SER B N 1
ATOM 2581 C CA . SER B 1 28 ? -4.375 46.781 14.461 1 96.5 28 SER B CA 1
ATOM 2582 C C . SER B 1 28 ? -4.898 45.438 13.961 1 96.5 28 SER B C 1
ATOM 2584 O O . SER B 1 28 ? -5.484 45.375 12.875 1 96.5 28 SER B O 1
ATOM 2586 N N . PHE B 1 29 ? -4.652 44.344 14.695 1 97.19 29 PHE B N 1
ATOM 2587 C CA . PHE B 1 29 ? -5.176 43 14.352 1 97.19 29 PHE B CA 1
ATOM 2588 C C . PHE B 1 29 ? -6.695 43.062 14.211 1 97.19 29 PHE B C 1
ATOM 2590 O O . PHE B 1 29 ? -7.246 42.562 13.234 1 97.19 29 PHE B O 1
ATOM 2597 N N . ILE B 1 30 ? -7.332 43.719 15.156 1 96.81 30 ILE B N 1
ATOM 2598 C CA . ILE B 1 30 ? -8.789 43.75 15.234 1 96.81 30 ILE B CA 1
ATOM 2599 C C . ILE B 1 30 ? -9.344 44.594 14.102 1 96.81 30 ILE B C 1
ATOM 2601 O O . ILE B 1 30 ? -10.32 44.219 13.453 1 96.81 30 ILE B O 1
ATOM 2605 N N . GLN B 1 31 ? -8.734 45.688 13.891 1 96.06 31 GLN B N 1
ATOM 2606 C CA . GLN B 1 31 ? -9.203 46.625 12.891 1 96.06 31 GLN B CA 1
ATOM 2607 C C . GLN B 1 31 ? -9.125 46.031 11.484 1 96.06 31 GLN B C 1
ATOM 2609 O O . GLN B 1 31 ? -10.047 46.188 10.68 1 96.06 31 GLN B O 1
ATOM 2614 N N . ILE B 1 32 ? -8 45.438 11.164 1 93.56 32 ILE B N 1
ATOM 2615 C CA . ILE B 1 32 ? -7.832 44.844 9.844 1 93.56 32 ILE B CA 1
ATOM 2616 C C . ILE B 1 32 ? -8.781 43.656 9.672 1 93.56 32 ILE B C 1
ATOM 2618 O O . ILE B 1 32 ? -9.352 43.438 8.602 1 93.56 32 ILE B O 1
ATOM 2622 N N . GLY B 1 33 ? -8.891 42.812 10.695 1 94.06 33 GLY B N 1
ATOM 2623 C CA . GLY B 1 33 ? -9.969 41.844 10.734 1 94.06 33 GLY B CA 1
ATOM 2624 C C . GLY B 1 33 ? -9.656 40.594 9.953 1 94.06 33 GLY B C 1
ATOM 2625 O O . GLY B 1 33 ? -10.562 39.844 9.562 1 94.06 33 GLY B O 1
ATOM 2626 N N . GLU B 1 34 ? -8.453 40.375 9.617 1 95.06 34 GLU B N 1
ATOM 2627 C CA . GLU B 1 34 ? -8.008 39.156 8.945 1 95.06 34 GLU B CA 1
ATOM 2628 C C . GLU B 1 34 ? -6.566 38.812 9.312 1 95.06 34 GLU B C 1
ATOM 2630 O O . GLU B 1 34 ? -5.781 39.719 9.648 1 95.06 34 GLU B O 1
ATOM 2635 N N . VAL B 1 35 ? -6.234 37.562 9.258 1 96.12 35 VAL B N 1
ATOM 2636 C CA . VAL B 1 35 ? -4.863 37.125 9.461 1 96.12 35 VAL B CA 1
ATOM 2637 C C . VAL B 1 35 ? -4.109 37.125 8.133 1 96.12 35 VAL B C 1
ATOM 2639 O O . VAL B 1 35 ? -4.652 36.75 7.098 1 96.12 35 VAL B O 1
ATOM 2642 N N . GLN B 1 36 ? -2.898 37.625 8.219 1 93.06 36 GLN B N 1
ATOM 2643 C CA . GLN B 1 36 ? -2.045 37.688 7.039 1 93.06 36 GLN B CA 1
ATOM 2644 C C . GLN B 1 36 ? -0.741 36.906 7.266 1 93.06 36 GLN B C 1
ATOM 2646 O O . GLN B 1 36 ? -0.16 36.969 8.352 1 93.06 36 GLN B O 1
ATOM 2651 N N . TYR B 1 37 ? -0.339 36.219 6.254 1 91.19 37 TYR B N 1
ATOM 2652 C CA . TYR B 1 37 ? 0.983 35.594 6.281 1 91.19 37 TYR B CA 1
ATOM 2653 C C . TYR B 1 37 ? 2.066 36.625 5.965 1 91.19 37 TYR B C 1
ATOM 2655 O O . TYR B 1 37 ? 1.789 37.812 5.871 1 91.19 37 TYR B O 1
ATOM 2663 N N . GLU B 1 38 ? 3.23 36.156 5.922 1 88.5 38 GLU B N 1
ATOM 2664 C CA . GLU B 1 38 ? 4.398 37.031 5.844 1 88.5 38 GLU B CA 1
ATOM 2665 C C . GLU B 1 38 ? 4.34 37.906 4.609 1 88.5 38 GLU B C 1
ATOM 2667 O O . GLU B 1 38 ? 4.68 39.094 4.676 1 88.5 38 GLU B O 1
ATOM 2672 N N . TYR B 1 39 ? 3.756 37.312 3.531 1 85.25 39 TYR B N 1
ATOM 2673 C CA . TYR B 1 39 ? 3.75 38.094 2.299 1 85.25 39 TYR B CA 1
ATOM 2674 C C . TYR B 1 39 ? 2.342 38.188 1.72 1 85.25 39 TYR B C 1
ATOM 2676 O O . TYR B 1 39 ? 1.586 37.219 1.756 1 85.25 39 TYR B O 1
ATOM 2684 N N . ILE B 1 40 ? 1.97 39.25 1.326 1 81.31 40 ILE B N 1
ATOM 2685 C CA . ILE B 1 40 ? 0.798 39.531 0.5 1 81.31 40 ILE B CA 1
ATOM 2686 C C . ILE B 1 40 ? 1.237 40.031 -0.867 1 81.31 40 ILE B C 1
ATOM 2688 O O . ILE B 1 40 ? 1.722 41.156 -0.982 1 81.31 40 ILE B O 1
ATOM 2692 N N . GLY B 1 41 ? 1.132 39.312 -1.8 1 78.06 41 GLY B N 1
ATOM 2693 C CA . GLY B 1 41 ? 1.792 39.656 -3.055 1 78.06 41 GLY B CA 1
ATOM 2694 C C . GLY B 1 41 ? 3.305 39.625 -2.955 1 78.06 41 GLY B C 1
ATOM 2695 O O . GLY B 1 41 ? 3.891 38.625 -2.506 1 78.06 41 GLY B O 1
ATOM 2696 N N . TYR B 1 42 ? 3.996 40.656 -3.301 1 81.12 42 TYR B N 1
ATOM 2697 C CA . TYR B 1 42 ? 5.453 40.719 -3.334 1 81.12 42 TYR B CA 1
ATOM 2698 C C . TYR B 1 42 ? 5.992 41.469 -2.119 1 81.12 42 TYR B C 1
ATOM 2700 O O . TYR B 1 42 ? 7.207 41.531 -1.923 1 81.12 42 TYR B O 1
ATOM 2708 N N . ASN B 1 43 ? 5.047 41.969 -1.279 1 84.12 43 ASN B N 1
ATOM 2709 C CA . ASN B 1 43 ? 5.48 42.781 -0.144 1 84.12 43 ASN B CA 1
ATOM 2710 C C . ASN B 1 43 ? 5.234 42.062 1.181 1 84.12 43 ASN B C 1
ATOM 2712 O O . ASN B 1 43 ? 4.254 41.312 1.322 1 84.12 43 ASN B O 1
ATOM 2716 N N . LYS B 1 44 ? 6.098 42.312 2.066 1 89.38 44 LYS B N 1
ATOM 2717 C CA . LYS B 1 44 ? 5.867 41.781 3.412 1 89.38 44 LYS B CA 1
ATOM 2718 C C . LYS B 1 44 ? 4.691 42.469 4.082 1 89.38 44 LYS B C 1
ATOM 2720 O O . LYS B 1 44 ? 4.574 43.719 4.023 1 89.38 44 LYS B O 1
ATOM 2725 N N . SER B 1 45 ? 3.832 41.812 4.695 1 90.44 45 SER B N 1
ATOM 2726 C CA . SER B 1 45 ? 2.625 42.312 5.352 1 90.44 45 SER B CA 1
ATOM 2727 C C . SER B 1 45 ? 2.967 43.125 6.586 1 90.44 45 SER B C 1
ATOM 2729 O O . SER B 1 45 ? 3.773 42.719 7.418 1 90.44 45 SER B O 1
ATOM 2731 N N . GLU B 1 46 ? 2.365 44.344 6.664 1 90.81 46 GLU B N 1
ATOM 2732 C CA . GLU B 1 46 ? 2.553 45.156 7.852 1 90.81 46 GLU B CA 1
ATOM 2733 C C . GLU B 1 46 ? 2.016 44.469 9.102 1 90.81 46 GLU B C 1
ATOM 2735 O O . GLU B 1 46 ? 2.596 44.594 10.18 1 90.81 46 GLU B O 1
ATOM 2740 N N . LEU B 1 47 ? 0.982 43.781 8.867 1 93.44 47 LEU B N 1
ATOM 2741 C CA . LEU B 1 47 ? 0.394 43.062 9.984 1 93.44 47 LEU B CA 1
ATOM 2742 C C . LEU B 1 47 ? 1.323 41.938 10.461 1 93.44 47 LEU B C 1
ATOM 2744 O O . LEU B 1 47 ? 1.414 41.688 11.656 1 93.44 47 LEU B O 1
ATOM 2748 N N . TYR B 1 48 ? 1.945 41.344 9.531 1 94.75 48 TYR B N 1
ATOM 2749 C CA . TYR B 1 48 ? 2.879 40.281 9.906 1 94.75 48 TYR B CA 1
ATOM 2750 C C . TYR B 1 48 ? 4.078 40.844 10.656 1 94.75 48 TYR B C 1
ATOM 2752 O O . TYR B 1 48 ? 4.59 40.219 11.586 1 94.75 48 TYR B O 1
ATOM 2760 N N . ARG B 1 49 ? 4.539 42.031 10.234 1 95.56 49 ARG B N 1
ATOM 2761 C CA . ARG B 1 49 ? 5.605 42.688 10.977 1 95.56 49 ARG B CA 1
ATOM 2762 C C . ARG B 1 49 ? 5.18 42.969 12.414 1 95.56 49 ARG B C 1
ATOM 2764 O O . ARG B 1 49 ? 5.973 42.812 13.344 1 95.56 49 ARG B O 1
ATOM 2771 N N . ALA B 1 50 ? 3.982 43.438 12.484 1 96.56 50 ALA B N 1
ATOM 2772 C CA . ALA B 1 50 ? 3.436 43.688 13.812 1 96.56 50 ALA B CA 1
ATOM 2773 C C . ALA B 1 50 ? 3.395 42.375 14.617 1 96.56 50 ALA B C 1
ATOM 2775 O O . ALA B 1 50 ? 3.729 42.375 15.805 1 96.56 50 ALA B O 1
ATOM 2776 N N . PHE B 1 51 ? 3.016 41.344 14.008 1 97.31 51 PHE B N 1
ATOM 2777 C CA . PHE B 1 51 ? 3.006 40.031 14.617 1 97.31 51 PHE B CA 1
ATOM 2778 C C . PHE B 1 51 ? 4.398 39.656 15.109 1 97.31 51 PHE B C 1
ATOM 2780 O O . PHE B 1 51 ? 4.555 39.156 16.234 1 97.31 51 PHE B O 1
ATOM 2787 N N . GLU B 1 52 ? 5.371 39.812 14.242 1 97.81 52 GLU B N 1
ATOM 2788 C CA . GLU B 1 52 ? 6.742 39.469 14.617 1 97.81 52 GLU B CA 1
ATOM 2789 C C . GLU B 1 52 ? 7.188 40.25 15.852 1 97.81 52 GLU B C 1
ATOM 2791 O O . GLU B 1 52 ? 7.859 39.688 16.719 1 97.81 52 GLU B O 1
ATOM 2796 N N . LYS B 1 53 ? 6.789 41.5 15.875 1 96.69 53 LYS B N 1
ATOM 2797 C CA . LYS B 1 53 ? 7.113 42.312 17.047 1 96.69 53 LYS B CA 1
ATOM 2798 C C . LYS B 1 53 ? 6.449 41.75 18.297 1 96.69 53 LYS B C 1
ATOM 2800 O O . LYS B 1 53 ? 7.078 41.656 19.359 1 96.69 53 LYS B O 1
ATOM 2805 N N . LEU B 1 54 ? 5.211 41.406 18.188 1 97.69 54 LEU B N 1
ATOM 2806 C CA . LEU B 1 54 ? 4.484 40.812 19.297 1 97.69 54 LEU B CA 1
ATOM 2807 C C . LEU B 1 54 ? 5.16 39.531 19.766 1 97.69 54 LEU B C 1
ATOM 2809 O O . LEU B 1 54 ? 5.383 39.312 20.953 1 97.69 54 LEU B O 1
ATOM 2813 N N . ARG B 1 55 ? 5.488 38.625 18.828 1 98 55 ARG B N 1
ATOM 2814 C CA . ARG B 1 55 ? 6.121 37.312 19.078 1 98 55 ARG B CA 1
ATOM 2815 C C . ARG B 1 55 ? 7.453 37.5 19.797 1 98 55 ARG B C 1
ATOM 2817 O O . ARG B 1 55 ? 7.727 36.812 20.781 1 98 55 ARG B O 1
ATOM 2824 N N . ASP B 1 56 ? 8.258 38.5 19.391 1 97.12 56 ASP B N 1
ATOM 2825 C CA . ASP B 1 56 ? 9.656 38.594 19.812 1 97.12 56 ASP B CA 1
ATOM 2826 C C . ASP B 1 56 ? 9.789 39.375 21.125 1 97.12 56 ASP B C 1
ATOM 2828 O O . ASP B 1 56 ? 10.758 39.156 21.859 1 97.12 56 ASP B O 1
ATOM 2832 N N . ASN B 1 57 ? 8.773 40.188 21.422 1 95.94 57 ASN B N 1
ATOM 2833 C CA . ASN B 1 57 ? 8.984 41.094 22.547 1 95.94 57 ASN B CA 1
ATOM 2834 C C . ASN B 1 57 ? 8.055 40.781 23.703 1 95.94 57 ASN B C 1
ATOM 2836 O O . ASN B 1 57 ? 8.195 41.344 24.797 1 95.94 57 ASN B O 1
ATOM 2840 N N . SER B 1 58 ? 7.18 39.875 23.547 1 96 58 SER B N 1
ATOM 2841 C CA . SER B 1 58 ? 6.23 39.562 24.609 1 96 58 SER B CA 1
ATOM 2842 C C . SER B 1 58 ? 6.711 38.375 25.438 1 96 58 SER B C 1
ATOM 2844 O O . SER B 1 58 ? 7.355 37.469 24.906 1 96 58 SER B O 1
ATOM 2846 N N . ASP B 1 59 ? 6.41 38.375 26.703 1 94.56 59 ASP B N 1
ATOM 2847 C CA . ASP B 1 59 ? 6.68 37.188 27.5 1 94.56 59 ASP B CA 1
ATOM 2848 C C . ASP B 1 59 ? 5.652 36.094 27.203 1 94.56 59 ASP B C 1
ATOM 2850 O O . ASP B 1 59 ? 4.566 36.375 26.688 1 94.56 59 ASP B O 1
ATOM 2854 N N . LEU B 1 60 ? 5.938 34.906 27.516 1 96.62 60 LEU B N 1
ATOM 2855 C CA . LEU B 1 60 ? 5.117 33.75 27.188 1 96.62 60 LEU B CA 1
ATOM 2856 C C . LEU B 1 60 ? 3.785 33.812 27.922 1 96.62 60 LEU B C 1
ATOM 2858 O O . LEU B 1 60 ? 2.752 33.406 27.375 1 96.62 60 LEU B O 1
ATOM 2862 N N . GLU B 1 61 ? 3.803 34.312 29.125 1 96.31 61 GLU B N 1
ATOM 2863 C CA . GLU B 1 61 ? 2.574 34.375 29.906 1 96.31 61 GLU B CA 1
ATOM 2864 C C . GLU B 1 61 ? 1.558 35.312 29.25 1 96.31 61 GLU B C 1
ATOM 2866 O O . GLU B 1 61 ? 0.365 35 29.203 1 96.31 61 GLU B O 1
ATOM 2871 N N . TYR B 1 62 ? 2.1 36.406 28.797 1 96.94 62 TYR B N 1
ATOM 2872 C CA . TYR B 1 62 ? 1.235 37.344 28.109 1 96.94 62 TYR B CA 1
ATOM 2873 C C . TYR B 1 62 ? 0.673 36.75 26.828 1 96.94 62 TYR B C 1
ATOM 2875 O O . TYR B 1 62 ? -0.515 36.906 26.531 1 96.94 62 TYR B O 1
ATOM 2883 N N . LEU B 1 63 ? 1.451 36.062 26.094 1 98.31 63 LEU B N 1
ATOM 2884 C CA . LEU B 1 63 ? 1 35.406 24.859 1 98.31 63 LEU B CA 1
ATOM 2885 C C . LEU B 1 63 ? -0.086 34.375 25.156 1 98.31 63 LEU B C 1
ATOM 2887 O O . LEU B 1 63 ? -1.067 34.25 24.422 1 98.31 63 LEU B O 1
ATOM 2891 N N . VAL B 1 64 ? 0.071 33.625 26.203 1 98.31 64 VAL B N 1
ATOM 2892 C CA . VAL B 1 64 ? -0.928 32.656 26.609 1 98.31 64 VAL B CA 1
ATOM 2893 C C . VAL B 1 64 ? -2.248 33.344 26.922 1 98.31 64 VAL B C 1
ATOM 2895 O O . VAL B 1 64 ? -3.314 32.875 26.516 1 98.31 64 VAL B O 1
ATOM 2898 N N . GLU B 1 65 ? -2.172 34.469 27.609 1 97.62 65 GLU B N 1
ATOM 2899 C CA . GLU B 1 65 ? -3.365 35.25 27.922 1 97.62 65 GLU B CA 1
ATOM 2900 C C . GLU B 1 65 ? -4.094 35.656 26.656 1 97.62 65 GLU B C 1
ATOM 2902 O O . GLU B 1 65 ? -5.324 35.625 26.594 1 97.62 65 GLU B O 1
ATOM 2907 N N . LEU B 1 66 ? -3.344 36.031 25.672 1 98.19 66 LEU B N 1
ATOM 2908 C CA . LEU B 1 66 ? -3.924 36.5 24.422 1 98.19 66 LEU B CA 1
ATOM 2909 C C . LEU B 1 66 ? -4.633 35.375 23.688 1 98.19 66 LEU B C 1
ATOM 2911 O O . LEU B 1 66 ? -5.48 35.625 22.828 1 98.19 66 LEU B O 1
ATOM 2915 N N . THR B 1 67 ? -4.355 34.125 23.938 1 98.38 67 THR B N 1
ATOM 2916 C CA . THR B 1 67 ? -5.031 33 23.297 1 98.38 67 THR B CA 1
ATOM 2917 C C . THR B 1 67 ? -6.453 32.844 23.828 1 98.38 67 THR B C 1
ATOM 2919 O O . THR B 1 67 ? -7.238 32.062 23.312 1 98.38 67 THR B O 1
ATOM 2922 N N . THR B 1 68 ? -6.82 33.562 24.812 1 96.94 68 THR B N 1
ATOM 2923 C CA . THR B 1 68 ? -8.18 33.562 25.344 1 96.94 68 THR B CA 1
ATOM 2924 C C . THR B 1 68 ? -8.898 34.875 25.031 1 96.94 68 THR B C 1
ATOM 2926 O O . THR B 1 68 ? -9.969 35.125 25.578 1 96.94 68 THR B O 1
ATOM 2929 N N . HIS B 1 69 ? -8.328 35.688 24.234 1 97.5 69 HIS B N 1
ATOM 2930 C CA . HIS B 1 69 ? -8.93 36.938 23.828 1 97.5 69 HIS B CA 1
ATOM 2931 C C . HIS B 1 69 ? -10.273 36.719 23.125 1 97.5 69 HIS B C 1
ATOM 2933 O O . HIS B 1 69 ? -10.5 35.625 22.562 1 97.5 69 HIS B O 1
ATOM 2939 N N . GLU B 1 70 ? -11.117 37.688 23.094 1 96.75 70 GLU B N 1
ATOM 2940 C CA . GLU B 1 70 ? -12.43 37.562 22.469 1 96.75 70 GLU B CA 1
ATOM 2941 C C . GLU B 1 70 ? -12.312 37.5 20.938 1 96.75 70 GLU B C 1
ATOM 2943 O O . GLU B 1 70 ? -13.133 36.875 20.266 1 96.75 70 GLU B O 1
ATOM 2948 N N . ASN B 1 71 ? -11.297 38.094 20.375 1 97.5 71 ASN B N 1
ATOM 2949 C CA . ASN B 1 71 ? -11.117 38.156 18.922 1 97.5 71 ASN B CA 1
ATOM 2950 C C . ASN B 1 71 ? -10.273 37 18.406 1 97.5 71 ASN B C 1
ATOM 2952 O O . ASN B 1 71 ? -9.109 36.844 18.797 1 97.5 71 ASN B O 1
ATOM 2956 N N . PRO B 1 72 ? -10.773 36.281 17.484 1 97.75 72 PRO B N 1
ATOM 2957 C CA . PRO B 1 72 ? -10.062 35.094 16.984 1 97.75 72 PRO B CA 1
ATOM 2958 C C . PRO B 1 72 ? -8.773 35.438 16.25 1 97.75 72 PRO B C 1
ATOM 2960 O O . PRO B 1 72 ? -7.84 34.625 16.219 1 97.75 72 PRO B O 1
ATOM 2963 N N . ILE B 1 73 ? -8.664 36.562 15.703 1 97.69 73 ILE B N 1
ATOM 2964 C CA . ILE B 1 73 ? -7.457 36.969 15 1 97.69 73 ILE B CA 1
ATOM 2965 C C . ILE B 1 73 ? -6.316 37.156 15.992 1 97.69 73 ILE B C 1
ATOM 2967 O O . ILE B 1 73 ? -5.188 36.719 15.742 1 97.69 73 ILE B O 1
ATOM 2971 N N . VAL B 1 74 ? -6.637 37.75 17.078 1 98.25 74 VAL B N 1
ATOM 2972 C CA . VAL B 1 74 ? -5.66 37.938 18.156 1 98.25 74 VAL B CA 1
ATOM 2973 C C . VAL B 1 74 ? -5.223 36.594 18.688 1 98.25 74 VAL B C 1
ATOM 2975 O O . VAL B 1 74 ? -4.027 36.344 18.875 1 98.25 74 VAL B O 1
ATOM 2978 N N . LYS B 1 75 ? -6.168 35.688 18.844 1 98.5 75 LYS B N 1
ATOM 2979 C CA . LYS B 1 75 ? -5.867 34.312 19.297 1 98.5 75 LYS B CA 1
ATOM 2980 C C . LYS B 1 75 ? -4.93 33.625 18.328 1 98.5 75 LYS B C 1
ATOM 2982 O O . LYS B 1 75 ? -4 32.906 18.75 1 98.5 75 LYS B O 1
ATOM 2987 N N . CYS B 1 76 ? -5.184 33.812 17.109 1 98.44 76 CYS B N 1
ATOM 2988 C CA . CYS B 1 76 ? -4.383 33.156 16.078 1 98.44 76 CYS B CA 1
ATOM 2989 C C . CYS B 1 76 ? -2.93 33.594 16.141 1 98.44 76 CYS B C 1
ATOM 2991 O O . CYS B 1 76 ? -2.027 32.781 16.297 1 98.44 76 CYS B O 1
ATOM 2993 N N . TYR B 1 77 ? -2.701 34.875 16.125 1 98.38 77 TYR B N 1
ATOM 2994 C CA . TYR B 1 77 ? -1.338 35.375 16.141 1 98.38 77 TYR B CA 1
ATOM 2995 C C . TYR B 1 77 ? -0.632 35.031 17.438 1 98.38 77 TYR B C 1
ATOM 2997 O O . TYR B 1 77 ? 0.558 34.688 17.438 1 98.38 77 TYR B O 1
ATOM 3005 N N . ALA B 1 78 ? -1.365 35.094 18.5 1 98.62 78 ALA B N 1
ATOM 3006 C CA . ALA B 1 78 ? -0.785 34.719 19.781 1 98.62 78 ALA B CA 1
ATOM 3007 C C . ALA B 1 78 ? -0.353 33.25 19.781 1 98.62 78 ALA B C 1
ATOM 3009 O O . ALA B 1 78 ? 0.743 32.906 20.234 1 98.62 78 ALA B O 1
ATOM 3010 N N . SER B 1 79 ? -1.18 32.406 19.281 1 98.62 79 SER B N 1
ATOM 3011 C CA . SER B 1 79 ? -0.87 30.984 19.219 1 98.62 79 SER B CA 1
ATOM 3012 C C . SER B 1 79 ? 0.292 30.719 18.281 1 98.62 79 SER B C 1
ATOM 3014 O O . SER B 1 79 ? 1.118 29.844 18.547 1 98.62 79 SER B O 1
ATOM 3016 N N . TRP B 1 80 ? 0.347 31.406 17.156 1 98.5 80 TRP B N 1
ATOM 3017 C CA . TRP B 1 80 ? 1.495 31.297 16.25 1 98.5 80 TRP B CA 1
ATOM 3018 C C . TRP B 1 80 ? 2.787 31.656 16.984 1 98.5 80 TRP B C 1
ATOM 3020 O O . TRP B 1 80 ? 3.799 30.953 16.844 1 98.5 80 TRP B O 1
ATOM 3030 N N . ALA B 1 81 ? 2.738 32.719 17.734 1 98.62 81 ALA B N 1
ATOM 3031 C CA . ALA B 1 81 ? 3.91 33.125 18.5 1 98.62 81 ALA B CA 1
ATOM 3032 C C . ALA B 1 81 ? 4.359 32.062 19.469 1 98.62 81 ALA B C 1
ATOM 3034 O O . ALA B 1 81 ? 5.555 31.766 19.594 1 98.62 81 ALA B O 1
ATOM 3035 N N . LEU B 1 82 ? 3.41 31.453 20.125 1 98.69 82 LEU B N 1
ATOM 3036 C CA . LEU B 1 82 ? 3.727 30.391 21.062 1 98.69 82 LEU B CA 1
ATOM 3037 C C . LEU B 1 82 ? 4.363 29.203 20.359 1 98.69 82 LEU B C 1
ATOM 3039 O O . LEU B 1 82 ? 5.328 28.625 20.844 1 98.69 82 LEU B O 1
ATOM 3043 N N . ALA B 1 83 ? 3.844 28.828 19.25 1 98.5 83 ALA B N 1
ATOM 3044 C CA . ALA B 1 83 ? 4.41 27.75 18.438 1 98.5 83 ALA B CA 1
ATOM 3045 C C . ALA B 1 83 ? 5.836 28.078 18.016 1 98.5 83 ALA B C 1
ATOM 3047 O O . ALA B 1 83 ? 6.738 27.25 18.156 1 98.5 83 ALA B O 1
ATOM 3048 N N . ASP B 1 84 ? 5.988 29.312 17.547 1 97.94 84 ASP B N 1
ATOM 3049 C CA . ASP B 1 84 ? 7.293 29.75 17.062 1 97.94 84 ASP B CA 1
ATOM 3050 C C . ASP B 1 84 ? 8.328 29.75 18.188 1 97.94 84 ASP B C 1
ATOM 3052 O O . ASP B 1 84 ? 9.508 29.484 17.953 1 97.94 84 ASP B O 1
ATOM 3056 N N . ARG B 1 85 ? 7.852 30.016 19.344 1 97.31 85 ARG B N 1
ATOM 3057 C CA . ARG B 1 85 ? 8.742 30.141 20.484 1 97.31 85 ARG B CA 1
ATOM 3058 C C . ARG B 1 85 ? 8.859 28.812 21.234 1 97.31 85 ARG B C 1
ATOM 3060 O O . ARG B 1 85 ? 9.391 28.766 22.344 1 97.31 85 ARG B O 1
ATOM 3067 N N . ASP B 1 86 ? 8.32 27.812 20.75 1 96.38 86 ASP B N 1
ATOM 3068 C CA . ASP B 1 86 ? 8.43 26.453 21.281 1 96.38 86 ASP B CA 1
ATOM 3069 C C . ASP B 1 86 ? 7.891 26.375 22.703 1 96.38 86 ASP B C 1
ATOM 3071 O O . ASP B 1 86 ? 8.531 25.781 23.594 1 96.38 86 ASP B O 1
ATOM 3075 N N . TYR B 1 87 ? 6.781 27.031 22.875 1 97.25 87 TYR B N 1
ATOM 3076 C CA . TYR B 1 87 ? 6.117 27.016 24.172 1 97.25 87 TYR B CA 1
ATOM 3077 C C . TYR B 1 87 ? 5.863 25.578 24.625 1 97.25 87 TYR B C 1
ATOM 3079 O O . TYR B 1 87 ? 5.387 24.75 23.859 1 97.25 87 TYR B O 1
ATOM 3087 N N . PRO B 1 88 ? 6.086 25.219 25.875 1 96.56 88 PRO B N 1
ATOM 3088 C CA . PRO B 1 88 ? 6.059 23.828 26.344 1 96.56 88 PRO B CA 1
ATOM 3089 C C . PRO B 1 88 ? 4.645 23.266 26.438 1 96.56 88 PRO B C 1
ATOM 3091 O O . PRO B 1 88 ? 4.445 22.062 26.281 1 96.56 88 PRO B O 1
ATOM 3094 N N . GLN B 1 89 ? 3.645 24.125 26.672 1 97.44 89 GLN B N 1
ATOM 3095 C CA . GLN B 1 89 ? 2.297 23.625 26.906 1 97.44 89 GLN B CA 1
ATOM 3096 C C . GLN B 1 89 ? 1.372 23.953 25.734 1 97.44 89 GLN B C 1
ATOM 3098 O O . GLN B 1 89 ? 0.26 24.438 25.938 1 97.44 89 GLN B O 1
ATOM 3103 N N . LEU B 1 90 ? 1.82 23.641 24.594 1 98.25 90 LEU B N 1
ATOM 3104 C CA . LEU B 1 90 ? 1.019 23.859 23.391 1 98.25 90 LEU B CA 1
ATOM 3105 C C . LEU B 1 90 ? -0.27 23.047 23.438 1 98.25 90 LEU B C 1
ATOM 3107 O O . LEU B 1 90 ? -1.284 23.438 22.859 1 98.25 90 LEU B O 1
ATOM 3111 N N . ASP B 1 91 ? -0.272 21.938 24.172 1 97.62 91 ASP B N 1
ATOM 3112 C CA . ASP B 1 91 ? -1.414 21.031 24.266 1 97.62 91 ASP B CA 1
ATOM 3113 C C . ASP B 1 91 ? -2.598 21.719 24.953 1 97.62 91 ASP B C 1
ATOM 3115 O O . ASP B 1 91 ? -3.75 21.5 24.562 1 97.62 91 ASP B O 1
ATOM 3119 N N . LYS B 1 92 ? -2.312 22.609 25.875 1 97.06 92 LYS B N 1
ATOM 3120 C CA . LYS B 1 92 ? -3.387 23.328 26.547 1 97.06 92 LYS B CA 1
ATOM 3121 C C . LYS B 1 92 ? -4.078 24.312 25.594 1 97.06 92 LYS B C 1
ATOM 3123 O O . LYS B 1 92 ? -5.305 24.422 25.609 1 97.06 92 LYS B O 1
ATOM 3128 N N . VAL B 1 93 ? -3.309 24.906 24.797 1 97.88 93 VAL B N 1
ATOM 3129 C CA . VAL B 1 93 ? -3.846 25.844 23.812 1 97.88 93 VAL B CA 1
ATOM 3130 C C . VAL B 1 93 ? -4.699 25.078 22.797 1 97.88 93 VAL B C 1
ATOM 3132 O O . VAL B 1 93 ? -5.824 25.484 22.5 1 97.88 93 VAL B O 1
ATOM 3135 N N . MET B 1 94 ? -4.215 23.953 22.391 1 98 94 MET B N 1
ATOM 3136 C CA . MET B 1 94 ? -4.918 23.125 21.406 1 98 94 MET B CA 1
ATOM 3137 C C . MET B 1 94 ? -6.258 22.656 21.953 1 98 94 MET B C 1
ATOM 3139 O O . MET B 1 94 ? -7.277 22.719 21.266 1 98 94 MET B O 1
ATOM 3143 N N . LYS B 1 95 ? -6.254 22.234 23.172 1 96.88 95 LYS B N 1
ATOM 3144 C CA . LYS B 1 95 ? -7.488 21.766 23.781 1 96.88 95 LYS B CA 1
ATOM 3145 C C . LYS B 1 95 ? -8.547 22.859 23.797 1 96.88 95 LYS B C 1
ATOM 3147 O O . LYS B 1 95 ? -9.711 22.609 23.484 1 96.88 95 LYS B O 1
ATOM 3152 N N . SER B 1 96 ? -8.125 24.016 24.094 1 96.06 96 SER B N 1
ATOM 3153 C CA . SER B 1 96 ? -9.047 25.141 24.156 1 96.06 96 SER B CA 1
ATOM 3154 C C . SER B 1 96 ? -9.594 25.469 22.766 1 96.06 96 SER B C 1
ATOM 3156 O O . SER B 1 96 ? -10.789 25.734 22.609 1 96.06 96 SER B O 1
ATOM 3158 N N . PHE B 1 97 ? -8.727 25.422 21.781 1 97.31 97 PHE B N 1
ATOM 3159 C CA . PHE B 1 97 ? -9.125 25.766 20.422 1 97.31 97 PHE B CA 1
ATOM 3160 C C . PHE B 1 97 ? -10.086 24.719 19.859 1 97.31 97 PHE B C 1
ATOM 3162 O O . PHE B 1 97 ? -11.055 25.062 19.172 1 97.31 97 PHE B O 1
ATOM 3169 N N . LEU B 1 98 ? -9.844 23.5 20.203 1 96.56 98 LEU B N 1
ATOM 3170 C CA . LEU B 1 98 ? -10.711 22.438 19.719 1 96.56 98 LEU B CA 1
ATOM 3171 C C . LEU B 1 98 ? -12.086 22.516 20.391 1 96.56 98 LEU B C 1
ATOM 3173 O O . LEU B 1 98 ? -13.102 22.25 19.75 1 96.56 98 LEU B O 1
ATOM 3177 N N . ALA B 1 99 ? -12.102 22.906 21.594 1 94.44 99 ALA B N 1
ATOM 3178 C CA . ALA B 1 99 ? -13.352 22.984 22.344 1 94.44 99 ALA B CA 1
ATOM 3179 C C . ALA B 1 99 ? -14.242 24.109 21.797 1 94.44 99 ALA B C 1
ATOM 3181 O O . ALA B 1 99 ? -15.461 23.938 21.688 1 94.44 99 ALA B O 1
ATOM 3182 N N . LYS B 1 100 ? -13.695 25.203 21.406 1 93.62 100 LYS B N 1
ATOM 3183 C CA . LYS B 1 100 ? -14.469 26.359 20.984 1 93.62 100 LYS B CA 1
ATOM 3184 C C . LYS B 1 100 ? -14.734 26.344 19.484 1 93.62 100 LYS B C 1
ATOM 3186 O O . LYS B 1 100 ? -15.719 26.906 19 1 93.62 100 LYS B O 1
ATOM 3191 N N . ASP B 1 101 ? -13.836 25.766 18.719 1 92.69 101 ASP B N 1
ATOM 3192 C CA . ASP B 1 101 ? -13.961 25.547 17.281 1 92.69 101 ASP B CA 1
ATOM 3193 C C . ASP B 1 101 ? -14.219 26.875 16.562 1 92.69 101 ASP B C 1
ATOM 3195 O O . ASP B 1 101 ? -15.117 26.953 15.719 1 92.69 101 ASP B O 1
ATOM 3199 N N . GLU B 1 102 ? -13.453 27.875 16.875 1 95.75 102 GLU B N 1
ATOM 3200 C CA . GLU B 1 102 ? -13.602 29.188 16.266 1 95.75 102 GLU B CA 1
ATOM 3201 C C . GLU B 1 102 ? -12.898 29.266 14.922 1 95.75 102 GLU B C 1
ATOM 3203 O O . GLU B 1 102 ? -11.922 28.547 14.68 1 95.75 102 GLU B O 1
ATOM 3208 N N . THR B 1 103 ? -13.453 30.156 14.102 1 96.19 103 THR B N 1
ATOM 3209 C CA . THR B 1 103 ? -12.867 30.406 12.789 1 96.19 103 THR B CA 1
ATOM 3210 C C . THR B 1 103 ? -12.461 31.859 12.641 1 96.19 103 THR B C 1
ATOM 3212 O O . THR B 1 103 ? -12.891 32.719 13.414 1 96.19 103 THR B O 1
ATOM 3215 N N . PHE B 1 104 ? -11.609 32.094 11.75 1 95.94 104 PHE B N 1
ATOM 3216 C CA . PHE B 1 104 ? -11.172 33.438 11.391 1 95.94 104 PHE B CA 1
ATOM 3217 C C . PHE B 1 104 ? -10.922 33.531 9.891 1 95.94 104 PHE B C 1
ATOM 3219 O O . PHE B 1 104 ? -10.898 32.531 9.188 1 95.94 104 PHE B O 1
ATOM 3226 N N . THR B 1 105 ? -10.844 34.719 9.406 1 94.62 105 THR B N 1
ATOM 3227 C CA . THR B 1 105 ? -10.539 35 8 1 94.62 105 THR B CA 1
ATOM 3228 C C . THR B 1 105 ? -9.031 35.094 7.781 1 94.62 105 THR B C 1
ATOM 3230 O O . THR B 1 105 ? -8.328 35.781 8.523 1 94.62 105 THR B O 1
ATOM 3233 N N . ILE B 1 106 ? -8.523 34.312 6.832 1 91.5 106 ILE B N 1
ATOM 3234 C CA . ILE B 1 106 ? -7.102 34.312 6.512 1 91.5 106 ILE B CA 1
ATOM 3235 C C . ILE B 1 106 ? -6.895 34.781 5.07 1 91.5 106 ILE B C 1
ATOM 3237 O O . ILE B 1 106 ? -7.676 34.438 4.184 1 91.5 106 ILE B O 1
ATOM 3241 N N . HIS B 1 107 ? -5.965 35.594 4.926 1 85.88 107 HIS B N 1
ATOM 3242 C CA . HIS B 1 107 ? -5.617 36.125 3.613 1 85.88 107 HIS B CA 1
ATOM 3243 C C . HIS B 1 107 ? -4.238 35.625 3.176 1 85.88 107 HIS B C 1
ATOM 3245 O O . HIS B 1 107 ? -3.229 35.969 3.793 1 85.88 107 HIS B O 1
ATOM 3251 N N . THR B 1 108 ? -4.246 34.688 2.246 1 76.62 108 THR B N 1
ATOM 3252 C CA . THR B 1 108 ? -3.002 34.188 1.686 1 76.62 108 THR B CA 1
ATOM 3253 C C . THR B 1 108 ? -2.904 34.5 0.198 1 76.62 108 THR B C 1
ATOM 3255 O O . THR B 1 108 ? -3.773 34.125 -0.585 1 76.62 108 THR B O 1
ATOM 3258 N N . MET B 1 109 ? -1.778 35.062 -0.066 1 70.12 109 MET B N 1
ATOM 3259 C CA . MET B 1 109 ? -1.604 35.5 -1.454 1 70.12 109 MET B CA 1
ATOM 3260 C C . MET B 1 109 ? -2.799 36.312 -1.929 1 70.12 109 MET B C 1
ATOM 3262 O O . MET B 1 109 ? -3.092 37.375 -1.369 1 70.12 109 MET B O 1
ATOM 3266 N N . ASP B 1 110 ? -3.613 35.812 -2.854 1 71.19 110 ASP B N 1
ATOM 3267 C CA . ASP B 1 110 ? -4.699 36.625 -3.404 1 71.19 110 ASP B CA 1
ATOM 3268 C C . ASP B 1 110 ? -6.059 36 -3.074 1 71.19 110 ASP B C 1
ATOM 3270 O O . ASP B 1 110 ? -7.059 36.312 -3.727 1 71.19 110 ASP B O 1
ATOM 3274 N N . ILE B 1 111 ? -6.039 35.156 -1.998 1 78.88 111 ILE B N 1
ATOM 3275 C CA . ILE B 1 111 ? -7.301 34.5 -1.69 1 78.88 111 ILE B CA 1
ATOM 3276 C C . ILE B 1 111 ? -7.637 34.688 -0.213 1 78.88 111 ILE B C 1
ATOM 3278 O O . ILE B 1 111 ? -6.758 34.562 0.647 1 78.88 111 ILE B O 1
ATOM 3282 N N . LYS B 1 112 ? -8.805 35.062 0.049 1 85.12 112 LYS B N 1
ATOM 3283 C CA . LYS B 1 112 ? -9.328 35.094 1.411 1 85.12 112 LYS B CA 1
ATOM 3284 C C . LYS B 1 112 ? -10.148 33.844 1.703 1 85.12 112 LYS B C 1
ATOM 3286 O O . LYS B 1 112 ? -10.914 33.375 0.853 1 85.12 112 LYS B O 1
ATOM 3291 N N . ASP B 1 113 ? -9.867 33.25 2.785 1 89 113 ASP B N 1
ATOM 3292 C CA . ASP B 1 113 ? -10.578 32.031 3.156 1 89 113 ASP B CA 1
ATOM 3293 C C . ASP B 1 113 ? -10.852 31.984 4.656 1 89 113 ASP B C 1
ATOM 3295 O O . ASP B 1 113 ? -10.406 32.875 5.402 1 89 113 ASP B O 1
ATOM 3299 N N . SER B 1 114 ? -11.695 31.156 5.055 1 93.56 114 SER B N 1
ATOM 3300 C CA . SER B 1 114 ? -11.984 30.906 6.465 1 93.56 114 SER B CA 1
ATOM 3301 C C . SER B 1 114 ? -11.211 29.703 6.984 1 93.56 114 SER B C 1
ATOM 3303 O O . SER B 1 114 ? -11.086 28.688 6.293 1 93.56 114 SER B O 1
ATOM 3305 N N . GLU B 1 115 ? -10.586 29.891 8.164 1 94.19 115 GLU B N 1
ATOM 3306 C CA . GLU B 1 115 ? -9.797 28.812 8.742 1 94.19 115 GLU B CA 1
ATOM 3307 C C . GLU B 1 115 ? -10.109 28.641 10.227 1 94.19 115 GLU B C 1
ATOM 3309 O O . GLU B 1 115 ? -10.398 29.609 10.922 1 94.19 115 GLU B O 1
ATOM 3314 N N . LYS B 1 116 ? -10.047 27.469 10.688 1 95.81 116 LYS B N 1
ATOM 3315 C CA . LYS B 1 116 ? -10.227 27.188 12.109 1 95.81 116 LYS B CA 1
ATOM 3316 C C . LYS B 1 116 ? -8.953 27.516 12.891 1 95.81 116 LYS B C 1
ATOM 3318 O O . LYS B 1 116 ? -7.844 27.234 12.422 1 95.81 116 LYS B O 1
ATOM 3323 N N . LEU B 1 117 ? -9.078 27.938 14.094 1 97.06 117 LEU B N 1
ATOM 3324 C CA . LEU B 1 117 ? -7.941 28.266 14.945 1 97.06 117 LEU B CA 1
ATOM 3325 C C . LEU B 1 117 ? -7.086 27.016 15.203 1 97.06 117 LEU B C 1
ATOM 3327 O O . LEU B 1 117 ? -5.859 27.078 15.141 1 97.06 117 LEU B O 1
ATOM 3331 N N . SER B 1 118 ? -7.777 25.906 15.477 1 97.38 118 SER B N 1
ATOM 3332 C CA . SER B 1 118 ? -7.066 24.656 15.773 1 97.38 118 SER B CA 1
ATOM 3333 C C . SER B 1 118 ? -6.195 24.234 14.602 1 97.38 118 SER B C 1
ATOM 3335 O O . SER B 1 118 ? -5.043 23.828 14.789 1 97.38 118 SER B O 1
ATOM 3337 N N . VAL B 1 119 ? -6.688 24.359 13.43 1 96.88 119 VAL B N 1
ATOM 3338 C CA . VAL B 1 119 ? -5.988 23.938 12.227 1 96.88 119 VAL B CA 1
ATOM 3339 C C . VAL B 1 119 ? -4.762 24.812 12 1 96.88 119 VAL B C 1
ATOM 3341 O O . VAL B 1 119 ? -3.652 24.312 11.805 1 96.88 119 VAL B O 1
ATOM 3344 N N . SER B 1 120 ? -4.996 26.094 12.062 1 96.31 120 SER B N 1
ATOM 3345 C CA . SER B 1 120 ? -3.916 27.047 11.844 1 96.31 120 SER B CA 1
ATOM 3346 C C . SER B 1 120 ? -2.809 26.891 12.883 1 96.31 120 SER B C 1
ATOM 3348 O O . SER B 1 120 ? -1.626 26.859 12.531 1 96.31 120 SER B O 1
ATOM 3350 N N . PHE B 1 121 ? -3.193 26.781 14.094 1 97.81 121 PHE B N 1
ATOM 3351 C CA . PHE B 1 121 ? -2.256 26.625 15.203 1 97.81 121 PHE B CA 1
ATOM 3352 C C . PHE B 1 121 ? -1.421 25.359 15.039 1 97.81 121 PHE B C 1
ATOM 3354 O O . PHE B 1 121 ? -0.191 25.422 15.109 1 97.81 121 PHE B O 1
ATOM 3361 N N . TYR B 1 122 ? -2.057 24.25 14.789 1 98.12 122 TYR B N 1
ATOM 3362 C CA . TYR B 1 122 ? -1.374 22.969 14.617 1 98.12 122 TYR B CA 1
ATOM 3363 C C . TYR B 1 122 ? -0.36 23.047 13.477 1 98.12 122 TYR B C 1
ATOM 3365 O O . TYR B 1 122 ? 0.795 22.641 13.641 1 98.12 122 TYR B O 1
ATOM 3373 N N . HIS B 1 123 ? -0.786 23.594 12.406 1 96.88 123 HIS B N 1
ATOM 3374 C CA . HIS B 1 123 ? 0.076 23.641 11.234 1 96.88 123 HIS B CA 1
ATOM 3375 C C . HIS B 1 123 ? 1.269 24.562 11.453 1 96.88 123 HIS B C 1
ATOM 3377 O O . HIS B 1 123 ? 2.352 24.328 10.914 1 96.88 123 HIS B O 1
ATOM 3383 N N . ARG B 1 124 ? 1.09 25.594 12.203 1 97 124 ARG B N 1
ATOM 3384 C CA . ARG B 1 124 ? 2.205 26.484 12.5 1 97 124 ARG B CA 1
ATOM 3385 C C . ARG B 1 124 ? 3.352 25.719 13.164 1 97 124 ARG B C 1
ATOM 3387 O O . ARG B 1 124 ? 4.512 25.875 12.773 1 97 124 ARG B O 1
ATOM 3394 N N . TYR B 1 125 ? 2.961 24.906 14.109 1 97.88 125 TYR B N 1
ATOM 3395 C CA . TYR B 1 125 ? 3.984 24.125 14.805 1 97.88 125 TYR B CA 1
ATOM 3396 C C . TYR B 1 125 ? 4.484 22.984 13.938 1 97.88 125 TYR B C 1
ATOM 3398 O O . TYR B 1 125 ? 5.691 22.75 13.844 1 97.88 125 TYR B O 1
ATOM 3406 N N . TRP B 1 126 ? 3.584 22.297 13.32 1 96.88 126 TRP B N 1
ATOM 3407 C CA . TRP B 1 126 ? 3.859 21.156 12.453 1 96.88 126 TRP B CA 1
ATOM 3408 C C . TRP B 1 126 ? 4.871 21.516 11.375 1 96.88 126 TRP B C 1
ATOM 3410 O O . TRP B 1 126 ? 5.797 20.75 11.102 1 96.88 126 TRP B O 1
ATOM 3420 N N . ASN B 1 127 ? 4.723 22.703 10.875 1 94.75 127 ASN B N 1
ATOM 3421 C CA . ASN B 1 127 ? 5.562 23.141 9.758 1 94.75 127 ASN B CA 1
ATOM 3422 C C . ASN B 1 127 ? 6.973 23.484 10.227 1 94.75 127 ASN B C 1
ATOM 3424 O O . ASN B 1 127 ? 7.887 23.609 9.406 1 94.75 127 ASN B O 1
ATOM 3428 N N . ARG B 1 128 ? 7.18 23.531 11.398 1 94.75 128 ARG B N 1
ATOM 3429 C CA . ARG B 1 128 ? 8.508 23.844 11.93 1 94.75 128 ARG B CA 1
ATOM 3430 C C . ARG B 1 128 ? 9.367 22.594 12.016 1 94.75 128 ARG B C 1
ATOM 3432 O O . ARG B 1 128 ? 10.586 22.672 12.172 1 94.75 128 ARG B O 1
ATOM 3439 N N . LEU B 1 129 ? 8.688 21.484 11.953 1 94.44 129 LEU B N 1
ATOM 3440 C CA . LEU B 1 129 ? 9.383 20.219 12.156 1 94.44 129 LEU B CA 1
ATOM 3441 C C . LEU B 1 129 ? 9.609 19.5 10.836 1 94.44 129 LEU B C 1
ATOM 3443 O O . LEU B 1 129 ? 8.742 19.531 9.953 1 94.44 129 LEU B O 1
ATOM 3447 N N . THR B 1 130 ? 10.773 18.844 10.781 1 88.19 130 THR B N 1
ATOM 3448 C CA . THR B 1 130 ? 10.969 17.875 9.703 1 88.19 130 THR B CA 1
ATOM 3449 C C . THR B 1 130 ? 10.172 16.609 9.969 1 88.19 130 THR B C 1
ATOM 3451 O O . THR B 1 130 ? 9.695 16.391 11.086 1 88.19 130 THR B O 1
ATOM 3454 N N . GLN B 1 131 ? 10.039 15.836 8.984 1 84.06 131 GLN B N 1
ATOM 3455 C CA . GLN B 1 131 ? 9.305 14.586 9.148 1 84.06 131 GLN B CA 1
ATOM 3456 C C . GLN B 1 131 ? 9.953 13.719 10.227 1 84.06 131 GLN B C 1
ATOM 3458 O O . GLN B 1 131 ? 9.258 13.102 11.031 1 84.06 131 GLN B O 1
ATOM 3463 N N . GLN B 1 132 ? 11.234 13.648 10.195 1 85.31 132 GLN B N 1
ATOM 3464 C CA . GLN B 1 132 ? 11.953 12.852 11.188 1 85.31 132 GLN B CA 1
ATOM 3465 C C . GLN B 1 132 ? 11.703 13.383 12.594 1 85.31 132 GLN B C 1
ATOM 3467 O O . GLN B 1 132 ? 11.531 12.602 13.539 1 85.31 132 GLN B O 1
ATOM 3472 N N . GLU B 1 133 ? 11.633 14.633 12.688 1 91.75 133 GLU B N 1
ATOM 3473 C CA . GLU B 1 133 ? 11.398 15.25 13.992 1 91.75 133 GLU B CA 1
ATOM 3474 C C . GLU B 1 133 ? 9.977 14.984 14.477 1 91.75 133 GLU B C 1
ATOM 3476 O O . GLU B 1 133 ? 9.75 14.82 15.68 1 91.75 133 GLU B O 1
ATOM 3481 N N . LYS B 1 134 ? 9.039 14.984 13.57 1 92.31 134 LYS B N 1
ATOM 3482 C CA . LYS B 1 134 ? 7.645 14.766 13.93 1 92.31 134 LYS B CA 1
ATOM 3483 C C . LYS B 1 134 ? 7.457 13.406 14.594 1 92.31 134 LYS B C 1
ATOM 3485 O O . LYS B 1 134 ? 6.59 13.242 15.453 1 92.31 134 LYS B O 1
ATOM 3490 N N . GLU B 1 135 ? 8.266 12.531 14.266 1 87.88 135 GLU B N 1
ATOM 3491 C CA . GLU B 1 135 ? 8.172 11.188 14.836 1 87.88 135 GLU B CA 1
ATOM 3492 C C . GLU B 1 135 ? 8.625 11.164 16.297 1 87.88 135 GLU B C 1
ATOM 3494 O O . GLU B 1 135 ? 8.133 10.367 17.094 1 87.88 135 GLU B O 1
ATOM 3499 N N . LYS B 1 136 ? 9.508 12.094 16.656 1 91.12 136 LYS B N 1
ATOM 3500 C CA . LYS B 1 136 ? 10.164 11.992 17.953 1 91.12 136 LYS B CA 1
ATOM 3501 C C . LYS B 1 136 ? 9.789 13.156 18.859 1 91.12 136 LYS B C 1
ATOM 3503 O O . LYS B 1 136 ? 9.938 13.078 20.078 1 91.12 136 LYS B O 1
ATOM 3508 N N . ASP B 1 137 ? 9.32 14.211 18.312 1 95.62 137 ASP B N 1
ATOM 3509 C CA . ASP B 1 137 ? 9.008 15.414 19.078 1 95.62 137 ASP B CA 1
ATOM 3510 C C . ASP B 1 137 ? 7.852 15.172 20.047 1 95.62 137 ASP B C 1
ATOM 3512 O O . ASP B 1 137 ? 6.766 14.766 19.625 1 95.62 137 ASP B O 1
ATOM 3516 N N . GLU B 1 138 ? 8.094 15.469 21.25 1 95.81 138 GLU B N 1
ATOM 3517 C CA . GLU B 1 138 ? 7.109 15.164 22.297 1 95.81 138 GLU B CA 1
ATOM 3518 C C . GLU B 1 138 ? 5.918 16.109 22.219 1 95.81 138 GLU B C 1
ATOM 3520 O O . GLU B 1 138 ? 4.785 15.719 22.5 1 95.81 138 GLU B O 1
ATOM 3525 N N . LYS B 1 139 ? 6.117 17.297 21.859 1 97.06 139 LYS B N 1
ATOM 3526 C CA . LYS B 1 139 ? 5.023 18.266 21.812 1 97.06 139 LYS B CA 1
ATOM 3527 C C . LYS B 1 139 ? 4.031 17.906 20.703 1 97.06 139 LYS B C 1
ATOM 3529 O O . LYS B 1 139 ? 2.82 17.891 20.938 1 97.06 139 LYS B O 1
ATOM 3534 N N . ILE B 1 140 ? 4.562 17.625 19.516 1 97.06 140 ILE B N 1
ATOM 3535 C CA . ILE B 1 140 ? 3.662 17.25 18.438 1 97.06 140 ILE B CA 1
ATOM 3536 C C . ILE B 1 140 ? 2.941 15.945 18.781 1 97.06 140 ILE B C 1
ATOM 3538 O O . ILE B 1 140 ? 1.78 15.758 18.406 1 97.06 140 ILE B O 1
ATOM 3542 N N . GLN B 1 141 ? 3.592 15.078 19.516 1 96.31 141 GLN B N 1
ATOM 3543 C CA . GLN B 1 141 ? 2.947 13.844 19.922 1 96.31 141 GLN B CA 1
ATOM 3544 C C . GLN B 1 141 ? 1.751 14.117 20.828 1 96.31 141 GLN B C 1
ATOM 3546 O O . GLN B 1 141 ? 0.706 13.477 20.703 1 96.31 141 GLN B O 1
ATOM 3551 N N . ARG B 1 142 ? 1.928 15.039 21.703 1 97.19 142 ARG B N 1
ATOM 3552 C CA . ARG B 1 142 ? 0.826 15.414 22.578 1 97.19 142 ARG B CA 1
ATOM 3553 C C . ARG B 1 142 ? -0.318 16.047 21.797 1 97.19 142 ARG B C 1
ATOM 3555 O O . ARG B 1 142 ? -1.486 15.727 22.031 1 97.19 142 ARG B O 1
ATOM 3562 N N . LEU B 1 143 ? 0.028 16.891 20.891 1 98.06 143 LEU B N 1
ATOM 3563 C CA . LEU B 1 143 ? -0.989 17.5 20.031 1 98.06 143 LEU B CA 1
ATOM 3564 C C . LEU B 1 143 ? -1.739 16.438 19.234 1 98.06 143 LEU B C 1
ATOM 3566 O O . LEU B 1 143 ? -2.971 16.453 19.172 1 98.06 143 LEU B O 1
ATOM 3570 N N . ASP B 1 144 ? -0.979 15.516 18.672 1 97.5 144 ASP B N 1
ATOM 3571 C CA . ASP B 1 144 ? -1.572 14.438 17.891 1 97.5 144 ASP B CA 1
ATOM 3572 C C . ASP B 1 144 ? -2.559 13.625 18.719 1 97.5 144 ASP B C 1
ATOM 3574 O O . ASP B 1 144 ? -3.652 13.297 18.266 1 97.5 144 ASP B O 1
ATOM 3578 N N . SER B 1 145 ? -2.137 13.359 19.906 1 96.94 145 SER B N 1
ATOM 3579 C CA . SER B 1 145 ? -2.986 12.578 20.797 1 96.94 145 SER B CA 1
ATOM 3580 C C . SER B 1 145 ? -4.297 13.312 21.094 1 96.94 145 SER B C 1
ATOM 3582 O O . SER B 1 145 ? -5.371 12.711 21.016 1 96.94 145 SER B O 1
ATOM 3584 N N . ILE B 1 146 ? -4.234 14.547 21.312 1 97.19 146 ILE B N 1
ATOM 3585 C CA . ILE B 1 146 ? -5.414 15.344 21.625 1 97.19 146 ILE B CA 1
ATOM 3586 C C . ILE B 1 146 ? -6.348 15.367 20.406 1 97.19 146 ILE B C 1
ATOM 3588 O O . ILE B 1 146 ? -7.559 15.188 20.547 1 97.19 146 ILE B O 1
ATOM 3592 N N . ILE B 1 147 ? -5.793 15.523 19.281 1 97.25 147 ILE B N 1
ATOM 3593 C CA . ILE B 1 147 ? -6.57 15.617 18.047 1 97.25 147 ILE B CA 1
ATOM 3594 C C . ILE B 1 147 ? -7.234 14.273 17.766 1 97.25 147 ILE B C 1
ATOM 3596 O O . ILE B 1 147 ? -8.422 14.211 17.453 1 97.25 147 ILE B O 1
ATOM 3600 N N . LEU B 1 148 ? -6.52 13.234 17.938 1 96.56 148 LEU B N 1
ATOM 3601 C CA . LEU B 1 148 ? -7.016 11.891 17.672 1 96.56 148 LEU B CA 1
ATOM 3602 C C . LEU B 1 148 ? -8.234 11.57 18.531 1 96.56 148 LEU B C 1
ATOM 3604 O O . LEU B 1 148 ? -9.164 10.906 18.078 1 96.56 148 LEU B O 1
ATOM 3608 N N . TYR B 1 149 ? -8.266 12.117 19.672 1 95.88 149 TYR B N 1
ATOM 3609 C CA . TYR B 1 149 ? -9.305 11.727 20.609 1 95.88 149 TYR B CA 1
ATOM 3610 C C . TYR B 1 149 ? -10.383 12.805 20.703 1 95.88 149 TYR B C 1
ATOM 3612 O O . TYR B 1 149 ? -11.359 12.656 21.453 1 95.88 149 TYR B O 1
ATOM 3620 N N . SER B 1 150 ? -10.203 13.836 19.969 1 93.88 150 SER B N 1
ATOM 3621 C CA . SER B 1 150 ? -11.203 14.898 19.969 1 93.88 150 SER B CA 1
ATOM 3622 C C . SER B 1 150 ? -12.367 14.555 19.047 1 93.88 150 SER B C 1
ATOM 3624 O O . SER B 1 150 ? -12.164 14.031 17.953 1 93.88 150 SER B O 1
ATOM 3626 N N . PRO B 1 151 ? -13.516 14.875 19.484 1 88 151 PRO B N 1
ATOM 3627 C CA . PRO B 1 151 ? -14.656 14.641 18.594 1 88 151 PRO B CA 1
ATOM 3628 C C . PRO B 1 151 ? -14.773 15.68 17.484 1 88 151 PRO B C 1
ATOM 3630 O O . PRO B 1 151 ? -14.336 16.812 17.656 1 88 151 PRO B O 1
ATOM 3633 N N . ASN B 1 152 ? -15.273 15.352 16.422 1 81.12 152 ASN B N 1
ATOM 3634 C CA . ASN B 1 152 ? -15.602 16.25 15.312 1 81.12 152 ASN B CA 1
ATOM 3635 C C . ASN B 1 152 ? -14.375 17.047 14.859 1 81.12 152 ASN B C 1
ATOM 3637 O O . ASN B 1 152 ? -14.461 18.25 14.648 1 81.12 152 ASN B O 1
ATOM 3641 N N . THR B 1 153 ? -13.344 16.328 14.836 1 85.38 153 THR B N 1
ATOM 3642 C CA . THR B 1 153 ? -12.102 16.969 14.422 1 85.38 153 THR B CA 1
ATOM 3643 C C . THR B 1 153 ? -12.094 17.203 12.906 1 85.38 153 THR B C 1
ATOM 3645 O O . THR B 1 153 ? -12.656 16.406 12.148 1 85.38 153 THR B O 1
ATOM 3648 N N . ASP B 1 154 ? -11.461 18.297 12.625 1 89.31 154 ASP B N 1
ATOM 3649 C CA . ASP B 1 154 ? -11.273 18.641 11.227 1 89.31 154 ASP B CA 1
ATOM 3650 C C . ASP B 1 154 ? -10.555 17.516 10.469 1 89.31 154 ASP B C 1
ATOM 3652 O O . ASP B 1 154 ? -9.594 16.938 10.977 1 89.31 154 ASP B O 1
ATOM 3656 N N . ARG B 1 155 ? -10.961 17.344 9.266 1 86.94 155 ARG B N 1
ATOM 3657 C CA . ARG B 1 155 ? -10.43 16.266 8.445 1 86.94 155 ARG B CA 1
ATOM 3658 C C . ARG B 1 155 ? -8.945 16.484 8.156 1 86.94 155 ARG B C 1
ATOM 3660 O O . ARG B 1 155 ? -8.172 15.516 8.117 1 86.94 155 ARG B O 1
ATOM 3667 N N . LEU B 1 156 ? -8.57 17.656 7.938 1 90.75 156 LEU B N 1
ATOM 3668 C CA . LEU B 1 156 ? -7.18 17.953 7.625 1 90.75 156 LEU B CA 1
ATOM 3669 C C . LEU B 1 156 ? -6.277 17.656 8.812 1 90.75 156 LEU B C 1
ATOM 3671 O O . LEU B 1 156 ? -5.156 17.172 8.641 1 90.75 156 LEU B O 1
ATOM 3675 N N . LEU B 1 157 ? -6.77 17.953 9.984 1 95.25 157 LEU B N 1
ATOM 3676 C CA . LEU B 1 157 ? -5.984 17.656 11.172 1 95.25 157 LEU B CA 1
ATOM 3677 C C . LEU B 1 157 ? -5.793 16.156 11.336 1 95.25 157 LEU B C 1
ATOM 3679 O O . LEU B 1 157 ? -4.68 15.688 11.602 1 95.25 157 LEU B O 1
ATOM 3683 N N . THR B 1 158 ? -6.883 15.406 11.117 1 95.19 158 THR B N 1
ATOM 3684 C CA . THR B 1 158 ? -6.793 13.961 11.266 1 95.19 158 THR B CA 1
ATOM 3685 C C . THR B 1 158 ? -5.816 13.367 10.25 1 95.19 158 THR B C 1
ATOM 3687 O O . THR B 1 158 ? -5.02 12.492 10.594 1 95.19 158 THR B O 1
ATOM 3690 N N . LEU B 1 159 ? -5.871 13.891 9.117 1 94.19 159 LEU B N 1
ATOM 3691 C CA . LEU B 1 159 ? -4.953 13.438 8.078 1 94.19 159 LEU B CA 1
ATOM 3692 C C . LEU B 1 159 ? -3.504 13.664 8.5 1 94.19 159 LEU B C 1
ATOM 3694 O O . LEU B 1 159 ? -2.688 12.742 8.445 1 94.19 159 LEU B O 1
ATOM 3698 N N . ARG B 1 160 ? -3.205 14.828 8.961 1 94 160 ARG B N 1
ATOM 3699 C CA . ARG B 1 160 ? -1.835 15.164 9.328 1 94 160 ARG B CA 1
ATOM 3700 C C . ARG B 1 160 ? -1.346 14.305 10.484 1 94 160 ARG B C 1
ATOM 3702 O O . ARG B 1 160 ? -0.228 13.781 10.445 1 94 160 ARG B O 1
ATOM 3709 N N . VAL B 1 161 ? -2.215 14.188 11.398 1 96.69 161 VAL B N 1
ATOM 3710 C CA . VAL B 1 161 ? -1.851 13.445 12.602 1 96.69 161 VAL B CA 1
ATOM 3711 C C . VAL B 1 161 ? -1.486 12.008 12.227 1 96.69 161 VAL B C 1
ATOM 3713 O O . VAL B 1 161 ? -0.494 11.461 12.711 1 96.69 161 VAL B O 1
ATOM 3716 N N . LEU B 1 162 ? -2.191 11.445 11.32 1 96.25 162 LEU B N 1
ATOM 3717 C CA . LEU B 1 162 ? -2.014 10.039 10.969 1 96.25 162 LEU B CA 1
ATOM 3718 C C . LEU B 1 162 ? -0.822 9.859 10.031 1 96.25 162 LEU B C 1
ATOM 3720 O O . LEU B 1 162 ? -0.349 8.742 9.828 1 96.25 162 LEU B O 1
ATOM 3724 N N . GLU B 1 163 ? -0.361 10.953 9.586 1 93.25 163 GLU B N 1
ATOM 3725 C CA . GLU B 1 163 ? 0.791 10.898 8.688 1 93.25 163 GLU B CA 1
ATOM 3726 C C . GLU B 1 163 ? 2.1 11.039 9.461 1 93.25 163 GLU B C 1
ATOM 3728 O O . GLU B 1 163 ? 3.176 10.766 8.93 1 93.25 163 GLU B O 1
ATOM 3733 N N . ASN B 1 164 ? 2.09 11.383 10.695 1 93.62 164 ASN B N 1
ATOM 3734 C CA . ASN B 1 164 ? 3.281 11.82 11.414 1 93.62 164 ASN B CA 1
ATOM 3735 C C . ASN B 1 164 ? 4.102 10.633 11.914 1 93.62 164 ASN B C 1
ATOM 3737 O O . ASN B 1 164 ? 5.312 10.75 12.102 1 93.62 164 ASN B O 1
ATOM 3741 N N . ARG B 1 165 ? 3.371 9.555 12.172 1 93.62 165 ARG B N 1
ATOM 3742 C CA . ARG B 1 165 ? 4.102 8.469 12.812 1 93.62 165 ARG B CA 1
ATOM 3743 C C . ARG B 1 165 ? 3.354 7.148 12.672 1 93.62 165 ARG B C 1
ATOM 3745 O O . ARG B 1 165 ? 2.18 7.129 12.289 1 93.62 165 ARG B O 1
ATOM 3752 N N . ILE B 1 166 ? 4.113 6.117 12.898 1 95 166 ILE B N 1
ATOM 3753 C CA . ILE B 1 166 ? 3.488 4.828 13.18 1 95 166 ILE B CA 1
ATOM 3754 C C . ILE B 1 166 ? 3.094 4.758 14.656 1 95 166 ILE B C 1
ATOM 3756 O O . ILE B 1 166 ? 3.959 4.723 15.531 1 95 166 ILE B O 1
ATOM 3760 N N . TYR B 1 167 ? 1.839 4.641 14.945 1 96.25 167 TYR B N 1
ATOM 3761 C CA . TYR B 1 167 ? 1.356 4.742 16.328 1 96.25 167 TYR B CA 1
ATOM 3762 C C . TYR B 1 167 ? 1.518 3.418 17.062 1 96.25 167 TYR B C 1
ATOM 3764 O O . TYR B 1 167 ? 1.279 2.352 16.484 1 96.25 167 TYR B O 1
ATOM 3772 N N . PRO B 1 168 ? 1.895 3.535 18.297 1 93.69 168 PRO B N 1
ATOM 3773 C CA . PRO B 1 168 ? 1.949 2.32 19.125 1 93.69 168 PRO B CA 1
ATOM 3774 C C . PRO B 1 168 ? 0.572 1.706 19.359 1 93.69 168 PRO B C 1
ATOM 3776 O O . PRO B 1 168 ? -0.448 2.35 19.109 1 93.69 168 PRO B O 1
ATOM 3779 N N . GLN B 1 169 ? 0.542 0.516 19.812 1 94.44 169 GLN B N 1
ATOM 3780 C CA . GLN B 1 169 ? -0.652 -0.315 19.922 1 94.44 169 GLN B CA 1
ATOM 3781 C C . GLN B 1 169 ? -1.701 0.348 20.812 1 94.44 169 GLN B C 1
ATOM 3783 O O . GLN B 1 169 ? -2.902 0.199 20.578 1 94.44 169 GLN B O 1
ATOM 3788 N N . LYS B 1 170 ? -1.247 1.1 21.781 1 95.38 170 LYS B N 1
ATOM 3789 C CA . LYS B 1 170 ? -2.184 1.717 22.719 1 95.38 170 LYS B CA 1
ATOM 3790 C C . LYS B 1 170 ? -3.145 2.656 22 1 95.38 170 LYS B C 1
ATOM 3792 O O . LYS B 1 170 ? -4.23 2.949 22.5 1 95.38 170 LYS B O 1
ATOM 3797 N N . TYR B 1 171 ? -2.848 3.137 20.781 1 97.31 171 TYR B N 1
ATOM 3798 C CA . TYR B 1 171 ? -3.689 4.062 20.031 1 97.31 171 TYR B CA 1
ATOM 3799 C C . TYR B 1 171 ? -4.605 3.309 19.062 1 97.31 171 TYR B C 1
ATOM 3801 O O . TYR B 1 171 ? -5.523 3.895 18.484 1 97.31 171 TYR B O 1
ATOM 3809 N N . HIS B 1 172 ? -4.426 2.002 18.922 1 97.31 172 HIS B N 1
ATOM 3810 C CA . HIS B 1 172 ? -5.109 1.236 17.875 1 97.31 172 HIS B CA 1
ATOM 3811 C C . HIS B 1 172 ? -6.617 1.227 18.109 1 97.31 172 HIS B C 1
ATOM 3813 O O . HIS B 1 172 ? -7.395 1.421 17.172 1 97.31 172 HIS B O 1
ATOM 3819 N N . PRO B 1 173 ? -7.055 1.062 19.344 1 97.81 173 PRO B N 1
ATOM 3820 C CA . PRO B 1 173 ? -8.508 1.074 19.531 1 97.81 173 PRO B CA 1
ATOM 3821 C C . PRO B 1 173 ? -9.156 2.361 19.031 1 97.81 173 PRO B C 1
ATOM 3823 O O . PRO B 1 173 ? -10.219 2.318 18.406 1 97.81 173 PRO B O 1
ATOM 3826 N N . ARG B 1 174 ? -8.523 3.455 19.266 1 97.69 174 ARG B N 1
ATOM 3827 C CA . ARG B 1 174 ? -9.07 4.734 18.828 1 97.69 174 ARG B CA 1
ATOM 3828 C C . ARG B 1 174 ? -9.023 4.855 17.312 1 97.69 174 ARG B C 1
ATOM 3830 O O . ARG B 1 174 ? -9.992 5.309 16.688 1 97.69 174 ARG B O 1
ATOM 3837 N N . ILE B 1 175 ? -7.961 4.477 16.703 1 98.12 175 ILE B N 1
ATOM 3838 C CA . ILE B 1 175 ? -7.816 4.566 15.258 1 98.12 175 ILE B CA 1
ATOM 3839 C C . ILE B 1 175 ? -8.805 3.625 14.586 1 98.12 175 ILE B C 1
ATOM 3841 O O . ILE B 1 175 ? -9.383 3.961 13.547 1 98.12 175 ILE B O 1
ATOM 3845 N N . GLU B 1 176 ? -9.055 2.51 15.219 1 98.06 176 GLU B N 1
ATOM 3846 C CA . GLU B 1 176 ? -10.07 1.575 14.742 1 98.06 176 GLU B CA 1
ATOM 3847 C C . GLU B 1 176 ? -11.453 2.205 14.773 1 98.06 176 GLU B C 1
ATOM 3849 O O . GLU B 1 176 ? -12.227 2.064 13.82 1 98.06 176 GLU B O 1
ATOM 3854 N N . GLU B 1 177 ? -11.695 2.816 15.852 1 97.44 177 GLU B N 1
ATOM 3855 C CA . GLU B 1 177 ? -12.977 3.5 15.977 1 97.44 177 GLU B CA 1
ATOM 3856 C C . GLU B 1 177 ? -13.156 4.551 14.891 1 97.44 177 GLU B C 1
ATOM 3858 O O . GLU B 1 177 ? -14.211 4.629 14.25 1 97.44 177 GLU B O 1
ATOM 3863 N N . LEU B 1 178 ? -12.156 5.34 14.641 1 97 178 LEU B N 1
ATOM 3864 C CA . LEU B 1 178 ? -12.188 6.348 13.586 1 97 178 LEU B CA 1
ATOM 3865 C C . LEU B 1 178 ? -12.438 5.707 12.227 1 97 178 LEU B C 1
ATOM 3867 O O . LEU B 1 178 ? -13.273 6.191 11.453 1 97 178 LEU B O 1
ATOM 3871 N N . ALA B 1 179 ? -11.781 4.598 11.969 1 97.75 179 ALA B N 1
ATOM 3872 C CA . ALA B 1 179 ? -11.812 3.961 10.648 1 97.75 179 ALA B CA 1
ATOM 3873 C C . ALA B 1 179 ? -13.148 3.262 10.414 1 97.75 179 ALA B C 1
ATOM 3875 O O . ALA B 1 179 ? -13.797 3.477 9.391 1 97.75 179 ALA B O 1
ATOM 3876 N N . PHE B 1 180 ? -13.602 2.561 11.391 1 98.12 180 PHE B N 1
ATOM 3877 C CA . PHE B 1 180 ? -14.656 1.595 11.086 1 98.12 180 PHE B CA 1
ATOM 3878 C C . PHE B 1 180 ? -15.984 2.047 11.672 1 98.12 180 PHE B C 1
ATOM 3880 O O . PHE B 1 180 ? -17.047 1.684 11.156 1 98.12 180 PHE B O 1
ATOM 3887 N N . ASN B 1 181 ? -15.953 2.773 12.727 1 96.19 181 ASN B N 1
ATOM 3888 C CA . ASN B 1 181 ? -17.188 3.299 13.289 1 96.19 181 ASN B CA 1
ATOM 3889 C C . ASN B 1 181 ? -17.5 4.688 12.742 1 96.19 181 ASN B C 1
ATOM 3891 O O . ASN B 1 181 ? -18.641 4.965 12.359 1 96.19 181 ASN B O 1
ATOM 3895 N N . GLU B 1 182 ? -16.547 5.535 12.695 1 94.38 182 GLU B N 1
ATOM 3896 C CA . GLU B 1 182 ? -16.75 6.906 12.242 1 94.38 182 GLU B CA 1
ATOM 3897 C C . GLU B 1 182 ? -16.516 7.031 10.742 1 94.38 182 GLU B C 1
ATOM 3899 O O . GLU B 1 182 ? -16.75 8.094 10.156 1 94.38 182 GLU B O 1
ATOM 3904 N N . HIS B 1 183 ? -15.945 6.035 10.078 1 94.31 183 HIS B N 1
ATOM 3905 C CA . HIS B 1 183 ? -15.734 5.949 8.641 1 94.31 183 HIS B CA 1
ATOM 3906 C C . HIS B 1 183 ? -14.805 7.055 8.156 1 94.31 183 HIS B C 1
ATOM 3908 O O . HIS B 1 183 ? -15.039 7.652 7.102 1 94.31 183 HIS B O 1
ATOM 3914 N N . ASN B 1 184 ? -13.859 7.316 9.016 1 94.44 184 ASN B N 1
ATOM 3915 C CA . ASN B 1 184 ? -12.836 8.289 8.648 1 94.44 184 ASN B CA 1
ATOM 3916 C C . ASN B 1 184 ? -11.875 7.73 7.609 1 94.44 184 ASN B C 1
ATOM 3918 O O . ASN B 1 184 ? -11.133 6.781 7.891 1 94.44 184 ASN B O 1
ATOM 3922 N N . LYS B 1 185 ? -11.789 8.352 6.516 1 94.44 185 LYS B N 1
ATOM 3923 C CA . LYS B 1 185 ? -11.031 7.844 5.379 1 94.44 185 LYS B CA 1
ATOM 3924 C C . LYS B 1 185 ? -9.539 7.812 5.688 1 94.44 185 LYS B C 1
ATOM 3926 O O . LYS B 1 185 ? -8.836 6.863 5.324 1 94.44 185 LYS B O 1
ATOM 3931 N N . SER B 1 186 ? -9.016 8.836 6.289 1 95.62 186 SER B N 1
ATOM 3932 C CA . SER B 1 186 ? -7.594 8.898 6.613 1 95.62 186 SER B CA 1
ATOM 3933 C C . SER B 1 186 ? -7.188 7.75 7.527 1 95.62 186 SER B C 1
ATOM 3935 O O . SER B 1 186 ? -6.109 7.172 7.367 1 95.62 186 SER B O 1
ATOM 3937 N N . ALA B 1 187 ? -8.07 7.445 8.445 1 97.69 187 ALA B N 1
ATOM 3938 C CA . ALA B 1 187 ? -7.801 6.34 9.359 1 97.69 187 ALA B CA 1
ATOM 3939 C C . ALA B 1 187 ? -7.836 5 8.625 1 97.69 187 ALA B C 1
ATOM 3941 O O . ALA B 1 187 ? -7.023 4.113 8.891 1 97.69 187 ALA B O 1
ATOM 3942 N N . ILE B 1 188 ? -8.766 4.875 7.703 1 98.12 188 ILE B N 1
ATOM 3943 C CA . ILE B 1 188 ? -8.852 3.664 6.895 1 98.12 188 ILE B CA 1
ATOM 3944 C C . ILE B 1 188 ? -7.551 3.473 6.117 1 98.12 188 ILE B C 1
ATOM 3946 O O . ILE B 1 188 ? -6.953 2.395 6.148 1 98.12 188 ILE B O 1
ATOM 3950 N N . PHE B 1 189 ? -7.055 4.523 5.48 1 97.19 189 PHE B N 1
ATOM 3951 C CA . PHE B 1 189 ? -5.84 4.434 4.672 1 97.19 189 PHE B CA 1
ATOM 3952 C C . PHE B 1 189 ? -4.617 4.215 5.559 1 97.19 189 PHE B C 1
ATOM 3954 O O . PHE B 1 189 ? -3.684 3.512 5.168 1 97.19 189 PHE B O 1
ATOM 3961 N N . TYR B 1 190 ? -4.66 4.809 6.742 1 97.75 190 TYR B N 1
ATOM 3962 C CA . TYR B 1 190 ? -3.574 4.59 7.691 1 97.75 190 TYR B CA 1
ATOM 3963 C C . TYR B 1 190 ? -3.461 3.115 8.062 1 97.75 190 TYR B C 1
ATOM 3965 O O . TYR B 1 190 ? -2.375 2.535 7.992 1 97.75 190 TYR B O 1
ATOM 3973 N N . LEU B 1 191 ? -4.598 2.51 8.422 1 98.31 191 LEU B N 1
ATOM 3974 C CA . LEU B 1 191 ? -4.598 1.1 8.797 1 98.31 191 LEU B CA 1
ATOM 3975 C C . LEU B 1 191 ? -4.25 0.22 7.602 1 98.31 191 LEU B C 1
ATOM 3977 O O . LEU B 1 191 ? -3.562 -0.793 7.75 1 98.31 191 LEU B O 1
ATOM 3981 N N . SER B 1 192 ? -4.68 0.584 6.43 1 97.81 192 SER B N 1
ATOM 3982 C CA . SER B 1 192 ? -4.367 -0.165 5.219 1 97.81 192 SER B CA 1
ATOM 3983 C C . SER B 1 192 ? -2.873 -0.116 4.906 1 97.81 192 SER B C 1
ATOM 3985 O O . SER B 1 192 ? -2.299 -1.102 4.438 1 97.81 192 SER B O 1
ATOM 3987 N N . ASN B 1 193 ? -2.27 0.993 5.16 1 97.31 193 ASN B N 1
ATOM 3988 C CA . ASN B 1 193 ? -0.854 1.165 4.852 1 97.31 193 ASN B CA 1
ATOM 3989 C C . ASN B 1 193 ? 0.031 0.415 5.844 1 97.31 193 ASN B C 1
ATOM 3991 O O . ASN B 1 193 ? 1.013 -0.217 5.449 1 97.31 193 ASN B O 1
ATOM 3995 N N . TRP B 1 194 ? -0.358 0.443 7.121 1 97.44 194 TRP B N 1
ATOM 3996 C CA . TRP B 1 194 ? 0.601 0.021 8.141 1 97.44 194 TRP B CA 1
ATOM 3997 C C . TRP B 1 194 ? 0.183 -1.307 8.766 1 97.44 194 TRP B C 1
ATOM 3999 O O . TRP B 1 194 ? 1.029 -2.072 9.234 1 97.44 194 TRP B O 1
ATOM 4009 N N . TYR B 1 195 ? -1.128 -1.596 8.789 1 97.38 195 TYR B N 1
ATOM 4010 C CA . TYR B 1 195 ? -1.631 -2.717 9.578 1 97.38 195 TYR B CA 1
ATOM 4011 C C . TYR B 1 195 ? -2.646 -3.529 8.781 1 97.38 195 TYR B C 1
ATOM 4013 O O . TYR B 1 195 ? -3.637 -4.008 9.336 1 97.38 195 TYR B O 1
ATOM 4021 N N . LYS B 1 196 ? -2.473 -3.736 7.562 1 97.38 196 LYS B N 1
ATOM 4022 C CA . LYS B 1 196 ? -3.451 -4.312 6.645 1 97.38 196 LYS B CA 1
ATOM 4023 C C . LYS B 1 196 ? -3.818 -5.734 7.055 1 97.38 196 LYS B C 1
ATOM 4025 O O . LYS B 1 196 ? -4.996 -6.102 7.07 1 97.38 196 LYS B O 1
ATOM 4030 N N . ALA B 1 197 ? -2.844 -6.555 7.383 1 96.94 197 ALA B N 1
ATOM 4031 C CA . ALA B 1 197 ? -3.105 -7.953 7.715 1 96.94 197 ALA B CA 1
ATOM 4032 C C . ALA B 1 197 ? -4.039 -8.07 8.914 1 96.94 197 ALA B C 1
ATOM 4034 O O . ALA B 1 197 ? -5 -8.844 8.891 1 96.94 197 ALA B O 1
ATOM 4035 N N . GLU B 1 198 ? -3.793 -7.285 9.914 1 96.25 198 GLU B N 1
ATOM 4036 C CA . GLU B 1 198 ? -4.551 -7.328 11.156 1 96.25 198 GLU B CA 1
ATOM 4037 C C . GLU B 1 198 ? -6.012 -6.949 10.93 1 96.25 198 GLU B C 1
ATOM 4039 O O . GLU B 1 198 ? -6.91 -7.535 11.539 1 96.25 198 GLU B O 1
ATOM 4044 N N . TYR B 1 199 ? -6.23 -6.062 10.016 1 97.38 199 TYR B N 1
ATOM 4045 C CA . TYR B 1 199 ? -7.574 -5.52 9.859 1 97.38 199 TYR B CA 1
ATOM 4046 C C . TYR B 1 199 ? -8.148 -5.863 8.492 1 97.38 199 TYR B C 1
ATOM 4048 O O . TYR B 1 199 ? -9.062 -5.191 8.008 1 97.38 199 TYR B O 1
ATOM 4056 N N . HIS B 1 200 ? -7.664 -6.848 7.84 1 96.31 200 HIS B N 1
ATOM 4057 C CA . HIS B 1 200 ? -7.91 -7.074 6.418 1 96.31 200 HIS B CA 1
ATOM 4058 C C . HIS B 1 200 ? -9.398 -7.219 6.133 1 96.31 200 HIS B C 1
ATOM 4060 O O . HIS B 1 200 ? -9.906 -6.672 5.148 1 96.31 200 HIS B O 1
ATOM 4066 N N . GLN B 1 201 ? -10.203 -7.867 6.992 1 96.19 201 GLN B N 1
ATOM 4067 C CA . GLN B 1 201 ? -11.633 -8.039 6.73 1 96.19 201 GLN B CA 1
ATOM 4068 C C . GLN B 1 201 ? -12.391 -6.727 6.906 1 96.19 201 GLN B C 1
ATOM 4070 O O . GLN B 1 201 ? -13.195 -6.348 6.055 1 96.19 201 GLN B O 1
ATOM 4075 N N . ASP B 1 202 ? -12.102 -6.059 8.039 1 98.19 202 ASP B N 1
ATOM 4076 C CA . ASP B 1 202 ? -12.75 -4.781 8.305 1 98.19 202 ASP B CA 1
ATOM 4077 C C . ASP B 1 202 ? -12.383 -3.748 7.242 1 98.19 202 ASP B C 1
ATOM 4079 O O . ASP B 1 202 ? -13.234 -2.971 6.805 1 98.19 202 ASP B O 1
ATOM 4083 N N . LEU B 1 203 ? -11.117 -3.734 6.863 1 98.5 203 LEU B N 1
ATOM 4084 C CA . LEU B 1 203 ? -10.648 -2.807 5.84 1 98.5 203 LEU B CA 1
ATOM 4085 C C . LEU B 1 203 ? -11.344 -3.072 4.508 1 98.5 203 LEU B C 1
ATOM 4087 O O . LEU B 1 203 ? -11.766 -2.137 3.824 1 98.5 203 LEU B O 1
ATOM 4091 N N . LYS B 1 204 ? -11.414 -4.32 4.156 1 97.31 204 LYS B N 1
ATOM 4092 C CA . LYS B 1 204 ? -12.102 -4.688 2.924 1 97.31 204 LYS B CA 1
ATOM 4093 C C . LYS B 1 204 ? -13.531 -4.152 2.918 1 97.31 204 LYS B C 1
ATOM 4095 O O . LYS B 1 204 ? -13.953 -3.502 1.961 1 97.31 204 LYS B O 1
ATOM 4100 N N . THR B 1 205 ? -14.211 -4.367 4 1 97.88 205 THR B N 1
ATOM 4101 C CA . THR B 1 205 ? -15.586 -3.914 4.137 1 97.88 205 THR B CA 1
ATOM 4102 C C . THR B 1 205 ? -15.664 -2.391 4.074 1 97.88 205 THR B C 1
ATOM 4104 O O . THR B 1 205 ? -16.484 -1.837 3.334 1 97.88 205 THR B O 1
ATOM 4107 N N . ALA B 1 206 ? -14.844 -1.716 4.812 1 98.38 206 ALA B N 1
ATOM 4108 C CA . ALA B 1 206 ? -14.852 -0.257 4.883 1 98.38 206 ALA B CA 1
ATOM 4109 C C . ALA B 1 206 ? -14.539 0.359 3.521 1 98.38 206 ALA B C 1
ATOM 4111 O O . ALA B 1 206 ? -15.18 1.335 3.117 1 98.38 206 ALA B O 1
ATOM 4112 N N . LEU B 1 207 ? -13.594 -0.194 2.811 1 98.5 207 LEU B N 1
ATOM 4113 C CA . LEU B 1 207 ? -13.188 0.339 1.516 1 98.5 207 LEU B CA 1
ATOM 4114 C C . LEU B 1 207 ? -14.273 0.117 0.469 1 98.5 207 LEU B C 1
ATOM 4116 O O . LEU B 1 207 ? -14.516 0.983 -0.375 1 98.5 207 LEU B O 1
ATOM 4120 N N . ILE B 1 208 ? -14.883 -1.005 0.529 1 98.12 208 ILE B N 1
ATOM 4121 C CA . ILE B 1 208 ? -15.977 -1.282 -0.392 1 98.12 208 ILE B CA 1
ATOM 4122 C C . ILE B 1 208 ? -17.109 -0.289 -0.156 1 98.12 208 ILE B C 1
ATOM 4124 O O . ILE B 1 208 ? -17.656 0.283 -1.105 1 98.12 208 ILE B O 1
ATOM 4128 N N . GLU B 1 209 ? -17.453 -0.13 1.069 1 97.81 209 GLU B N 1
ATOM 4129 C CA . GLU B 1 209 ? -18.5 0.831 1.408 1 97.81 209 GLU B CA 1
ATOM 4130 C C . GLU B 1 209 ? -18.125 2.238 0.958 1 97.81 209 GLU B C 1
ATOM 4132 O O . GLU B 1 209 ? -18.953 2.953 0.381 1 97.81 209 GLU B O 1
ATOM 4137 N N . TYR B 1 210 ? -16.953 2.641 1.238 1 96.94 210 TYR B N 1
ATOM 4138 C CA . TYR B 1 210 ? -16.469 3.957 0.828 1 96.94 210 TYR B CA 1
ATOM 4139 C C . TYR B 1 210 ? -16.562 4.125 -0.684 1 96.94 210 TYR B C 1
ATOM 4141 O O . TYR B 1 210 ? -17 5.172 -1.174 1 96.94 210 TYR B O 1
ATOM 4149 N N . LEU B 1 211 ? -16.188 3.137 -1.398 1 97.44 211 LEU B N 1
ATOM 4150 C CA . LEU B 1 211 ? -16.25 3.164 -2.855 1 97.44 211 LEU B CA 1
ATOM 4151 C C . LEU B 1 211 ? -17.688 3.312 -3.342 1 97.44 211 LEU B C 1
ATOM 4153 O O . LEU B 1 211 ? -17.953 4.09 -4.258 1 97.44 211 LEU B O 1
ATOM 4157 N N . LYS B 1 212 ? -18.516 2.646 -2.756 1 95.56 212 LYS B N 1
ATOM 4158 C CA . LYS B 1 212 ? -19.922 2.615 -3.168 1 95.56 212 LYS B CA 1
ATOM 4159 C C . LYS B 1 212 ? -20.609 3.939 -2.855 1 95.56 212 LYS B C 1
ATOM 4161 O O . LYS B 1 212 ? -21.406 4.438 -3.662 1 95.56 212 LYS B O 1
ATOM 4166 N N . ASP B 1 213 ? -20.219 4.504 -1.803 1 94.31 213 ASP B N 1
ATOM 4167 C CA . ASP B 1 213 ? -21.016 5.617 -1.277 1 94.31 213 ASP B CA 1
ATOM 4168 C C . ASP B 1 213 ? -20.438 6.957 -1.719 1 94.31 213 ASP B C 1
ATOM 4170 O O . ASP B 1 213 ? -21.109 7.988 -1.623 1 94.31 213 ASP B O 1
ATOM 4174 N N . THR B 1 214 ? -19.266 6.941 -2.146 1 94.25 214 THR B N 1
ATOM 4175 C CA . THR B 1 214 ? -18.594 8.203 -2.436 1 94.25 214 THR B CA 1
ATOM 4176 C C . THR B 1 214 ? -18.859 8.641 -3.877 1 94.25 214 THR B C 1
ATOM 4178 O O . THR B 1 214 ? -18.734 7.832 -4.805 1 94.25 214 THR B O 1
ATOM 4181 N N . GLU B 1 215 ? -19.266 9.883 -3.99 1 94 215 GLU B N 1
ATOM 4182 C CA . GLU B 1 215 ? -19.266 10.523 -5.301 1 94 215 GLU B CA 1
ATOM 4183 C C . GLU B 1 215 ? -17.906 11.125 -5.629 1 94 215 GLU B C 1
ATOM 4185 O O . GLU B 1 215 ? -17.625 12.273 -5.266 1 94 215 GLU B O 1
ATOM 4190 N N . PHE B 1 216 ? -17.109 10.477 -6.375 1 93.88 216 PHE B N 1
ATOM 4191 C CA . PHE B 1 216 ? -15.695 10.805 -6.523 1 93.88 216 PHE B CA 1
ATOM 4192 C C . PHE B 1 216 ? -15.508 12.031 -7.414 1 93.88 216 PHE B C 1
ATOM 4194 O O . PHE B 1 216 ? -14.461 12.672 -7.387 1 93.88 216 PHE B O 1
ATOM 4201 N N . LYS B 1 217 ? -16.531 12.336 -8.219 1 92.25 217 LYS B N 1
ATOM 4202 C CA . LYS B 1 217 ? -16.5 13.602 -8.945 1 92.25 217 LYS B CA 1
ATOM 4203 C C . LYS B 1 217 ? -16.297 14.781 -7.996 1 92.25 217 LYS B C 1
ATOM 4205 O O . LYS B 1 217 ? -15.727 15.805 -8.383 1 92.25 217 LYS B O 1
ATOM 4210 N N . ASN B 1 218 ? -16.641 14.562 -6.73 1 91 218 ASN B N 1
ATOM 4211 C CA . ASN B 1 218 ? -16.594 15.641 -5.75 1 91 218 ASN B CA 1
ATOM 4212 C C . ASN B 1 218 ? -15.32 15.57 -4.898 1 91 218 ASN B C 1
ATOM 4214 O O . ASN B 1 218 ? -14.961 16.547 -4.238 1 91 218 ASN B O 1
ATOM 4218 N N . VAL B 1 219 ? -14.625 14.492 -4.812 1 88.19 219 VAL B N 1
ATOM 4219 C CA . VAL B 1 219 ? -13.508 14.352 -3.879 1 88.19 219 VAL B CA 1
ATOM 4220 C C . VAL B 1 219 ? -12.203 14.234 -4.652 1 88.19 219 VAL B C 1
ATOM 4222 O O . VAL B 1 219 ? -11.117 14.406 -4.086 1 88.19 219 VAL B O 1
ATOM 4225 N N . GLY B 1 220 ? -12.25 13.883 -5.918 1 89.06 220 GLY B N 1
ATOM 4226 C CA . GLY B 1 220 ? -11.055 13.891 -6.742 1 89.06 220 GLY B CA 1
ATOM 4227 C C . GLY B 1 220 ? -10.656 12.508 -7.227 1 89.06 220 GLY B C 1
ATOM 4228 O O . GLY B 1 220 ? -11.016 11.5 -6.609 1 89.06 220 GLY B O 1
ATOM 4229 N N . VAL B 1 221 ? -9.828 12.539 -8.195 1 94.62 221 VAL B N 1
ATOM 4230 C CA . VAL B 1 221 ? -9.445 11.305 -8.875 1 94.62 221 VAL B CA 1
ATOM 4231 C C . VAL B 1 221 ? -8.375 10.578 -8.062 1 94.62 221 VAL B C 1
ATOM 4233 O O . VAL B 1 221 ? -8.305 9.352 -8.078 1 94.62 221 VAL B O 1
ATOM 4236 N N . ARG B 1 222 ? -7.621 11.359 -7.324 1 93.31 222 ARG B N 1
ATOM 4237 C CA . ARG B 1 222 ? -6.562 10.773 -6.504 1 93.31 222 ARG B CA 1
ATOM 4238 C C . ARG B 1 222 ? -7.145 9.836 -5.449 1 93.31 222 ARG B C 1
ATOM 4240 O O . ARG B 1 222 ? -6.645 8.727 -5.258 1 93.31 222 ARG B O 1
ATOM 4247 N N . GLU B 1 223 ? -8.109 10.359 -4.871 1 94.19 223 GLU B N 1
ATOM 4248 C CA . GLU B 1 223 ? -8.766 9.547 -3.855 1 94.19 223 GLU B CA 1
ATOM 4249 C C . GLU B 1 223 ? -9.406 8.305 -4.469 1 94.19 223 GLU B C 1
ATOM 4251 O O . GLU B 1 223 ? -9.328 7.211 -3.898 1 94.19 223 GLU B O 1
ATOM 4256 N N . TYR B 1 224 ? -10.062 8.492 -5.602 1 96.94 224 TYR B N 1
ATOM 4257 C CA . TYR B 1 224 ? -10.648 7.371 -6.324 1 96.94 224 TYR B CA 1
ATOM 4258 C C . TYR B 1 224 ? -9.602 6.297 -6.602 1 96.94 224 TYR B C 1
ATOM 4260 O O . TYR B 1 224 ? -9.836 5.117 -6.332 1 96.94 224 TYR B O 1
ATOM 4268 N N . TYR B 1 225 ? -8.445 6.695 -7.047 1 97.06 225 TYR B N 1
ATOM 4269 C CA . TYR B 1 225 ? -7.348 5.785 -7.371 1 97.06 225 TYR B CA 1
ATOM 4270 C C . TYR B 1 225 ? -6.879 5.031 -6.133 1 97.06 225 TYR B C 1
ATOM 4272 O O . TYR B 1 225 ? -6.684 3.814 -6.18 1 97.06 225 TYR B O 1
ATOM 4280 N N . GLN B 1 226 ? -6.719 5.781 -5.082 1 96.25 226 GLN B N 1
ATOM 4281 C CA . GLN B 1 226 ? -6.211 5.168 -3.859 1 96.25 226 GLN B CA 1
ATOM 4282 C C . GLN B 1 226 ? -7.145 4.066 -3.369 1 96.25 226 GLN B C 1
ATOM 4284 O O . GLN B 1 226 ? -6.688 2.994 -2.961 1 96.25 226 GLN B O 1
ATOM 4289 N N . VAL B 1 227 ? -8.422 4.32 -3.42 1 97.94 227 VAL B N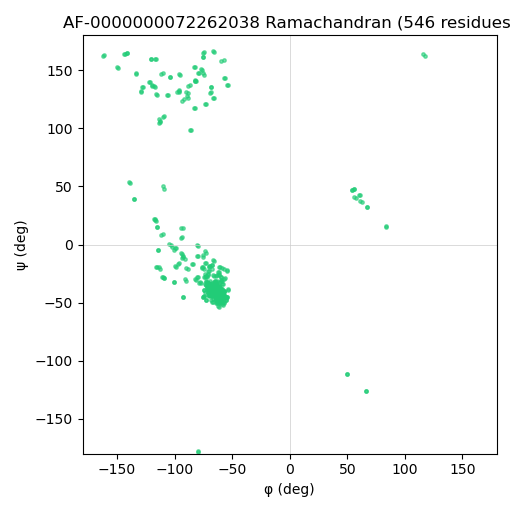 1
ATOM 4290 C CA . VAL B 1 227 ? -9.398 3.332 -2.967 1 97.94 227 VAL B CA 1
ATOM 4291 C C . VAL B 1 227 ? -9.336 2.096 -3.859 1 97.94 227 VAL B C 1
ATOM 4293 O O . VAL B 1 227 ? -9.289 0.967 -3.365 1 97.94 227 VAL B O 1
ATOM 4296 N N . ILE B 1 228 ? -9.289 2.297 -5.148 1 98.12 228 ILE B N 1
ATOM 4297 C CA . ILE B 1 228 ? -9.234 1.203 -6.109 1 98.12 228 ILE B CA 1
ATOM 4298 C C . ILE B 1 228 ? -7.945 0.41 -5.918 1 98.12 228 ILE B C 1
ATOM 4300 O O . ILE B 1 228 ? -7.961 -0.823 -5.914 1 98.12 228 ILE B O 1
ATOM 4304 N N . PHE B 1 229 ? -6.891 1.113 -5.742 1 97.56 229 PHE B N 1
ATOM 4305 C CA . PHE B 1 229 ? -5.59 0.49 -5.52 1 97.56 229 PHE B CA 1
ATOM 4306 C C . PHE B 1 229 ? -5.629 -0.422 -4.297 1 97.56 229 PHE B C 1
ATOM 4308 O O . PHE B 1 229 ? -5.203 -1.577 -4.367 1 97.56 229 PHE B O 1
ATOM 4315 N N . GLU B 1 230 ? -6.09 0.116 -3.203 1 97.31 230 GLU B N 1
ATOM 4316 C CA . GLU B 1 230 ? -6.148 -0.66 -1.968 1 97.31 230 GLU B CA 1
ATOM 4317 C C . GLU B 1 230 ? -7.016 -1.904 -2.139 1 97.31 230 GLU B C 1
ATOM 4319 O O . GLU B 1 230 ? -6.645 -2.992 -1.691 1 97.31 230 GLU B O 1
ATOM 4324 N N . LEU B 1 231 ? -8.125 -1.748 -2.783 1 98 231 LEU B N 1
ATOM 4325 C CA . LEU B 1 231 ? -9.055 -2.863 -2.959 1 98 231 LEU B CA 1
ATOM 4326 C C . LEU B 1 231 ? -8.43 -3.951 -3.828 1 98 231 LEU B C 1
ATOM 4328 O O . LEU B 1 231 ? -8.547 -5.141 -3.516 1 98 231 LEU B O 1
ATOM 4332 N N . LEU B 1 232 ? -7.73 -3.582 -4.848 1 96.75 232 LEU B N 1
ATOM 4333 C CA . LEU B 1 232 ? -7.133 -4.562 -5.746 1 96.75 232 LEU B CA 1
ATOM 4334 C C . LEU B 1 232 ? -5.973 -5.285 -5.07 1 96.75 232 LEU B C 1
ATOM 4336 O O . LEU B 1 232 ? -5.691 -6.445 -5.379 1 96.75 232 LEU B O 1
ATOM 4340 N N . ASN B 1 233 ? -5.387 -4.621 -4.125 1 94.81 233 ASN B N 1
ATOM 4341 C CA . ASN B 1 233 ? -4.211 -5.195 -3.479 1 94.81 233 ASN B CA 1
ATOM 4342 C C . ASN B 1 233 ? -4.602 -6.238 -2.434 1 94.81 233 ASN B C 1
ATOM 4344 O O . ASN B 1 233 ? -3.732 -6.895 -1.854 1 94.81 233 ASN B O 1
ATOM 4348 N N . PHE B 1 234 ? -5.891 -6.465 -2.229 1 94 234 PHE B N 1
ATOM 4349 C CA . PHE B 1 234 ? -6.34 -7.617 -1.46 1 94 234 PHE B CA 1
ATOM 4350 C C . PHE B 1 234 ? -6.223 -8.898 -2.285 1 94 234 PHE B C 1
ATOM 4352 O O . PHE B 1 234 ? -6.281 -10 -1.74 1 94 234 PHE B O 1
ATOM 4359 N N . ARG B 1 235 ? -6.145 -8.734 -3.568 1 88.06 235 ARG B N 1
ATOM 4360 C CA . ARG B 1 235 ? -6.039 -9.852 -4.496 1 88.06 235 ARG B CA 1
ATOM 4361 C C . ARG B 1 235 ? -7.164 -10.852 -4.281 1 88.06 235 ARG B C 1
ATOM 4363 O O . ARG B 1 235 ? -6.922 -12.055 -4.184 1 88.06 235 ARG B O 1
ATOM 4370 N N . ASN B 1 236 ? -8.352 -10.305 -4.176 1 88.38 236 ASN B N 1
ATOM 4371 C CA . ASN B 1 236 ? -9.586 -11.047 -3.943 1 88.38 236 ASN B CA 1
ATOM 4372 C C . ASN B 1 236 ? -10.586 -10.844 -5.078 1 88.38 236 ASN B C 1
ATOM 4374 O O . ASN B 1 236 ? -10.727 -9.734 -5.602 1 88.38 236 ASN B O 1
ATOM 4378 N N . GLU B 1 237 ? -11.195 -11.984 -5.453 1 88.81 237 GLU B N 1
ATOM 4379 C CA . GLU B 1 237 ? -12.125 -11.914 -6.574 1 88.81 237 GLU B CA 1
ATOM 4380 C C . GLU B 1 237 ? -13.289 -10.984 -6.266 1 88.81 237 GLU B C 1
ATOM 4382 O O . GLU B 1 237 ? -13.797 -10.305 -7.16 1 88.81 237 GLU B O 1
ATOM 4387 N N . LYS B 1 238 ? -13.648 -11.031 -5.066 1 91.69 238 LYS B N 1
ATOM 4388 C CA . LYS B 1 238 ? -14.773 -10.18 -4.684 1 91.69 238 LYS B CA 1
ATOM 4389 C C . LYS B 1 238 ? -14.422 -8.703 -4.855 1 91.69 238 LYS B C 1
ATOM 4391 O O . LYS B 1 238 ? -15.195 -7.941 -5.445 1 91.69 238 LYS B O 1
ATOM 4396 N N . THR B 1 239 ? -13.289 -8.297 -4.312 1 95.56 239 THR B N 1
ATOM 4397 C CA . THR B 1 239 ? -12.883 -6.902 -4.434 1 95.56 239 THR B CA 1
ATOM 4398 C C . THR B 1 239 ? -12.656 -6.531 -5.895 1 95.56 239 THR B C 1
ATOM 4400 O O . THR B 1 239 ? -12.992 -5.422 -6.32 1 95.56 239 THR B O 1
ATOM 4403 N N . LYS B 1 240 ? -12.141 -7.453 -6.621 1 95.25 240 LYS B N 1
ATOM 4404 C CA . LYS B 1 240 ? -11.945 -7.227 -8.047 1 95.25 240 LYS B CA 1
ATOM 4405 C C . LYS B 1 240 ? -13.273 -6.957 -8.75 1 95.25 240 LYS B C 1
ATOM 4407 O O . LYS B 1 240 ? -13.391 -6.008 -9.531 1 95.25 240 LYS B O 1
ATOM 4412 N N . ALA B 1 241 ? -14.211 -7.746 -8.508 1 95.81 241 ALA B N 1
ATOM 4413 C CA . ALA B 1 241 ? -15.531 -7.602 -9.117 1 95.81 241 ALA B CA 1
ATOM 4414 C C . ALA B 1 241 ? -16.156 -6.262 -8.75 1 95.81 241 ALA B C 1
ATOM 4416 O O . ALA B 1 241 ? -16.75 -5.59 -9.594 1 95.81 241 ALA B O 1
ATOM 4417 N N . VAL B 1 242 ? -16.016 -5.887 -7.496 1 97.44 242 VAL B N 1
ATOM 4418 C CA . VAL B 1 242 ? -16.578 -4.625 -7.016 1 97.44 242 VAL B CA 1
ATOM 4419 C C . VAL B 1 242 ? -15.93 -3.461 -7.766 1 97.44 242 VAL B C 1
ATOM 4421 O O . VAL B 1 242 ? -16.625 -2.541 -8.211 1 97.44 242 VAL B O 1
ATOM 4424 N N . VAL B 1 243 ? -14.633 -3.51 -7.918 1 98 243 VAL B N 1
ATOM 4425 C CA . VAL B 1 243 ? -13.875 -2.459 -8.594 1 98 243 VAL B CA 1
ATOM 4426 C C . VAL B 1 243 ? -14.312 -2.371 -10.055 1 98 243 VAL B C 1
ATOM 4428 O O . VAL B 1 243 ? -14.617 -1.286 -10.555 1 98 243 VAL B O 1
ATOM 4431 N N . VAL B 1 244 ? -14.406 -3.494 -10.734 1 97.94 244 VAL B N 1
ATOM 4432 C CA . VAL B 1 244 ? -14.773 -3.527 -12.148 1 97.94 244 VAL B CA 1
ATOM 4433 C C . VAL B 1 244 ? -16.172 -2.947 -12.336 1 97.94 244 VAL B C 1
ATOM 4435 O O . VAL B 1 244 ? -16.391 -2.109 -13.211 1 97.94 244 VAL B O 1
ATOM 4438 N N . ASN B 1 245 ? -17.078 -3.334 -11.539 1 97.38 245 ASN B N 1
ATOM 4439 C CA . ASN B 1 245 ? -18.438 -2.834 -11.633 1 97.38 245 ASN B CA 1
ATOM 4440 C C . ASN B 1 245 ? -18.5 -1.324 -11.422 1 97.38 245 ASN B C 1
ATOM 4442 O O . ASN B 1 245 ? -19.219 -0.622 -12.141 1 97.38 245 ASN B O 1
ATOM 4446 N N . ARG B 1 246 ? -17.766 -0.875 -10.422 1 97.5 246 ARG B N 1
ATOM 4447 C CA . ARG B 1 246 ? -17.75 0.556 -10.133 1 97.5 246 ARG B CA 1
ATOM 4448 C C . ARG B 1 246 ? -17.172 1.346 -11.305 1 97.5 246 ARG B C 1
ATOM 4450 O O . ARG B 1 246 ? -17.734 2.381 -11.688 1 97.5 246 ARG B O 1
ATOM 4457 N N . LEU B 1 247 ? -16.141 0.873 -11.875 1 97.19 247 LEU B N 1
ATOM 4458 C CA . LEU B 1 247 ? -15.461 1.591 -12.953 1 97.19 247 LEU B CA 1
ATOM 4459 C C . LEU B 1 247 ? -16.312 1.589 -14.219 1 97.19 247 LEU B C 1
ATOM 4461 O O . LEU B 1 247 ? -16.156 2.471 -15.07 1 97.19 247 LEU B O 1
ATOM 4465 N N . ARG B 1 248 ? -17.203 0.639 -14.336 1 96.62 248 ARG B N 1
ATOM 4466 C CA . ARG B 1 248 ? -18.141 0.602 -15.453 1 96.62 248 ARG B CA 1
ATOM 4467 C C . ARG B 1 248 ? -19.172 1.709 -15.328 1 96.62 248 ARG B C 1
ATOM 4469 O O . ARG B 1 248 ? -19.609 2.277 -16.328 1 96.62 248 ARG B O 1
ATOM 4476 N N . THR B 1 249 ? -19.5 2.006 -14.125 1 95.12 249 THR B N 1
ATOM 4477 C CA . THR B 1 249 ? -20.641 2.885 -13.906 1 95.12 249 THR B CA 1
ATOM 4478 C C . THR B 1 249 ? -20.188 4.309 -13.602 1 95.12 249 THR B C 1
ATOM 4480 O O . THR B 1 249 ? -20.922 5.27 -13.852 1 95.12 249 THR B O 1
ATOM 4483 N N . ASP B 1 250 ? -19.078 4.43 -12.977 1 94.81 250 ASP B N 1
ATOM 4484 C CA . ASP B 1 250 ? -18.5 5.73 -12.664 1 94.81 250 ASP B CA 1
ATOM 4485 C C . ASP B 1 250 ? -17.25 5.988 -13.5 1 94.81 250 ASP B C 1
ATOM 4487 O O . ASP B 1 250 ? -16.188 5.414 -13.242 1 94.81 250 ASP B O 1
ATOM 4491 N N . LEU B 1 251 ? -17.359 6.898 -14.422 1 94.44 251 LEU B N 1
ATOM 4492 C CA . LEU B 1 251 ? -16.312 7.094 -15.414 1 94.44 251 LEU B CA 1
ATOM 4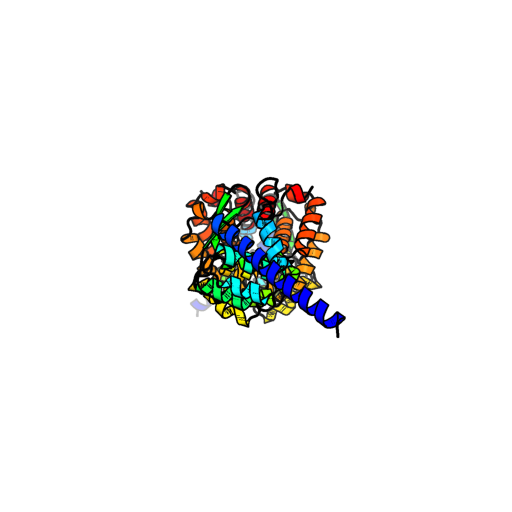493 C C . LEU B 1 251 ? -15.328 8.172 -14.953 1 94.44 251 LEU B C 1
ATOM 4495 O O . LEU B 1 251 ? -14.492 8.625 -15.742 1 94.44 251 LEU B O 1
ATOM 4499 N N . HIS B 1 252 ? -15.359 8.555 -13.711 1 95.19 252 HIS B N 1
ATOM 4500 C CA . HIS B 1 252 ? -14.484 9.586 -13.172 1 95.19 252 HIS B CA 1
ATOM 4501 C C . HIS B 1 252 ? -13.016 9.18 -13.281 1 95.19 252 HIS B C 1
ATOM 4503 O O . HIS B 1 252 ? -12.141 10.039 -13.422 1 95.19 252 HIS B O 1
ATOM 4509 N N . TRP B 1 253 ? -12.781 7.898 -13.352 1 94.88 253 TRP B N 1
ATOM 4510 C CA . TRP B 1 253 ? -11.414 7.387 -13.43 1 94.88 253 TRP B CA 1
ATOM 4511 C C . TRP B 1 253 ? -10.758 7.77 -14.75 1 94.88 253 TRP B C 1
ATOM 4513 O O . TRP B 1 253 ? -9.531 7.824 -14.852 1 94.88 253 TRP B O 1
ATOM 4523 N N . LYS B 1 254 ? -11.445 8.133 -15.719 1 95 254 LYS B N 1
ATOM 4524 C CA . LYS B 1 254 ? -10.922 8.484 -17.031 1 95 254 LYS B CA 1
ATOM 4525 C C . LYS B 1 254 ? -10.141 9.797 -16.984 1 95 254 LYS B C 1
ATOM 4527 O O . LYS B 1 254 ? -9.367 10.094 -17.891 1 95 254 LYS B O 1
ATOM 4532 N N . ASN B 1 255 ? -10.383 10.57 -15.938 1 94.44 255 ASN B N 1
ATOM 4533 C CA . ASN B 1 255 ? -9.617 11.805 -15.742 1 94.44 255 ASN B CA 1
ATOM 4534 C C . ASN B 1 255 ? -8.148 11.508 -15.445 1 94.44 255 ASN B C 1
ATOM 4536 O O . ASN B 1 255 ? -7.305 12.406 -15.516 1 94.44 255 ASN B O 1
ATOM 4540 N N . ASP B 1 256 ? -7.82 10.328 -15.148 1 95.56 256 ASP B N 1
ATOM 4541 C CA . ASP B 1 256 ? -6.469 9.797 -14.984 1 95.56 256 ASP B CA 1
ATOM 4542 C C . ASP B 1 256 ? -6.352 8.398 -15.594 1 95.56 256 ASP B C 1
ATOM 4544 O O . ASP B 1 256 ? -5.871 7.473 -14.938 1 95.56 256 ASP B O 1
ATOM 4548 N N . ARG B 1 257 ? -6.699 8.312 -16.75 1 95.19 257 ARG B N 1
ATOM 4549 C CA . ARG B 1 257 ? -6.961 7.055 -17.438 1 95.19 257 ARG B CA 1
ATOM 4550 C C . ARG B 1 257 ? -5.715 6.176 -17.469 1 95.19 257 ARG B C 1
ATOM 4552 O O . ARG B 1 257 ? -5.777 4.992 -17.125 1 95.19 257 ARG B O 1
ATOM 4559 N N . GLN B 1 258 ? -4.594 6.715 -17.859 1 94.44 258 GLN B N 1
ATOM 4560 C CA . GLN B 1 258 ? -3.387 5.91 -18.016 1 94.44 258 GLN B CA 1
ATOM 4561 C C . GLN B 1 258 ? -2.951 5.297 -16.688 1 94.44 258 GLN B C 1
ATOM 4563 O O . GLN B 1 258 ? -2.533 4.137 -16.641 1 94.44 258 GLN B O 1
ATOM 4568 N N . ARG B 1 259 ? -3.062 6.117 -15.656 1 95.56 259 ARG B N 1
ATOM 4569 C CA . ARG B 1 259 ? -2.721 5.613 -14.328 1 95.56 259 ARG B CA 1
ATOM 4570 C C . ARG B 1 259 ? -3.607 4.438 -13.945 1 95.56 259 ARG B C 1
ATOM 4572 O O . ARG B 1 259 ? -3.115 3.414 -13.461 1 95.56 259 ARG B O 1
ATOM 4579 N N . PHE B 1 260 ? -4.887 4.547 -14.195 1 97.19 260 PHE B N 1
ATOM 4580 C CA . PHE B 1 260 ? -5.836 3.496 -13.852 1 97.19 260 PHE B CA 1
ATOM 4581 C C . PHE B 1 260 ? -5.617 2.262 -14.719 1 97.19 260 PHE B C 1
ATOM 4583 O O . PHE B 1 260 ? -5.605 1.137 -14.219 1 97.19 260 PHE B O 1
ATOM 4590 N N . ILE B 1 261 ? -5.348 2.443 -15.977 1 96.31 261 ILE B N 1
ATOM 4591 C CA . ILE B 1 261 ? -5.172 1.323 -16.891 1 96.31 261 ILE B CA 1
ATOM 4592 C C . ILE B 1 261 ? -3.945 0.51 -16.484 1 96.31 261 ILE B C 1
ATOM 4594 O O . ILE B 1 261 ? -3.986 -0.722 -16.469 1 96.31 261 ILE B O 1
ATOM 4598 N N . SER B 1 262 ? -2.893 1.201 -16.141 1 95.88 262 SER B N 1
ATOM 4599 C CA . SER B 1 262 ? -1.694 0.5 -15.695 1 95.88 262 SER B CA 1
ATOM 4600 C C . SER B 1 262 ? -1.97 -0.32 -14.438 1 95.88 262 SER B C 1
ATOM 4602 O O . SER B 1 262 ? -1.554 -1.477 -14.344 1 95.88 262 SER B O 1
ATOM 4604 N N . LEU B 1 263 ? -2.668 0.312 -13.5 1 96.62 263 LEU B N 1
ATOM 4605 C CA . LEU B 1 263 ? -3.025 -0.38 -12.266 1 96.62 263 LEU B CA 1
ATOM 4606 C C . LEU B 1 263 ? -3.881 -1.607 -12.562 1 96.62 263 LEU B C 1
ATOM 4608 O O . LEU B 1 263 ? -3.633 -2.688 -12.023 1 96.62 263 LEU B O 1
ATOM 4612 N N . LEU B 1 264 ? -4.875 -1.4 -13.43 1 97.31 264 LEU B N 1
ATOM 4613 C CA . LEU B 1 264 ? -5.793 -2.484 -13.766 1 97.31 264 LEU B CA 1
ATOM 4614 C C . LEU B 1 264 ? -5.055 -3.625 -14.461 1 97.31 264 LEU B C 1
ATOM 4616 O O . LEU B 1 264 ? -5.266 -4.797 -14.141 1 97.31 264 LEU B O 1
ATOM 4620 N N . GLN B 1 265 ? -4.137 -3.316 -15.305 1 95.5 265 GLN B N 1
ATOM 4621 C CA . GLN B 1 265 ? -3.359 -4.324 -16.016 1 95.5 265 GLN B CA 1
ATOM 4622 C C . GLN B 1 265 ? -2.484 -5.125 -15.055 1 95.5 265 GLN B C 1
ATOM 4624 O O . GLN B 1 265 ? -2.314 -6.336 -15.219 1 95.5 265 GLN B O 1
ATOM 4629 N N . ASP B 1 266 ? -1.96 -4.449 -14.086 1 93.56 266 ASP B N 1
ATOM 4630 C CA . ASP B 1 266 ? -1.165 -5.129 -13.07 1 93.56 266 ASP B CA 1
ATOM 4631 C C . ASP B 1 266 ? -1.981 -6.211 -12.367 1 93.56 266 ASP B C 1
ATOM 4633 O O . ASP B 1 266 ? -1.418 -7.117 -11.742 1 93.56 266 ASP B O 1
ATOM 4637 N N . HIS B 1 267 ? -3.301 -6.109 -12.438 1 93.62 267 HIS B N 1
ATOM 4638 C CA . HIS B 1 267 ? -4.184 -7.051 -11.758 1 93.62 267 HIS B CA 1
ATOM 4639 C C . HIS B 1 267 ? -5.004 -7.855 -12.758 1 93.62 267 HIS B C 1
ATOM 4641 O O . HIS B 1 267 ? -6.062 -8.383 -12.414 1 93.62 267 HIS B O 1
ATOM 4647 N N . SER B 1 268 ? -4.582 -7.805 -14.016 1 91.44 268 SER B N 1
ATOM 4648 C CA . SER B 1 268 ? -5.156 -8.594 -15.094 1 91.44 268 SER B CA 1
ATOM 4649 C C . SER B 1 268 ? -6.586 -8.164 -15.398 1 91.44 268 SER B C 1
ATOM 4651 O O . SER B 1 268 ? -7.461 -9 -15.625 1 91.44 268 SER B O 1
ATOM 4653 N N . ILE B 1 269 ? -6.816 -6.926 -15.219 1 95.81 269 ILE B N 1
ATOM 4654 C CA . ILE B 1 269 ? -8.055 -6.297 -15.656 1 95.81 269 ILE B CA 1
ATOM 4655 C C . ILE B 1 269 ? -7.785 -5.426 -16.891 1 95.81 269 ILE B C 1
ATOM 4657 O O . ILE B 1 269 ? -6.891 -4.578 -16.859 1 95.81 269 ILE B O 1
ATOM 4661 N N . TYR B 1 270 ? -8.516 -5.609 -17.891 1 95 270 TYR B N 1
ATOM 4662 C CA . TYR B 1 270 ? -8.305 -4.871 -19.141 1 95 270 TYR B CA 1
ATOM 4663 C C . TYR B 1 270 ? -9.516 -3.996 -19.469 1 95 270 TYR B C 1
ATOM 4665 O O . TYR B 1 270 ? -10.578 -4.156 -18.875 1 95 270 TYR B O 1
ATOM 4673 N N . GLU B 1 271 ? -9.211 -3.049 -20.297 1 92.31 271 GLU B N 1
ATOM 4674 C CA . GLU B 1 271 ? -10.266 -2.098 -20.625 1 92.31 271 GLU B CA 1
ATOM 4675 C C . GLU B 1 271 ? -11.492 -2.809 -21.188 1 92.31 271 GLU B C 1
ATOM 4677 O O . GLU B 1 271 ? -12.617 -2.352 -21 1 92.31 271 GLU B O 1
ATOM 4682 N N . SER B 1 272 ? -11.281 -3.914 -21.828 1 93.06 272 SER B N 1
ATOM 4683 C CA . SER B 1 272 ? -12.383 -4.703 -22.359 1 93.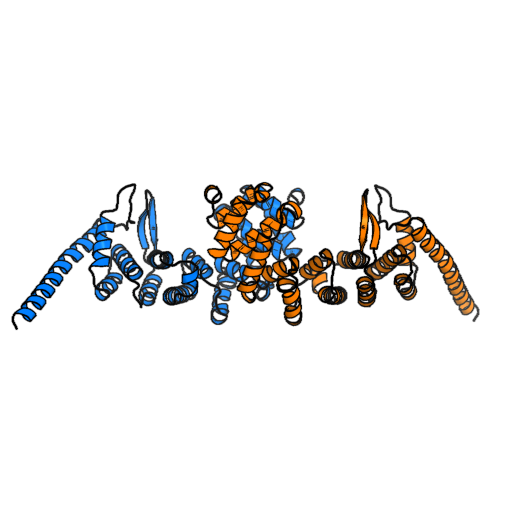06 272 SER B CA 1
ATOM 4684 C C . SER B 1 272 ? -13.281 -5.227 -21.25 1 93.06 272 SER B C 1
ATOM 4686 O O . SER B 1 272 ? -14.469 -5.465 -21.453 1 93.06 272 SER B O 1
ATOM 4688 N N . ASP B 1 273 ? -12.727 -5.383 -20.109 1 93.44 273 ASP B N 1
ATOM 4689 C CA . ASP B 1 273 ? -13.492 -5.852 -18.969 1 93.44 273 ASP B CA 1
ATOM 4690 C C . ASP B 1 273 ? -14.414 -4.758 -18.438 1 93.44 273 ASP B C 1
ATOM 4692 O O . ASP B 1 273 ? -15.312 -5.027 -17.641 1 93.44 273 ASP B O 1
ATOM 4696 N N . LEU B 1 274 ? -14.164 -3.512 -18.828 1 92.94 274 LEU B N 1
ATOM 4697 C CA . LEU B 1 274 ? -14.891 -2.361 -18.312 1 92.94 274 LEU B CA 1
ATOM 4698 C C . LEU B 1 274 ? -15.984 -1.923 -19.281 1 92.94 274 LEU B C 1
ATOM 4700 O O . LEU B 1 274 ? -16.656 -0.92 -19.047 1 92.94 274 LEU B O 1
ATOM 4704 N N . GLN B 1 275 ? -16.125 -2.512 -20.422 1 86 275 GLN B N 1
ATOM 4705 C CA . GLN B 1 275 ? -17.172 -2.199 -21.391 1 86 275 GLN B CA 1
ATOM 4706 C C . GLN B 1 275 ? -18.469 -2.922 -21.047 1 86 275 GLN B C 1
ATOM 4708 O O . GLN B 1 275 ? -18.453 -3.994 -20.438 1 86 275 GLN B O 1
#

Organism: Indibacter alkaliphilus (strain CCUG 57479 / KCTC 22604 / LW1) (NCBI:txid1189612)

Radius of gyration: 33.39 Å; Cα contacts (8 Å, |Δi|>4): 610; chains: 2; bounding box: 44×123×78 Å

Sequence (550 aa):
MKHTSLTIIILFLFNLAWSQDSDKIIKSFIQIGEVQYEYIGYNKSELYRAFEKLRDNSDLE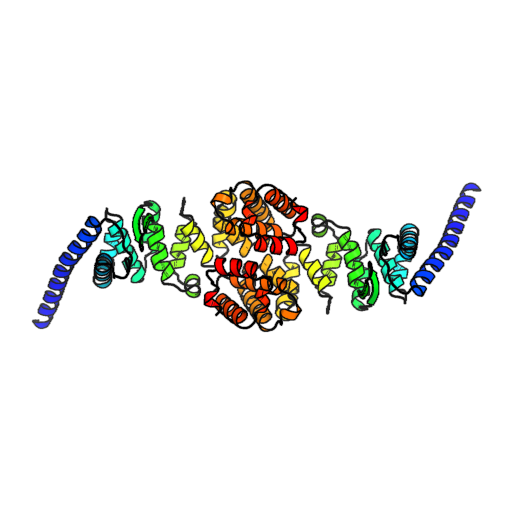YLVELTTHENPIVKCYASWALADRDYPQLDKVMKSFLAKDETFTIHTMDIKDSEKLSVSFYHRYWNRLTQQEKEKDEKIQRLDSIILYSPNTDRLLTLRVLENRIYPQKYHPRIEELAFNEHNKSAIFYLSNWYKAEYHQDLKTALIEYLKDTEFKNVGVREYYQVIFELLNFRNEKTKAVVVNRLRTDLHWKNDRQRFISLLQDHSIYESDLQMKHTSLTIIILFLFNLAWSQDSDKIIKSFIQIGEVQYEYIGYNKSELYRAFEKLRDNSDLEYLVELTTHENPIVKCYASWALADRDYPQLDKVMKSFLAKDETFTIHTMDIKDSEKLSVSFYHRYWNRLTQQEKEKDEKIQRLDSIILYSPNTDRLLTLRVLENRIYPQKYHPRIEELAFNEHNKSAIFYLSNWYKAEYHQDLKTALIEYLKDTEFKNVGVREYYQVIFELLNFRNEKTKAVVVNRLRTDLHWKNDRQRFISLLQDHSIYESDLQ

Solvent-accessible surface area (backbone atoms only — not comparable to full-atom values): 30177 Å² total; per-residue (Å²): 115,65,68,63,50,50,54,50,50,53,50,49,50,50,49,54,51,46,51,53,51,47,50,52,44,54,49,50,44,61,69,70,59,50,41,57,46,62,42,48,73,94,41,72,29,68,64,28,52,44,46,51,51,50,48,74,71,49,55,69,68,60,34,56,54,35,52,68,45,92,46,53,53,52,20,44,56,26,42,41,32,37,44,75,65,62,50,86,64,54,53,60,56,45,52,54,31,60,72,65,64,48,62,37,42,36,39,51,61,94,44,76,45,78,44,44,47,42,58,55,44,52,48,54,39,55,68,73,47,53,63,75,44,45,57,67,38,63,64,58,46,48,41,37,51,51,52,72,71,40,78,89,56,56,67,67,55,53,42,51,48,60,63,41,49,86,76,59,73,88,50,44,68,59,45,46,41,37,22,72,73,68,60,32,62,57,40,41,52,44,41,46,54,36,40,21,57,85,38,43,68,61,48,51,52,49,51,51,50,49,60,70,70,51,64,44,88,77,72,33,58,65,56,50,48,51,54,52,51,57,42,51,72,64,66,38,68,66,44,42,51,53,48,43,55,46,53,52,73,45,66,59,56,61,84,46,37,66,41,50,50,54,56,33,46,77,69,76,41,51,74,77,69,44,106,112,71,67,60,50,50,53,51,50,52,51,50,51,50,51,53,51,45,51,54,52,49,50,52,44,52,50,50,43,61,70,70,58,50,40,58,45,62,43,49,71,94,42,72,29,67,67,28,52,44,44,50,51,50,48,74,70,50,56,70,68,59,36,55,56,35,51,69,45,92,48,54,53,50,20,43,54,26,42,40,30,37,43,76,64,62,49,87,63,53,52,60,55,45,53,53,30,59,72,67,63,48,62,38,44,36,40,50,59,94,44,77,45,79,43,43,48,42,57,54,44,51,47,54,42,55,68,70,46,52,61,74,44,46,58,67,37,64,66,60,46,50,42,37,52,52,52,72,71,41,78,91,58,57,67,69,56,54,39,51,48,58,64,41,50,87,76,58,73,90,50,43,67,59,46,45,41,36,21,71,73,65,60,34,64,58,40,41,53,43,40,47,54,35,40,21,56,84,38,44,69,62,48,52,52,49,51,50,50,50,59,71,69,51,65,45,87,78,72,34,58,66,57,48,48,52,53,51,51,57,40,48,71,65,68,36,68,66,44,43,52,54,50,44,54,46,53,51,74,45,65,59,55,60,82,47,39,66,42,48,50,54,55,33,46,78,70,76,40,50,75,77,71,45,107

Nearest PDB structures (foldseek):
  4xvp-assembly3_F  TM=5.863E-01  e=8.581E-01  synthetic construct
  6gwd-assembly1_H  TM=6.032E-01  e=1.249E+00  synthetic construct
  6gx7-assembly2_F  TM=3.665E-01  e=3.059E-01  synthetic construct
  5yvi-assembly1_A  TM=4.812E-01  e=8.581E-01  Homo sapiens
  6hwp-assembly1_A  TM=3.049E-01  e=4.889E-01  synthetic construct